Protein AF-A0A9W9CKB6-F1 (afdb_monomer)

Mean predicted aligned error: 12.48 Å

Nearest PDB structures (foldseek):
  5eqn-assembly1_A  TM=6.803E-01  e=5.432E-08  Streptomyces rubellomurinus
  5eqn-assembly1_B  TM=6.647E-01  e=7.772E-08  Streptomyces rubellomurinus
  7n7v-assembly1_A  TM=6.786E-01  e=8.981E-07  Streptomyces griseochromogenes
  7n7v-assembly1_B  TM=6.364E-01  e=2.071E-06  Streptomyces griseochromogenes

Radius of gyration: 23.7 Å; Cα contacts (8 Å, |Δi|>4): 569; chains: 1; bounding box: 84×66×65 Å

Organism: NCBI:txid798079

InterPro domains:
  IPR003819 TauD/TfdA-like domain [PF02668] (263-339)
  IPR042098 Glutarate 2-hydroxylase superfamily [G3DSA:3.60.130.10] (206-351)

Structure (mmCIF, N/CA/C/O backbone):
data_AF-A0A9W9CKB6-F1
#
_entry.id   AF-A0A9W9CKB6-F1
#
loop_
_atom_site.group_PDB
_atom_site.id
_atom_site.type_symbol
_atom_site.label_atom_id
_atom_site.label_alt_id
_atom_site.label_comp_id
_atom_site.label_asym_id
_atom_site.label_entity_id
_atom_site.label_seq_id
_atom_site.pdbx_PDB_ins_code
_atom_site.Cartn_x
_atom_site.Cartn_y
_atom_site.Cartn_z
_atom_site.occupancy
_atom_site.B_iso_or_equiv
_atom_site.auth_seq_id
_atom_site.auth_comp_id
_atom_site.auth_asym_id
_atom_site.auth_atom_id
_atom_site.pdbx_PDB_model_num
ATOM 1 N N . MET A 1 1 ? -41.111 -37.066 -2.291 1.00 44.69 1 MET A N 1
ATOM 2 C CA . MET A 1 1 ? -40.134 -37.851 -1.515 1.00 44.69 1 MET A CA 1
ATOM 3 C C . MET A 1 1 ? -39.443 -36.889 -0.574 1.00 44.69 1 MET A C 1
ATOM 5 O O . MET A 1 1 ? -38.787 -35.968 -1.038 1.00 44.69 1 MET A O 1
ATOM 9 N N . ALA A 1 2 ? -39.748 -37.025 0.714 1.00 26.95 2 ALA A N 1
ATOM 10 C CA . ALA A 1 2 ? -39.069 -36.351 1.812 1.00 26.95 2 ALA A CA 1
ATOM 11 C C . ALA A 1 2 ? -37.706 -37.046 2.078 1.00 26.95 2 ALA A C 1
ATOM 13 O O . ALA A 1 2 ? -37.467 -38.112 1.507 1.00 26.95 2 ALA A O 1
ATOM 14 N N . PRO A 1 3 ? -36.818 -36.427 2.871 1.00 32.22 3 PRO A N 1
ATOM 15 C CA . PRO A 1 3 ? -35.367 -36.564 2.786 1.00 32.22 3 PRO A CA 1
ATOM 16 C C . PRO A 1 3 ? -34.813 -37.648 3.717 1.00 32.22 3 PRO A C 1
ATOM 18 O O . PRO A 1 3 ? -35.358 -37.880 4.796 1.00 32.22 3 PRO A O 1
ATOM 21 N N . GLU A 1 4 ? -33.688 -38.259 3.343 1.00 29.78 4 GLU A N 1
ATOM 22 C CA . GLU A 1 4 ? -32.897 -39.041 4.291 1.00 29.78 4 GLU A CA 1
ATOM 23 C C . GLU A 1 4 ? -31.920 -38.151 5.054 1.00 29.78 4 GLU A C 1
ATOM 25 O O . GLU A 1 4 ? -31.256 -37.262 4.523 1.00 29.78 4 GLU A O 1
ATOM 30 N N . THR A 1 5 ? -31.931 -38.403 6.354 1.00 27.67 5 THR A N 1
ATOM 31 C CA . THR A 1 5 ? -31.326 -37.645 7.434 1.00 27.67 5 THR A CA 1
ATOM 32 C C . THR A 1 5 ? -30.053 -38.374 7.841 1.00 27.67 5 THR A C 1
ATOM 34 O O . THR A 1 5 ? -30.103 -39.578 8.079 1.00 27.67 5 THR A O 1
ATOM 37 N N . LEU A 1 6 ? -28.935 -37.666 7.987 1.00 25.34 6 LEU A N 1
ATOM 38 C CA . LEU A 1 6 ? -27.804 -38.157 8.772 1.00 25.34 6 LEU A CA 1
ATOM 39 C C . LEU A 1 6 ? -27.459 -37.109 9.823 1.00 25.34 6 LEU A C 1
ATOM 41 O O . LEU A 1 6 ? -26.823 -36.090 9.570 1.00 25.34 6 LEU A O 1
ATOM 45 N N . THR A 1 7 ? -27.988 -37.376 11.008 1.00 25.11 7 THR A N 1
ATOM 46 C CA . THR A 1 7 ? -27.709 -36.725 12.278 1.00 25.11 7 THR A CA 1
ATOM 47 C C . THR A 1 7 ? -26.382 -37.223 12.835 1.00 25.11 7 THR A C 1
ATOM 49 O O . THR A 1 7 ? -26.236 -38.412 13.102 1.00 25.11 7 THR A O 1
ATOM 52 N N . LEU A 1 8 ? -25.465 -36.305 13.132 1.00 26.22 8 LEU A N 1
ATOM 53 C CA . LEU A 1 8 ? -24.539 -36.442 14.255 1.00 26.22 8 LEU A CA 1
ATOM 54 C C . LEU A 1 8 ? -24.433 -35.078 14.952 1.00 26.22 8 LEU A C 1
ATOM 56 O O . LEU A 1 8 ? -24.124 -34.064 14.332 1.00 26.22 8 LEU A O 1
ATOM 60 N N . SER A 1 9 ? -24.751 -35.065 16.244 1.00 25.28 9 SER A N 1
ATOM 61 C CA . SER A 1 9 ? -24.567 -33.947 17.179 1.00 25.28 9 SER A CA 1
ATOM 62 C C . SER A 1 9 ? -23.542 -34.367 18.258 1.00 25.28 9 SER A C 1
ATOM 64 O O . SER A 1 9 ? -23.068 -35.500 18.228 1.00 25.28 9 SER A O 1
ATOM 66 N N . PRO A 1 10 ? -23.195 -33.508 19.231 1.00 35.81 10 PRO A N 1
ATOM 67 C CA . PRO A 1 10 ? -22.029 -32.628 19.221 1.00 35.81 10 PRO A CA 1
ATOM 68 C C . PRO A 1 10 ? -20.965 -33.041 20.263 1.00 35.81 10 PRO A C 1
ATOM 70 O O . PRO A 1 10 ? -21.280 -33.669 21.271 1.00 35.81 10 PRO A O 1
ATOM 73 N N . SER A 1 11 ? -19.718 -32.587 20.104 1.00 25.92 11 SER A N 1
ATOM 74 C CA . SER A 1 11 ? -18.779 -32.496 21.233 1.00 25.92 11 SER A CA 1
ATOM 75 C C . SER A 1 11 ? -17.944 -31.213 21.169 1.00 25.92 11 SER A C 1
ATOM 77 O O . SER A 1 11 ? -17.272 -30.940 20.179 1.00 25.92 11 SER A O 1
ATOM 79 N N . SER A 1 12 ? -18.057 -30.442 22.250 1.00 26.36 12 SER A N 1
ATOM 80 C CA . SER A 1 12 ? -17.431 -29.161 22.611 1.00 26.36 12 SER A CA 1
ATOM 81 C C . SER A 1 12 ? -15.880 -29.197 22.743 1.00 26.36 12 SER A C 1
ATOM 83 O O . SER A 1 12 ? -15.293 -30.268 22.610 1.00 26.36 12 SER A O 1
ATOM 85 N N . PRO A 1 13 ? -15.208 -28.037 22.962 1.00 39.69 13 PRO A N 1
ATOM 86 C CA . PRO A 1 13 ? -13.907 -27.695 22.371 1.00 39.69 13 PRO A CA 1
ATOM 87 C C . PRO A 1 13 ? -12.668 -27.870 23.277 1.00 39.69 13 PRO A C 1
ATOM 89 O O . PRO A 1 13 ? -12.769 -27.869 24.502 1.00 39.69 13 PRO A O 1
ATOM 92 N N . GLY A 1 14 ? -11.489 -27.867 22.633 1.00 25.17 14 GLY A N 1
ATOM 93 C CA . GLY A 1 14 ? -10.149 -27.631 23.211 1.00 25.17 14 GLY A CA 1
ATOM 94 C C . GLY A 1 14 ? -9.200 -28.845 23.141 1.00 25.17 14 GLY A C 1
ATOM 95 O O . GLY A 1 14 ? -9.698 -29.968 23.122 1.00 25.17 14 GLY A O 1
ATOM 96 N N . PRO A 1 15 ? -7.853 -28.680 23.133 1.00 26.77 15 PRO A N 1
ATOM 97 C CA . PRO A 1 15 ? -7.062 -27.465 23.356 1.00 26.77 15 PRO A CA 1
ATOM 98 C C . PRO A 1 15 ? -6.199 -27.041 22.146 1.00 26.77 15 PRO A C 1
ATOM 100 O O . PRO A 1 15 ? -6.023 -27.774 21.176 1.00 26.77 15 PRO A O 1
ATOM 103 N N . ALA A 1 16 ? -5.632 -25.837 22.244 1.00 39.38 16 ALA A N 1
ATOM 104 C CA . ALA A 1 16 ? -4.531 -25.362 21.415 1.00 39.38 16 ALA A CA 1
ATOM 105 C C . ALA A 1 16 ? -3.423 -26.425 21.304 1.00 39.38 16 ALA A C 1
ATOM 107 O O . ALA A 1 16 ? -2.852 -26.828 22.317 1.00 39.38 16 ALA A O 1
ATOM 108 N N . ALA A 1 17 ? -3.112 -26.858 20.083 1.00 25.48 17 ALA A N 1
ATOM 109 C CA . ALA A 1 17 ? -2.011 -27.771 19.818 1.00 25.48 17 ALA A CA 1
ATOM 110 C C . ALA A 1 17 ? -1.229 -27.306 18.582 1.00 25.48 17 ALA A C 1
ATOM 112 O O . ALA A 1 17 ? -1.662 -27.444 17.444 1.00 25.48 17 ALA A O 1
ATOM 113 N N . GLU A 1 18 ? -0.075 -26.715 18.886 1.00 26.98 18 GLU A N 1
ATOM 114 C CA . GLU A 1 18 ? 1.192 -26.871 18.174 1.00 26.98 18 GLU A CA 1
ATOM 115 C C . GLU A 1 18 ? 1.219 -26.559 16.670 1.00 26.98 18 GLU A C 1
ATOM 117 O O . GLU A 1 18 ? 1.158 -27.427 15.801 1.00 26.98 18 GLU A O 1
ATOM 122 N N . PHE A 1 19 ? 1.520 -25.290 16.375 1.00 28.44 19 PHE A N 1
ATOM 123 C CA . PHE A 1 19 ? 2.214 -24.879 15.155 1.00 28.44 19 PHE A CA 1
ATOM 124 C C . PHE A 1 19 ? 3.602 -25.544 15.080 1.00 28.44 19 PHE A C 1
ATOM 126 O O . PHE A 1 19 ? 4.631 -24.933 15.368 1.00 28.44 19 PHE A O 1
ATOM 133 N N . SER A 1 20 ? 3.659 -26.813 14.682 1.00 37.12 20 SER A N 1
ATOM 134 C CA . SER A 1 20 ? 4.913 -27.480 14.334 1.00 37.12 20 SER A CA 1
ATOM 135 C C . SER A 1 20 ? 4.725 -28.348 13.087 1.00 37.12 20 SER A C 1
ATOM 137 O O . SER A 1 20 ? 4.466 -29.541 13.140 1.00 37.12 20 SER A O 1
ATOM 139 N N . GLY A 1 21 ? 4.824 -27.719 11.911 1.00 29.44 21 GLY A N 1
ATOM 140 C CA . GLY A 1 21 ? 4.650 -28.456 10.653 1.00 29.44 21 GLY A CA 1
ATOM 141 C C . GLY A 1 21 ? 5.201 -27.830 9.374 1.00 29.44 21 GLY A C 1
ATOM 142 O O . GLY A 1 21 ? 5.185 -28.492 8.346 1.00 29.44 21 GLY A O 1
ATOM 143 N N . LEU A 1 22 ? 5.734 -26.601 9.397 1.00 28.92 22 LEU A N 1
ATOM 144 C CA . LEU A 1 22 ? 6.208 -25.923 8.174 1.00 28.92 22 LEU A CA 1
ATOM 145 C C . LEU A 1 22 ? 7.705 -25.587 8.166 1.00 28.92 22 LEU A C 1
ATOM 147 O O . LEU A 1 22 ? 8.179 -24.875 7.286 1.00 28.92 22 LEU A O 1
ATOM 151 N N . ARG A 1 23 ? 8.496 -26.141 9.094 1.00 29.61 23 ARG A N 1
ATOM 152 C CA . ARG A 1 23 ? 9.950 -25.896 9.125 1.00 29.61 23 ARG A CA 1
ATOM 153 C C . ARG A 1 23 ? 10.736 -26.623 8.023 1.00 29.61 23 ARG A C 1
ATOM 155 O O . ARG A 1 23 ? 11.855 -26.217 7.738 1.00 29.61 23 ARG A O 1
ATOM 162 N N . ASN A 1 24 ? 10.146 -27.625 7.365 1.00 28.12 24 ASN A N 1
ATOM 163 C CA . ASN A 1 24 ? 10.845 -28.474 6.388 1.00 28.12 24 ASN A CA 1
ATOM 164 C C . ASN A 1 24 ? 10.489 -28.201 4.914 1.00 28.12 24 ASN A C 1
ATOM 166 O O . ASN A 1 24 ? 10.988 -28.898 4.039 1.00 28.12 24 ASN A O 1
ATOM 170 N N . LEU A 1 25 ? 9.686 -27.171 4.620 1.00 26.33 25 LEU A N 1
ATOM 171 C CA . LEU A 1 25 ? 9.380 -26.747 3.241 1.00 26.33 25 LEU A CA 1
ATOM 172 C C . LEU A 1 25 ? 10.220 -25.541 2.763 1.00 26.33 25 LEU A C 1
ATOM 174 O O . LEU A 1 25 ? 10.115 -25.142 1.609 1.00 26.33 25 LEU A O 1
ATOM 178 N N . TYR A 1 26 ? 11.105 -24.997 3.612 1.00 30.70 26 TYR A N 1
ATOM 179 C CA . TYR A 1 26 ? 11.929 -23.812 3.307 1.00 30.70 26 TYR A CA 1
ATOM 180 C C . TYR A 1 26 ? 13.395 -24.094 2.956 1.00 30.70 26 TYR A C 1
ATOM 182 O O . TYR A 1 26 ? 14.196 -23.166 2.872 1.00 30.70 26 TYR A O 1
ATOM 190 N N . THR A 1 27 ? 13.764 -25.340 2.669 1.00 28.28 27 THR A N 1
ATOM 191 C CA . THR A 1 27 ? 15.006 -25.627 1.933 1.00 28.28 27 THR A CA 1
ATOM 192 C C . THR A 1 27 ? 14.701 -25.758 0.445 1.00 28.28 27 THR A C 1
ATOM 194 O O . THR A 1 27 ? 15.035 -26.757 -0.186 1.00 28.28 27 THR A O 1
ATOM 197 N N . ALA A 1 28 ? 14.047 -24.748 -0.130 1.00 26.88 28 ALA A N 1
ATOM 198 C CA . ALA A 1 28 ? 14.184 -24.519 -1.558 1.00 26.88 28 ALA A CA 1
ATOM 199 C C . ALA A 1 28 ? 15.653 -24.142 -1.777 1.00 26.88 28 ALA A C 1
ATOM 201 O O . ALA A 1 28 ? 16.137 -23.168 -1.197 1.00 26.88 28 ALA A O 1
ATOM 202 N N . THR A 1 29 ? 16.371 -24.971 -2.535 1.00 29.31 29 THR A N 1
ATOM 203 C CA . THR A 1 29 ? 17.723 -24.705 -3.038 1.00 29.31 29 THR A CA 1
ATOM 204 C C . THR A 1 29 ? 17.869 -23.221 -3.352 1.00 29.31 29 THR A C 1
ATOM 206 O O . THR A 1 29 ? 17.126 -22.706 -4.190 1.00 29.31 29 THR A O 1
ATOM 209 N N . GLU A 1 30 ? 18.770 -22.534 -2.639 1.00 31.23 30 GLU A N 1
ATOM 210 C CA . GLU A 1 30 ? 19.004 -21.105 -2.837 1.00 31.23 30 GLU A CA 1
ATOM 211 C C . GLU A 1 30 ? 19.180 -20.836 -4.342 1.00 31.23 30 GLU A C 1
ATOM 213 O O . GLU A 1 30 ? 20.056 -21.456 -4.956 1.00 31.23 30 GLU A O 1
ATOM 218 N N . PRO A 1 31 ? 18.395 -19.937 -4.969 1.00 32.88 31 PRO A N 1
ATOM 219 C CA . PRO A 1 31 ? 18.764 -19.450 -6.288 1.00 32.88 31 PRO A CA 1
ATOM 220 C C . PRO A 1 31 ? 20.151 -18.836 -6.130 1.00 32.88 31 PRO A C 1
ATOM 222 O O . PRO A 1 31 ? 20.346 -18.028 -5.222 1.00 32.88 31 PRO A O 1
ATOM 225 N N . ALA A 1 32 ? 21.108 -19.295 -6.940 1.00 28.52 32 ALA A N 1
ATOM 226 C CA . ALA A 1 32 ? 22.531 -19.023 -6.782 1.00 28.52 32 ALA A CA 1
ATOM 227 C C . ALA A 1 32 ? 22.787 -17.583 -6.310 1.00 28.52 32 ALA A C 1
ATOM 229 O O . ALA A 1 32 ? 22.731 -16.636 -7.096 1.00 28.52 32 ALA A O 1
ATOM 230 N N . LYS A 1 33 ? 23.076 -17.406 -5.013 1.00 33.78 33 LYS A N 1
ATOM 231 C CA . LYS A 1 33 ? 23.680 -16.169 -4.532 1.00 33.78 33 LYS A CA 1
ATOM 232 C C . LYS A 1 33 ? 24.996 -16.062 -5.284 1.00 33.78 33 LYS A C 1
ATOM 234 O O . LYS A 1 33 ? 25.911 -16.844 -5.020 1.00 33.78 33 LYS A O 1
ATOM 239 N N . GLN A 1 34 ? 25.125 -15.109 -6.202 1.00 31.59 34 GLN A N 1
ATOM 240 C CA . GLN A 1 34 ? 26.449 -14.693 -6.649 1.00 31.59 34 GLN A CA 1
ATOM 241 C C . GLN A 1 34 ? 27.117 -13.968 -5.479 1.00 31.59 34 GLN A C 1
ATOM 243 O O . GLN A 1 34 ? 27.154 -12.745 -5.385 1.00 31.59 34 GLN A O 1
ATOM 248 N N . VAL A 1 35 ? 27.639 -14.754 -4.539 1.00 31.48 35 VAL A N 1
ATOM 249 C CA . VAL A 1 35 ? 28.616 -14.286 -3.569 1.00 31.48 35 VAL A CA 1
ATOM 250 C C . VAL A 1 35 ? 29.904 -14.104 -4.353 1.00 31.48 35 VAL A C 1
ATOM 252 O O . VAL A 1 35 ? 30.718 -15.020 -4.458 1.00 31.48 35 VAL A O 1
ATOM 255 N N . ILE A 1 36 ? 30.101 -12.919 -4.926 1.00 31.92 36 ILE A N 1
ATOM 256 C CA . ILE A 1 36 ? 31.435 -12.524 -5.363 1.00 31.92 36 ILE A CA 1
ATOM 257 C C . ILE A 1 36 ? 32.234 -12.315 -4.075 1.00 31.92 36 ILE A C 1
ATOM 259 O O . ILE A 1 36 ? 32.189 -11.251 -3.457 1.00 31.92 36 ILE A O 1
ATOM 263 N N . ARG A 1 37 ? 32.918 -13.369 -3.613 1.00 29.44 37 ARG A N 1
ATOM 264 C CA . ARG A 1 37 ? 33.956 -13.237 -2.588 1.00 29.44 37 ARG A CA 1
ATOM 265 C C . ARG A 1 37 ? 34.981 -12.270 -3.165 1.00 29.44 37 ARG A C 1
ATOM 267 O O . ARG A 1 37 ? 35.518 -12.523 -4.240 1.00 29.44 37 ARG A O 1
ATOM 274 N N . SER A 1 38 ? 35.196 -11.141 -2.494 1.00 34.28 38 SER A N 1
ATOM 275 C CA . SER A 1 38 ? 36.192 -10.164 -2.915 1.00 34.28 38 SER A CA 1
ATOM 276 C C . SER A 1 38 ? 37.574 -10.813 -2.834 1.00 34.28 38 SER A C 1
ATOM 278 O O . SER A 1 38 ? 38.205 -10.827 -1.776 1.00 34.28 38 SER A O 1
ATOM 280 N N . ASN A 1 39 ? 38.054 -11.362 -3.946 1.00 32.25 39 ASN A N 1
ATOM 281 C CA . ASN A 1 39 ? 39.488 -11.476 -4.145 1.00 32.25 39 ASN A CA 1
ATOM 282 C C . ASN A 1 39 ? 40.041 -10.044 -4.130 1.00 32.25 39 ASN A C 1
ATOM 284 O O . ASN A 1 39 ? 39.389 -9.124 -4.631 1.00 32.25 39 ASN A O 1
ATOM 288 N N . LYS A 1 40 ? 41.183 -9.846 -3.462 1.00 32.66 40 LYS A N 1
ATOM 289 C CA . LYS A 1 40 ? 41.850 -8.542 -3.333 1.00 32.66 40 LYS A CA 1
ATOM 290 C C . LYS A 1 40 ? 41.840 -7.791 -4.680 1.00 32.66 40 LYS A C 1
ATOM 292 O O . LYS A 1 40 ? 42.064 -8.424 -5.710 1.00 32.66 40 LYS A O 1
ATOM 297 N N . PRO A 1 41 ? 41.587 -6.471 -4.690 1.00 39.88 41 PRO A N 1
ATOM 298 C CA . PRO A 1 41 ? 41.482 -5.716 -5.929 1.00 39.88 41 PRO A CA 1
ATOM 299 C C . PRO A 1 41 ? 42.868 -5.633 -6.574 1.00 39.88 41 PRO A C 1
ATOM 301 O O . PRO A 1 41 ? 43.782 -5.031 -6.015 1.00 39.88 41 PRO A O 1
ATOM 304 N N . THR A 1 42 ? 43.056 -6.272 -7.725 1.00 39.22 42 THR A N 1
ATOM 305 C CA . THR A 1 42 ? 44.270 -6.085 -8.544 1.00 39.22 42 THR A CA 1
ATOM 306 C C . THR A 1 42 ? 43.949 -5.899 -10.026 1.00 39.22 42 THR A C 1
ATOM 308 O O . THR A 1 42 ? 44.847 -5.902 -10.854 1.00 39.22 42 THR A O 1
ATOM 311 N N . GLU A 1 43 ? 42.685 -5.651 -10.371 1.00 41.03 43 GLU A N 1
ATOM 312 C CA . GLU A 1 43 ? 42.302 -5.254 -11.725 1.00 41.03 43 GLU A CA 1
ATOM 313 C C . GLU A 1 43 ? 41.526 -3.941 -11.661 1.00 41.03 43 GLU A C 1
ATOM 315 O O . GLU A 1 43 ? 40.454 -3.848 -11.056 1.00 41.03 43 GLU A O 1
ATOM 320 N N . THR A 1 44 ? 42.101 -2.905 -12.267 1.00 40.38 44 THR A N 1
ATOM 321 C CA . THR A 1 44 ? 41.416 -1.663 -12.621 1.00 40.38 44 THR A CA 1
ATOM 322 C C . THR A 1 44 ? 40.265 -2.006 -13.561 1.00 40.38 44 THR A C 1
ATOM 324 O O . THR A 1 44 ? 40.466 -2.165 -14.761 1.00 40.38 44 THR A O 1
ATOM 327 N N . ARG A 1 45 ? 39.058 -2.174 -13.012 1.00 49.28 45 ARG A N 1
ATOM 328 C CA . ARG A 1 45 ? 37.839 -2.296 -13.815 1.00 49.28 45 ARG A CA 1
ATOM 329 C C . ARG A 1 45 ? 37.568 -0.956 -14.487 1.00 49.28 45 ARG A C 1
ATOM 331 O O . ARG A 1 45 ? 37.569 0.072 -13.809 1.00 49.28 45 ARG A O 1
ATOM 338 N N . GLU A 1 46 ? 37.337 -0.981 -15.796 1.00 48.78 46 GLU A N 1
ATOM 339 C CA . GLU A 1 46 ? 36.874 0.194 -16.528 1.00 48.78 46 GLU A CA 1
ATOM 340 C C 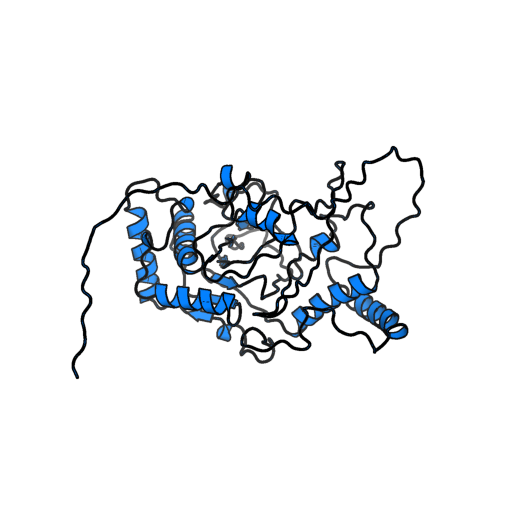. GLU A 1 46 ? 35.615 0.777 -15.863 1.00 48.78 46 GLU A C 1
ATOM 342 O O . GLU A 1 46 ? 34.796 0.024 -15.316 1.00 48.78 46 GLU A O 1
ATOM 347 N N . PRO A 1 47 ? 35.461 2.113 -15.851 1.00 55.78 47 PRO A N 1
ATOM 348 C CA . PRO A 1 47 ? 34.300 2.747 -15.252 1.00 55.78 47 PRO A CA 1
ATOM 349 C C . PRO A 1 47 ? 33.029 2.248 -15.942 1.00 55.78 47 PRO A C 1
ATOM 351 O O . PRO A 1 47 ? 32.846 2.397 -17.146 1.00 55.78 47 PRO A O 1
ATOM 354 N N . VAL A 1 48 ? 32.143 1.647 -15.151 1.00 56.50 48 VAL A N 1
ATOM 355 C CA . VAL A 1 48 ? 30.834 1.168 -15.596 1.00 56.50 48 VAL A CA 1
ATOM 356 C C . VAL A 1 48 ? 30.044 2.356 -16.158 1.00 56.50 48 VAL A C 1
ATOM 358 O O . VAL A 1 48 ? 29.635 3.235 -15.396 1.00 56.50 48 VAL A O 1
ATOM 361 N N . VAL A 1 49 ? 29.828 2.391 -17.476 1.00 64.50 49 VAL A N 1
ATOM 362 C CA . VAL A 1 49 ? 28.982 3.400 -18.129 1.00 64.50 49 VAL A CA 1
ATOM 363 C C . VAL A 1 49 ? 27.538 3.150 -17.706 1.00 64.50 49 VAL A C 1
ATOM 365 O O . VAL A 1 49 ? 26.987 2.081 -17.956 1.00 64.50 49 VAL A O 1
ATOM 368 N N . ARG A 1 50 ? 26.936 4.119 -17.014 1.00 71.06 50 ARG A N 1
ATOM 369 C CA . ARG A 1 50 ? 25.542 4.056 -16.558 1.00 71.06 50 ARG A CA 1
ATOM 370 C C . ARG A 1 50 ? 24.692 4.979 -17.428 1.00 71.06 50 ARG A C 1
ATOM 372 O O . ARG A 1 50 ? 25.140 6.097 -17.690 1.00 71.06 50 ARG A O 1
ATOM 379 N N . PRO A 1 51 ? 23.486 4.563 -17.845 1.00 73.62 51 PRO A N 1
ATOM 380 C CA . PRO A 1 51 ? 22.561 5.470 -18.501 1.00 73.62 51 PRO A CA 1
ATOM 381 C C . PRO A 1 51 ? 22.243 6.624 -17.550 1.00 73.62 51 PRO A C 1
ATOM 383 O O . PRO A 1 51 ? 22.180 6.440 -16.330 1.00 73.62 51 PRO A O 1
ATOM 386 N N . SER A 1 52 ? 22.036 7.814 -18.112 1.00 79.94 52 SER A N 1
ATOM 387 C CA . SER A 1 52 ? 21.423 8.906 -17.363 1.00 79.94 52 SER A CA 1
ATOM 388 C C . SER A 1 52 ? 20.041 8.432 -16.923 1.00 79.94 52 SER A C 1
ATOM 390 O O . SER A 1 52 ? 19.181 8.177 -17.759 1.00 79.94 52 SER A O 1
ATOM 392 N N . ILE A 1 53 ? 19.859 8.220 -15.621 1.00 84.50 53 ILE A N 1
ATOM 393 C CA . ILE A 1 53 ? 18.559 7.994 -15.000 1.00 84.50 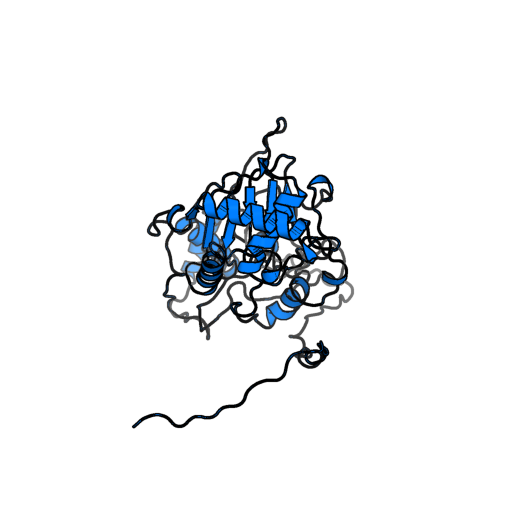53 ILE A CA 1
ATOM 394 C C . ILE A 1 53 ? 18.581 8.586 -13.598 1.00 84.50 53 ILE A C 1
ATOM 396 O O . ILE A 1 53 ? 19.518 8.388 -12.821 1.00 84.50 53 ILE A O 1
ATOM 400 N N . LYS A 1 54 ? 17.534 9.339 -13.281 1.00 83.00 54 LYS A N 1
ATOM 401 C CA . LYS A 1 54 ? 17.376 10.035 -12.007 1.00 83.00 54 LYS A CA 1
ATOM 402 C C . LYS A 1 54 ? 16.219 9.422 -11.228 1.00 83.00 54 LYS A C 1
ATOM 404 O O . LYS A 1 54 ? 15.268 8.888 -11.802 1.00 83.00 54 LYS A O 1
ATOM 409 N N . PHE A 1 55 ? 16.276 9.537 -9.905 1.00 78.56 55 PHE A N 1
ATOM 410 C CA . PHE A 1 55 ? 15.140 9.202 -9.048 1.00 78.56 55 PHE A CA 1
ATOM 411 C C . PHE A 1 55 ? 13.879 9.967 -9.440 1.00 78.56 55 PHE A C 1
ATOM 413 O O . PHE A 1 55 ? 12.809 9.377 -9.589 1.00 78.56 55 PHE A O 1
ATOM 420 N N . GLU A 1 56 ? 14.042 11.268 -9.648 1.00 83.38 56 GLU A N 1
ATOM 421 C CA . GLU A 1 56 ? 13.042 12.143 -10.233 1.00 83.38 56 GLU A CA 1
ATOM 422 C C . GLU A 1 56 ? 13.140 12.027 -11.753 1.00 83.38 56 GLU A C 1
ATOM 424 O O . GLU A 1 56 ? 14.167 12.421 -12.308 1.00 83.38 56 GLU A O 1
ATOM 429 N N . PRO A 1 57 ? 12.132 11.453 -12.422 1.00 85.69 57 PRO A N 1
ATOM 430 C CA . PRO A 1 57 ? 12.158 11.259 -13.865 1.00 85.69 57 PRO A CA 1
ATOM 431 C C . PRO A 1 57 ? 12.317 12.586 -14.603 1.00 85.69 57 PRO A C 1
ATOM 433 O O . PRO A 1 57 ? 11.695 13.590 -14.252 1.00 85.69 57 PRO A O 1
ATOM 436 N N . ASP A 1 58 ? 13.146 12.572 -15.640 1.00 90.44 58 ASP A N 1
ATOM 437 C CA . ASP A 1 58 ? 13.400 13.712 -16.512 1.00 90.44 58 ASP A CA 1
ATOM 438 C C . ASP A 1 58 ? 12.779 13.418 -17.878 1.00 90.44 58 ASP A C 1
ATOM 440 O O . ASP A 1 58 ? 13.205 12.497 -18.579 1.00 90.44 58 ASP A O 1
ATOM 444 N N . ARG A 1 59 ? 11.740 14.178 -18.241 1.00 90.62 59 ARG A N 1
ATOM 445 C CA . ARG A 1 59 ? 10.928 13.865 -19.423 1.00 90.62 59 ARG A CA 1
ATOM 446 C C . ARG A 1 59 ? 11.724 14.026 -20.713 1.00 90.62 59 ARG A C 1
ATOM 448 O O . ARG A 1 59 ? 11.560 13.222 -21.624 1.00 90.62 59 ARG A O 1
ATOM 455 N N . ALA A 1 60 ? 12.619 15.010 -20.772 1.00 93.81 60 ALA A N 1
ATOM 456 C CA . ALA A 1 60 ? 13.461 15.221 -21.942 1.00 93.81 60 ALA A CA 1
ATOM 457 C C . ALA A 1 60 ? 14.470 14.074 -22.114 1.00 93.81 60 ALA A C 1
ATOM 459 O O . ALA A 1 60 ? 14.673 13.599 -23.233 1.00 93.81 60 ALA A O 1
ATOM 460 N N . ASP A 1 61 ? 15.063 13.599 -21.013 1.00 92.81 61 ASP A N 1
ATOM 461 C CA . ASP A 1 61 ? 15.976 12.449 -21.030 1.00 92.81 61 ASP A CA 1
ATOM 462 C C . ASP A 1 61 ? 15.251 11.157 -21.447 1.00 92.81 61 ASP A C 1
ATOM 464 O O . ASP A 1 61 ? 15.718 10.441 -22.335 1.00 92.81 61 ASP A O 1
ATOM 468 N N . TYR A 1 62 ? 14.062 10.903 -20.887 1.00 92.62 62 TYR A N 1
ATOM 469 C CA . TYR A 1 62 ? 13.203 9.777 -21.268 1.00 92.62 62 TYR A CA 1
ATOM 470 C C . TYR A 1 62 ? 12.843 9.790 -22.758 1.00 92.62 62 TYR A C 1
ATOM 472 O O . TYR A 1 62 ? 13.030 8.787 -23.450 1.00 92.62 62 TYR A O 1
ATOM 480 N N . GLU A 1 63 ? 12.377 10.923 -23.288 1.00 93.50 63 GLU A N 1
ATOM 481 C CA . GLU A 1 63 ? 11.995 11.045 -24.699 1.00 93.50 63 GLU A CA 1
ATOM 482 C C . GLU A 1 63 ? 13.201 10.889 -25.636 1.00 93.50 63 GLU A C 1
ATOM 484 O O . GLU A 1 63 ? 13.097 10.263 -26.695 1.00 93.50 63 GLU A O 1
ATOM 489 N N . ALA A 1 64 ? 14.365 11.422 -25.254 1.00 92.50 64 ALA A N 1
ATOM 490 C CA . ALA A 1 64 ? 15.599 11.245 -26.011 1.00 92.50 64 ALA A CA 1
ATOM 491 C C . ALA A 1 64 ? 16.059 9.779 -26.018 1.00 92.50 64 ALA A C 1
ATOM 493 O O . ALA A 1 64 ? 16.476 9.281 -27.067 1.00 92.50 64 ALA A O 1
ATOM 494 N N . ARG A 1 65 ? 15.971 9.084 -24.876 1.00 91.88 65 ARG A N 1
ATOM 495 C CA . ARG A 1 65 ? 16.312 7.658 -24.745 1.00 91.88 65 ARG A CA 1
ATOM 496 C C . ARG A 1 65 ? 15.366 6.776 -25.554 1.00 91.88 65 ARG A C 1
ATOM 498 O O . ARG A 1 65 ? 15.827 5.953 -26.337 1.00 91.88 65 ARG A O 1
ATOM 505 N N . SER A 1 66 ? 14.065 7.033 -25.456 1.00 91.12 66 SER A N 1
ATOM 506 C CA . SER A 1 66 ? 13.029 6.314 -26.207 1.00 91.12 66 SER A CA 1
ATOM 507 C C . SER A 1 66 ? 13.267 6.394 -27.716 1.00 91.12 66 SER A C 1
ATOM 509 O O . SER A 1 66 ? 13.220 5.382 -28.408 1.00 91.12 66 SER A O 1
ATOM 511 N N . LYS A 1 67 ? 13.614 7.583 -28.237 1.00 91.00 67 LYS A N 1
ATOM 512 C CA . LYS A 1 67 ? 13.954 7.766 -29.660 1.00 91.00 67 LYS A CA 1
ATOM 513 C C . LYS A 1 67 ? 15.161 6.929 -30.091 1.00 91.00 67 LYS A C 1
ATOM 515 O O . LYS A 1 67 ? 15.127 6.366 -31.180 1.00 91.00 67 LYS A O 1
ATOM 520 N N . ARG A 1 68 ? 16.211 6.842 -29.263 1.00 89.56 68 ARG A N 1
ATOM 521 C CA . ARG A 1 68 ? 17.402 6.020 -29.560 1.00 89.56 68 ARG A CA 1
ATOM 522 C C . ARG A 1 68 ? 17.079 4.528 -29.567 1.00 89.56 68 ARG A C 1
ATOM 524 O O . ARG A 1 68 ? 17.516 3.826 -30.472 1.00 89.56 68 ARG A O 1
ATOM 531 N N . ILE A 1 69 ? 16.295 4.059 -28.597 1.00 86.94 69 ILE A N 1
ATOM 532 C CA . ILE A 1 69 ? 15.882 2.650 -28.510 1.00 86.94 69 ILE A CA 1
ATOM 533 C C . ILE A 1 69 ? 15.015 2.275 -29.714 1.00 86.94 69 ILE A C 1
ATOM 535 O O . ILE A 1 69 ? 15.291 1.280 -30.378 1.00 86.94 69 ILE A O 1
ATOM 539 N N . LEU A 1 70 ? 14.029 3.110 -30.062 1.00 86.06 70 LEU A N 1
ATOM 540 C CA . LEU A 1 70 ? 13.128 2.880 -31.198 1.00 86.06 70 LEU A CA 1
ATOM 541 C C . LEU A 1 70 ? 13.854 2.780 -32.547 1.00 86.06 70 LEU A C 1
ATOM 543 O O . LEU A 1 70 ? 13.393 2.056 -33.422 1.00 86.06 70 LEU A O 1
ATOM 547 N N . GLN A 1 71 ? 14.991 3.462 -32.723 1.00 86.69 71 GLN A N 1
ATOM 548 C CA . GLN A 1 71 ? 15.800 3.346 -33.945 1.00 86.69 71 GLN A CA 1
ATOM 549 C C . GLN A 1 71 ? 16.384 1.941 -34.147 1.00 86.69 71 GLN A C 1
ATOM 551 O O . GLN A 1 71 ? 16.632 1.552 -35.285 1.00 86.69 71 GLN A O 1
ATOM 556 N N . ASN A 1 72 ? 16.586 1.190 -33.061 1.00 79.12 72 ASN A N 1
ATOM 557 C CA . ASN A 1 72 ? 17.199 -0.139 -33.069 1.00 79.12 72 ASN A CA 1
ATOM 558 C C . ASN A 1 72 ? 16.222 -1.250 -32.639 1.00 79.12 72 ASN A C 1
ATOM 560 O O . ASN A 1 72 ? 16.630 -2.405 -32.501 1.00 79.12 72 ASN A O 1
ATOM 564 N N . TRP A 1 73 ? 14.947 -0.924 -32.401 1.00 78.25 73 TRP A N 1
ATOM 565 C CA . TRP A 1 73 ? 13.964 -1.882 -31.901 1.00 78.25 73 TRP A CA 1
ATOM 566 C C . TRP A 1 73 ? 13.421 -2.762 -33.038 1.00 78.25 73 TRP A C 1
ATOM 568 O O . TRP A 1 73 ? 12.909 -2.272 -34.043 1.00 78.25 73 TRP A O 1
ATOM 578 N N . SER A 1 74 ? 13.515 -4.083 -32.858 1.00 73.00 74 SER A N 1
ATOM 579 C CA . SER A 1 74 ? 12.819 -5.070 -33.686 1.00 73.00 74 SER A CA 1
ATOM 580 C C . SER A 1 74 ? 11.338 -5.238 -33.283 1.00 73.00 74 SER A C 1
ATOM 582 O O . SER A 1 74 ? 11.068 -5.583 -32.128 1.00 73.00 74 SER A O 1
ATOM 584 N N . PRO A 1 75 ? 10.378 -5.082 -34.214 1.00 63.25 75 PRO A N 1
ATOM 585 C CA . PRO A 1 75 ? 8.943 -5.206 -33.941 1.00 63.25 75 PRO A CA 1
ATOM 586 C C . PRO A 1 75 ? 8.474 -6.638 -33.615 1.00 63.25 75 PRO A C 1
ATOM 588 O O . PRO A 1 75 ? 7.352 -6.807 -33.149 1.00 63.25 75 PRO A O 1
ATOM 591 N N . ASP A 1 76 ? 9.319 -7.659 -33.801 1.00 65.94 76 ASP A N 1
ATOM 592 C CA . ASP A 1 76 ? 8.958 -9.077 -33.623 1.00 65.94 76 ASP A CA 1
ATOM 593 C C . ASP A 1 76 ? 9.084 -9.584 -32.169 1.00 65.94 76 ASP A C 1
ATOM 595 O O . ASP A 1 76 ? 9.056 -10.789 -31.910 1.00 65.94 76 ASP A O 1
ATOM 599 N N . ALA A 1 77 ? 9.254 -8.688 -31.193 1.00 69.25 77 ALA A N 1
ATOM 600 C CA . ALA A 1 77 ? 9.367 -9.071 -29.78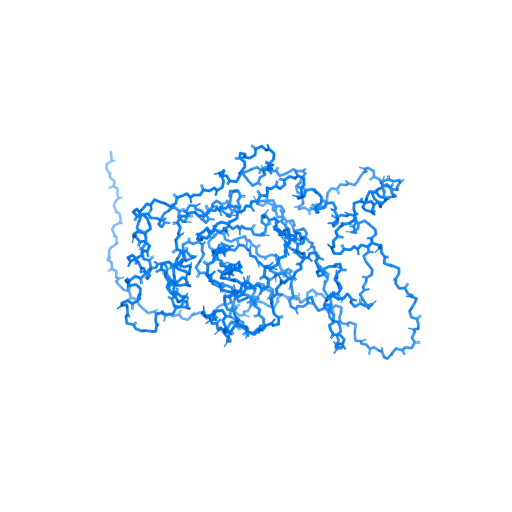8 1.00 69.25 77 ALA A CA 1
ATOM 601 C C . ALA A 1 77 ? 8.015 -9.567 -29.239 1.00 69.25 77 ALA A C 1
ATOM 603 O O . ALA A 1 77 ? 7.082 -8.790 -29.040 1.00 69.25 77 ALA A O 1
ATOM 604 N N . THR A 1 78 ? 7.912 -10.866 -28.953 1.00 78.88 78 THR A N 1
ATOM 605 C CA . THR A 1 78 ? 6.770 -11.443 -28.232 1.00 78.88 78 THR A CA 1
ATOM 606 C C . THR A 1 78 ? 6.930 -11.268 -26.724 1.00 78.88 78 THR A C 1
ATOM 608 O O . THR A 1 78 ? 8.048 -11.251 -26.205 1.00 78.88 78 THR A O 1
ATOM 611 N N . LEU A 1 79 ? 5.811 -11.182 -25.996 1.00 84.25 79 LEU A N 1
ATOM 612 C CA . LEU A 1 79 ? 5.848 -11.192 -24.533 1.00 84.25 79 LEU A CA 1
ATOM 613 C C . LEU A 1 79 ? 6.469 -12.502 -24.014 1.00 84.25 79 LEU A C 1
ATOM 615 O O . LEU A 1 79 ? 6.223 -13.556 -24.605 1.00 84.25 79 LEU A O 1
ATOM 619 N N . PRO A 1 80 ? 7.252 -12.463 -22.918 1.00 86.44 80 PRO A N 1
ATOM 620 C CA . PRO A 1 80 ? 7.751 -13.678 -22.286 1.00 86.44 80 PRO A CA 1
ATOM 621 C C . PRO A 1 80 ? 6.612 -14.556 -21.753 1.00 86.44 80 PRO A C 1
ATOM 623 O O . PRO A 1 80 ? 5.531 -14.060 -21.422 1.00 86.44 80 PRO A O 1
ATOM 626 N N . ASP A 1 81 ? 6.891 -15.848 -21.588 1.00 85.31 81 ASP A N 1
ATOM 627 C CA . ASP A 1 81 ? 5.951 -16.797 -20.988 1.00 85.31 81 ASP A CA 1
ATOM 628 C C . ASP A 1 81 ? 5.423 -16.298 -19.631 1.00 85.31 81 ASP A C 1
ATOM 630 O O . ASP A 1 81 ? 6.167 -15.783 -18.791 1.00 85.31 81 ASP A O 1
ATOM 634 N N . GLY A 1 82 ? 4.116 -16.464 -19.411 1.00 85.25 82 GLY A N 1
ATOM 635 C CA . GLY A 1 82 ? 3.427 -16.049 -18.184 1.00 85.25 82 GLY A CA 1
ATOM 636 C C . GLY A 1 82 ? 2.927 -14.599 -18.171 1.00 85.25 82 GLY A C 1
ATOM 637 O O . GLY A 1 82 ? 2.188 -14.237 -17.255 1.00 85.25 82 GLY A O 1
ATOM 638 N N . TYR A 1 83 ? 3.263 -13.777 -19.172 1.00 88.94 83 TYR A N 1
ATOM 639 C CA . TYR A 1 83 ? 2.680 -12.442 -19.327 1.00 88.94 83 TYR A CA 1
ATOM 640 C C . TYR A 1 83 ? 1.495 -12.469 -20.298 1.00 88.94 83 TYR A C 1
ATOM 642 O O . TYR A 1 83 ? 1.648 -12.902 -21.442 1.00 88.94 83 TYR A O 1
ATOM 650 N N . PRO A 1 84 ? 0.308 -11.995 -19.884 1.00 89.06 84 PRO A N 1
ATOM 651 C CA . PRO A 1 84 ? -0.837 -11.944 -20.776 1.00 89.06 84 PRO A CA 1
ATOM 652 C C . PRO A 1 84 ? -0.679 -10.804 -21.791 1.00 89.06 84 PRO A C 1
ATOM 654 O O . PRO A 1 84 ? -0.200 -9.723 -21.451 1.00 89.06 84 PRO A O 1
ATOM 657 N N . GLY A 1 85 ? -1.149 -11.016 -23.024 1.00 87.19 85 GLY A N 1
ATOM 658 C CA . GLY A 1 85 ? -1.193 -9.966 -24.055 1.00 87.19 85 GLY A CA 1
ATOM 659 C C . GLY A 1 85 ? -2.118 -8.795 -23.707 1.00 87.19 85 GLY A C 1
ATOM 660 O O . GLY A 1 85 ? -1.947 -7.695 -24.223 1.00 87.19 85 GLY A O 1
ATOM 661 N N . GLN A 1 86 ? -3.083 -9.021 -22.814 1.00 87.94 86 GLN A N 1
ATOM 662 C CA . GLN A 1 86 ? -3.991 -8.007 -22.299 1.00 87.94 86 GLN A CA 1
ATOM 663 C C . GLN A 1 86 ? -4.457 -8.389 -20.891 1.00 87.94 86 GLN A C 1
ATOM 665 O O . GLN A 1 86 ? -4.666 -9.564 -20.596 1.00 87.94 86 GLN A O 1
ATOM 670 N N . ILE A 1 87 ? -4.669 -7.385 -20.041 1.00 88.56 87 ILE A N 1
ATOM 671 C CA . ILE A 1 87 ? -5.361 -7.531 -18.757 1.00 88.56 87 ILE A CA 1
ATOM 672 C C . ILE A 1 87 ? -6.772 -6.943 -18.850 1.00 88.56 87 ILE A C 1
ATOM 674 O O . ILE A 1 87 ? -6.990 -5.927 -19.510 1.00 88.56 87 ILE A O 1
ATOM 678 N N . SER A 1 88 ? -7.733 -7.572 -18.178 1.00 89.31 88 SER A N 1
ATOM 679 C CA . SER A 1 88 ? -9.128 -7.122 -18.108 1.00 89.31 88 SER A CA 1
ATOM 680 C C . SER A 1 88 ? -9.691 -7.336 -16.706 1.00 89.31 88 SER A C 1
ATOM 682 O O . SER A 1 88 ? -9.269 -8.257 -16.012 1.00 89.31 88 SER A O 1
ATOM 684 N N . GLY A 1 89 ? -10.677 -6.534 -16.308 1.00 89.94 89 GLY A N 1
ATOM 685 C CA . GLY A 1 89 ? -11.364 -6.662 -15.020 1.00 89.94 89 GLY A CA 1
ATOM 686 C C . GLY A 1 89 ? -11.439 -5.336 -14.273 1.00 89.94 89 GLY A C 1
ATOM 687 O O . GLY A 1 89 ? -10.972 -4.313 -14.762 1.00 89.94 89 GLY A O 1
ATOM 688 N N . GLN A 1 90 ? -12.010 -5.353 -13.067 1.00 91.38 90 GLN A N 1
ATOM 689 C CA . GLN A 1 90 ? -12.255 -4.129 -12.287 1.00 91.38 90 GLN A CA 1
ATOM 690 C C . GLN A 1 90 ? -10.974 -3.399 -11.859 1.00 91.38 90 GLN A C 1
ATOM 692 O O . GLN A 1 90 ? -11.012 -2.206 -11.585 1.00 91.38 90 GLN A O 1
ATOM 697 N N . ARG A 1 91 ? -9.835 -4.095 -11.830 1.00 89.44 91 ARG A N 1
ATOM 698 C CA . ARG A 1 91 ? -8.515 -3.511 -11.556 1.00 89.44 91 ARG A CA 1
ATOM 699 C C . ARG A 1 91 ? -7.991 -2.635 -12.693 1.00 89.44 91 ARG A C 1
ATOM 701 O O . ARG A 1 91 ? -7.107 -1.818 -12.473 1.00 89.44 91 ARG A O 1
ATOM 708 N N . VAL A 1 92 ? -8.504 -2.832 -13.906 1.00 92.94 92 VAL A N 1
ATOM 709 C CA . VAL A 1 92 ? -8.085 -2.085 -15.091 1.00 92.94 92 VAL A CA 1
ATOM 710 C C . VAL A 1 92 ? -8.969 -0.853 -15.202 1.00 92.94 92 VAL A C 1
ATOM 712 O O . VAL A 1 92 ? -10.047 -0.893 -15.793 1.00 92.94 92 VAL A O 1
ATOM 715 N N . TRP A 1 93 ? -8.522 0.236 -14.591 1.00 94.88 93 TRP A N 1
ATOM 716 C CA . TRP A 1 93 ? -9.197 1.527 -14.630 1.00 94.88 93 TRP A CA 1
ATOM 717 C C . TRP A 1 93 ? -8.244 2.627 -15.095 1.00 94.88 93 TRP A C 1
ATOM 719 O O . TRP A 1 93 ? -7.028 2.521 -14.957 1.00 94.88 93 TRP A O 1
ATOM 729 N N . ASP A 1 94 ? -8.821 3.689 -15.653 1.00 95.44 94 ASP A N 1
ATOM 730 C CA . ASP A 1 94 ? -8.109 4.886 -16.098 1.00 95.44 94 ASP A CA 1
ATOM 731 C C . ASP A 1 94 ? -8.610 6.082 -15.283 1.00 95.44 94 ASP A C 1
ATOM 733 O O . ASP A 1 94 ? -9.820 6.329 -15.217 1.00 95.44 94 ASP A O 1
ATOM 737 N N . GLY A 1 95 ? -7.695 6.838 -14.678 1.00 95.00 95 GLY A N 1
ATOM 738 C CA . GLY A 1 95 ? -8.000 8.022 -13.876 1.00 95.00 95 GLY A CA 1
ATOM 739 C C . GLY A 1 95 ? -8.847 9.073 -14.600 1.00 95.00 95 GLY A C 1
ATOM 740 O O . GLY A 1 95 ? -9.619 9.782 -13.951 1.00 95.00 95 GLY A O 1
ATOM 741 N N . LYS A 1 96 ? -8.793 9.123 -15.937 1.00 95.19 96 LYS A N 1
ATOM 742 C CA . LYS A 1 96 ? -9.607 10.008 -16.785 1.00 95.19 96 LYS A CA 1
ATOM 743 C C . LYS A 1 96 ? -11.075 9.567 -16.875 1.00 95.19 96 LYS A C 1
ATOM 745 O O . LYS A 1 96 ? -11.929 10.391 -17.190 1.00 95.19 96 LYS A O 1
ATOM 750 N N . THR A 1 97 ? -11.386 8.292 -16.618 1.00 94.69 97 THR A N 1
ATOM 751 C CA . THR A 1 97 ? -12.732 7.709 -16.825 1.00 94.69 97 THR A CA 1
ATOM 752 C C . THR A 1 97 ? -13.357 7.086 -15.577 1.00 94.69 97 THR A C 1
ATOM 754 O O . THR A 1 97 ? -14.569 6.890 -15.543 1.00 94.69 97 THR A O 1
ATOM 757 N N . VAL A 1 98 ? -12.573 6.822 -14.527 1.00 94.44 98 VAL A N 1
ATOM 758 C CA . VAL A 1 98 ? -13.018 6.081 -13.331 1.00 94.44 98 VAL A CA 1
ATOM 759 C C . VAL A 1 98 ? -14.037 6.828 -12.456 1.00 94.44 98 VAL A C 1
ATOM 761 O O . VAL A 1 98 ? -14.602 6.243 -11.540 1.00 94.44 98 VAL A O 1
ATOM 764 N N . GLY A 1 99 ? -14.304 8.108 -12.734 1.00 93.56 99 GLY A N 1
ATOM 765 C CA . GLY A 1 99 ? -15.214 8.940 -11.936 1.00 93.56 99 GLY A CA 1
ATOM 766 C C . GLY A 1 99 ? -14.527 9.701 -10.795 1.00 93.56 99 GLY A C 1
ATOM 767 O O . GLY A 1 99 ? -15.195 10.196 -9.891 1.00 93.56 99 GLY A O 1
ATOM 768 N N . GLY A 1 100 ? -13.197 9.820 -10.841 1.00 92.75 100 GLY A N 1
ATOM 769 C CA . GLY A 1 100 ? -12.408 10.570 -9.864 1.00 92.75 100 GLY A CA 1
ATOM 770 C C . GLY A 1 100 ? -12.292 9.884 -8.499 1.00 92.75 100 GLY A C 1
ATOM 771 O O . GLY A 1 100 ? -12.520 8.686 -8.355 1.00 92.75 100 GLY A O 1
ATOM 772 N N . VAL A 1 101 ? -11.902 10.657 -7.482 1.00 91.12 101 VAL A N 1
ATOM 773 C CA . VAL A 1 101 ? -11.602 10.152 -6.128 1.00 91.12 101 VAL A CA 1
ATOM 774 C C . VAL A 1 101 ? -12.835 9.556 -5.442 1.00 91.12 101 VAL A C 1
ATOM 776 O O . VAL A 1 101 ? -12.725 8.532 -4.771 1.00 91.12 101 VAL A O 1
ATOM 779 N N . GLU A 1 102 ? -14.011 10.152 -5.649 1.00 94.44 102 GLU A N 1
ATOM 780 C CA . GLU A 1 102 ? -15.261 9.705 -5.021 1.00 94.44 102 GLU A CA 1
ATOM 781 C C . GLU A 1 102 ? -15.707 8.318 -5.486 1.00 94.44 102 GLU A C 1
ATOM 783 O O . GLU A 1 102 ? -16.398 7.624 -4.746 1.00 94.44 102 GLU A O 1
ATOM 788 N N . ALA A 1 103 ? -15.245 7.850 -6.651 1.00 94.88 103 ALA A N 1
ATOM 789 C CA . ALA A 1 103 ? -15.483 6.474 -7.074 1.00 94.88 103 ALA A CA 1
ATOM 790 C C . ALA A 1 103 ? -14.911 5.453 -6.073 1.00 94.88 103 ALA A C 1
ATOM 792 O O . ALA A 1 103 ? -15.432 4.344 -5.961 1.00 94.88 103 ALA A O 1
ATOM 793 N N . PHE A 1 104 ? -13.869 5.824 -5.325 1.00 95.12 104 PHE A N 1
ATOM 794 C CA . PHE A 1 104 ? -13.205 4.976 -4.335 1.00 95.12 104 PHE A CA 1
ATOM 795 C C . PHE A 1 104 ? -13.595 5.314 -2.891 1.00 95.12 104 PHE A C 1
ATOM 797 O O . PHE A 1 104 ? -13.115 4.651 -1.972 1.00 95.12 104 PHE A O 1
ATOM 804 N N . ALA A 1 105 ? -14.422 6.337 -2.665 1.00 93.81 105 ALA A N 1
ATOM 805 C CA . ALA A 1 105 ? -14.739 6.815 -1.327 1.00 93.81 105 ALA A CA 1
ATOM 806 C C . ALA A 1 105 ? -15.919 6.050 -0.706 1.00 93.81 105 ALA A C 1
ATOM 808 O O . ALA A 1 105 ? -16.996 5.946 -1.291 1.00 93.81 105 ALA A O 1
ATOM 809 N N . LEU A 1 106 ? -15.732 5.570 0.523 1.00 95.12 106 LEU A N 1
ATOM 810 C CA . LEU A 1 106 ? -16.800 5.138 1.414 1.00 95.12 106 LEU A CA 1
ATOM 811 C C . LEU A 1 106 ? -16.916 6.151 2.552 1.00 95.12 106 LEU A C 1
ATOM 813 O O . LEU A 1 106 ? -16.012 6.290 3.375 1.00 95.12 106 LEU A O 1
ATOM 817 N N . HIS A 1 107 ? -18.045 6.852 2.601 1.00 96.88 107 HIS A N 1
ATOM 818 C CA . HIS A 1 107 ? -18.354 7.805 3.664 1.00 96.88 107 HIS A CA 1
ATOM 819 C C . HIS A 1 107 ? -19.033 7.076 4.823 1.00 96.88 107 HIS A C 1
ATOM 821 O O . HIS A 1 107 ? -20.116 6.513 4.648 1.00 96.88 107 HIS A O 1
ATOM 827 N N . LEU A 1 108 ? -18.386 7.083 5.988 1.00 95.25 108 LEU A N 1
ATOM 828 C CA . LEU A 1 108 ? -18.928 6.517 7.217 1.00 95.25 108 LEU A CA 1
ATOM 829 C C . LEU A 1 108 ? -20.159 7.302 7.660 1.00 95.25 108 LEU A C 1
ATOM 831 O O . LEU A 1 108 ? -20.141 8.536 7.735 1.00 95.25 108 LEU A O 1
ATOM 835 N N . LYS A 1 109 ? -21.222 6.577 7.990 1.00 97.94 109 LYS A N 1
ATOM 836 C CA . LYS A 1 109 ? -22.421 7.161 8.582 1.00 97.94 109 LYS A CA 1
ATOM 837 C C . LYS A 1 109 ? -22.205 7.458 10.071 1.00 97.94 109 LYS A C 1
ATOM 839 O O . LYS A 1 109 ? -21.365 6.810 10.697 1.00 97.94 109 LYS A O 1
ATOM 844 N N . PRO A 1 110 ? -22.966 8.394 10.667 1.00 97.69 110 PRO A N 1
ATOM 845 C CA . PRO A 1 110 ? -22.870 8.688 12.096 1.00 97.69 110 PRO A CA 1
ATOM 846 C C . PRO A 1 110 ? -23.002 7.444 12.980 1.00 97.69 110 PRO A C 1
ATOM 848 O O . PRO A 1 110 ? -22.214 7.279 13.902 1.00 97.69 110 PRO A O 1
ATOM 851 N N . GLU A 1 111 ? -23.914 6.532 12.638 1.00 97.88 111 GLU A N 1
ATOM 852 C CA . GLU A 1 111 ? -24.166 5.315 13.418 1.00 97.88 111 GLU A CA 1
ATOM 853 C C . GLU A 1 111 ? -22.987 4.328 13.342 1.00 97.88 111 GLU A C 1
ATOM 855 O O . GLU A 1 111 ? -22.703 3.614 14.295 1.00 97.88 111 GLU A O 1
ATOM 860 N N . GLU A 1 112 ? -22.257 4.312 12.221 1.00 98.06 112 GLU A N 1
ATOM 861 C CA . GLU A 1 112 ? -21.050 3.489 12.053 1.00 98.06 112 GLU A CA 1
ATOM 862 C C . GLU A 1 112 ? -19.863 4.073 12.825 1.00 98.06 112 GLU A C 1
ATOM 864 O O . GLU A 1 112 ? -19.007 3.336 13.304 1.00 98.06 112 GLU A O 1
ATOM 869 N N . ILE A 1 113 ? -19.803 5.400 12.963 1.00 97.31 113 ILE A N 1
ATOM 870 C CA . ILE A 1 113 ? -18.796 6.064 13.800 1.00 97.31 113 ILE A CA 1
ATOM 871 C C . ILE A 1 113 ? -19.077 5.783 15.279 1.00 97.31 113 ILE A C 1
ATOM 873 O O . ILE A 1 113 ? -18.143 5.465 16.011 1.00 97.31 113 ILE A O 1
ATOM 877 N N . GLU A 1 114 ? -20.337 5.864 15.709 1.00 98.12 114 GLU A N 1
ATOM 878 C CA . GLU A 1 114 ? -20.744 5.491 17.072 1.00 98.12 114 GLU A CA 1
ATOM 879 C C . GLU A 1 114 ? -20.413 4.021 17.366 1.00 98.12 114 GLU A C 1
ATOM 881 O O . GLU A 1 114 ? -19.806 3.726 18.393 1.00 98.12 114 GLU A O 1
ATOM 886 N N . GLU A 1 115 ? -20.687 3.109 16.427 1.00 98.50 115 GLU A N 1
ATOM 887 C CA . GLU A 1 115 ? -20.327 1.689 16.544 1.00 98.50 115 GLU A CA 1
ATOM 888 C C . GLU A 1 115 ? -18.811 1.477 16.727 1.00 98.50 115 GLU A C 1
ATOM 890 O O . GLU A 1 115 ? -18.380 0.696 17.578 1.00 98.50 115 GLU A O 1
ATOM 895 N N . ILE A 1 116 ? -17.984 2.204 15.968 1.00 97.94 116 ILE A N 1
ATOM 896 C CA . ILE A 1 116 ? -16.522 2.190 16.119 1.00 97.94 116 ILE A CA 1
ATOM 897 C C . ILE A 1 116 ? -16.098 2.687 17.517 1.00 97.94 116 ILE A C 1
ATOM 899 O O . ILE A 1 116 ? -15.186 2.122 18.130 1.00 97.94 116 ILE A O 1
ATOM 903 N N . GLU A 1 117 ? -16.715 3.763 18.012 1.00 98.06 117 GLU A N 1
ATOM 904 C CA . GLU A 1 117 ? -16.416 4.345 19.326 1.00 98.06 117 GLU A CA 1
ATOM 905 C C . GLU A 1 117 ? -16.826 3.398 20.470 1.00 98.06 117 GLU A C 1
ATOM 907 O O . GLU A 1 117 ? -16.072 3.229 21.437 1.00 98.06 117 GLU A O 1
ATOM 912 N N . ASP A 1 118 ? -17.958 2.708 20.327 1.00 98.44 118 ASP A N 1
ATOM 913 C CA . ASP A 1 118 ? -18.417 1.677 21.258 1.00 98.44 118 ASP A CA 1
ATOM 914 C C . ASP A 1 118 ? -17.477 0.467 21.275 1.00 98.44 118 ASP A C 1
ATOM 916 O O . ASP A 1 118 ? -17.101 -0.004 22.354 1.00 98.44 118 ASP A O 1
ATOM 920 N N . ALA A 1 119 ? -17.034 -0.009 20.108 1.00 98.44 119 ALA A N 1
ATOM 921 C CA . ALA A 1 119 ? -16.061 -1.097 20.003 1.00 98.44 119 ALA A CA 1
ATOM 922 C C . ALA A 1 119 ? -14.717 -0.726 20.654 1.00 98.44 119 ALA A C 1
ATOM 924 O O . ALA A 1 119 ? -14.128 -1.535 21.377 1.00 98.44 119 ALA A O 1
ATOM 925 N N . LEU A 1 120 ? -14.256 0.520 20.485 1.00 97.94 120 LEU A N 1
ATOM 926 C CA . LEU A 1 120 ? -13.067 1.033 21.173 1.00 97.94 120 LEU A CA 1
ATOM 927 C C . LEU A 1 120 ? -13.237 1.002 22.692 1.00 97.94 120 LEU A C 1
ATOM 929 O O . LEU A 1 120 ? -12.320 0.584 23.406 1.00 97.94 120 LEU A O 1
ATOM 933 N N . LYS A 1 121 ? -14.387 1.457 23.198 1.00 97.94 121 LYS A N 1
ATOM 934 C CA . LYS A 1 121 ? -14.673 1.439 24.634 1.00 97.94 121 LYS A CA 1
ATOM 935 C C . LYS A 1 121 ? -14.681 0.007 25.169 1.00 97.94 121 LYS A C 1
ATOM 937 O O . LYS A 1 121 ? -14.000 -0.264 26.154 1.00 97.94 121 LYS A O 1
ATOM 942 N N . GLN A 1 122 ? -15.372 -0.906 24.489 1.00 97.56 122 GLN A N 1
ATOM 943 C CA . GLN A 1 122 ? -15.411 -2.322 24.859 1.00 97.56 122 GLN A CA 1
ATOM 944 C C . GLN A 1 122 ? -14.011 -2.939 24.901 1.00 97.56 122 GLN A C 1
ATOM 946 O O . GLN A 1 122 ? -13.658 -3.556 25.902 1.00 97.56 122 GLN A O 1
ATOM 951 N N . PHE A 1 123 ? -13.186 -2.714 23.872 1.00 97.94 123 PHE A N 1
ATOM 952 C CA . PHE A 1 123 ? -11.813 -3.222 23.828 1.00 97.94 123 PHE A CA 1
ATOM 953 C C . PHE A 1 123 ? -10.965 -2.704 24.996 1.00 97.94 123 PHE A C 1
ATOM 955 O O . PHE A 1 123 ? -10.184 -3.447 25.585 1.00 97.94 123 PHE A O 1
ATOM 962 N N . LYS A 1 124 ? -11.121 -1.426 25.363 1.00 96.75 124 LYS A N 1
ATOM 963 C CA . LYS A 1 124 ? -10.396 -0.823 26.492 1.00 96.75 124 LYS A CA 1
ATOM 964 C C . LYS A 1 124 ? -10.846 -1.366 27.848 1.00 96.75 124 LYS A C 1
ATOM 966 O O . LYS A 1 124 ? -10.008 -1.429 28.745 1.00 96.75 124 LYS A O 1
ATOM 971 N N . ASP A 1 125 ? -12.113 -1.758 27.972 1.00 96.94 125 ASP A N 1
ATOM 972 C CA . ASP A 1 125 ? -12.714 -2.304 29.195 1.00 96.94 125 ASP A CA 1
ATOM 973 C C . ASP A 1 125 ? -12.373 -3.804 29.415 1.00 96.94 125 ASP A C 1
ATOM 975 O O . ASP A 1 125 ? -12.657 -4.349 30.484 1.00 96.94 125 ASP A O 1
ATOM 979 N N . LEU A 1 126 ? -11.741 -4.485 28.443 1.00 95.88 126 LEU A N 1
ATOM 980 C CA . LEU A 1 126 ? -11.296 -5.883 28.575 1.00 95.88 126 LEU A CA 1
ATOM 981 C C . LEU A 1 126 ? -10.209 -6.058 29.659 1.00 95.88 126 LEU A C 1
ATOM 983 O O . LEU A 1 126 ? -9.454 -5.131 29.955 1.00 95.88 126 LEU A O 1
ATOM 987 N N . PRO A 1 127 ? -10.059 -7.254 30.257 1.00 93.62 127 PRO A N 1
ATOM 988 C CA . PRO A 1 127 ? -8.948 -7.521 31.164 1.00 93.62 127 PRO A CA 1
ATOM 989 C C . PRO A 1 127 ? -7.620 -7.646 30.398 1.00 93.62 127 PRO A C 1
ATOM 991 O O . PRO A 1 127 ? -7.498 -8.462 29.488 1.00 93.62 127 PRO A O 1
ATOM 994 N N . GLY A 1 128 ? -6.590 -6.909 30.825 1.00 90.62 128 GLY A N 1
ATOM 995 C CA . GLY A 1 128 ? -5.231 -7.023 30.285 1.00 90.62 128 GLY A CA 1
ATOM 996 C C . GLY A 1 128 ? -4.645 -5.694 29.795 1.00 90.62 128 GLY A C 1
ATOM 997 O O . GLY A 1 128 ? -5.149 -4.628 30.146 1.00 90.62 128 GLY A O 1
ATOM 998 N N . PRO A 1 129 ? -3.537 -5.733 29.030 1.00 86.75 129 PRO A N 1
ATOM 999 C CA . PRO A 1 129 ? -2.865 -4.516 28.575 1.00 86.75 129 PRO A CA 1
ATOM 1000 C C . PRO A 1 129 ? -3.611 -3.763 27.455 1.00 86.75 129 PRO A C 1
ATOM 1002 O O . PRO A 1 129 ? -3.361 -2.565 27.274 1.00 86.75 129 PRO A O 1
ATOM 1005 N N . ASN A 1 130 ? -4.522 -4.434 26.736 1.00 92.06 130 ASN A N 1
ATOM 1006 C CA . ASN A 1 130 ? -5.363 -3.911 25.648 1.00 92.06 130 ASN A CA 1
ATOM 1007 C C . ASN A 1 130 ? -4.555 -3.038 24.678 1.00 92.06 130 ASN A C 1
ATOM 1009 O O . ASN A 1 130 ? -4.821 -1.846 24.469 1.00 92.06 130 ASN A O 1
ATOM 1013 N N . GLY A 1 131 ? -3.477 -3.635 24.171 1.00 93.06 131 GLY A N 1
ATOM 1014 C CA . GLY A 1 131 ? -2.553 -3.020 23.229 1.00 93.06 131 GLY A CA 1
ATOM 1015 C C . GLY A 1 131 ? -2.918 -3.304 21.768 1.00 93.06 131 GLY A C 1
ATOM 1016 O O . GLY A 1 131 ? -3.678 -4.229 21.478 1.00 93.06 131 GLY A O 1
ATOM 1017 N N . PRO A 1 132 ? -2.365 -2.532 20.819 1.00 90.56 132 PRO A N 1
ATOM 1018 C CA . PRO A 1 132 ? -2.578 -2.760 19.387 1.00 90.56 132 PRO A CA 1
ATOM 1019 C C . PRO A 1 132 ? -2.033 -4.106 18.877 1.00 90.56 132 PRO A C 1
ATOM 1021 O O . PRO A 1 132 ? -2.477 -4.592 17.842 1.00 90.56 132 PRO A O 1
ATOM 1024 N N . ASP A 1 133 ? -1.090 -4.719 19.593 1.00 91.75 133 ASP A N 1
ATOM 1025 C CA . ASP A 1 133 ? -0.582 -6.074 19.354 1.00 91.75 133 ASP A CA 1
ATOM 1026 C C . ASP A 1 133 ? -1.615 -7.172 19.640 1.00 91.75 133 ASP A C 1
ATOM 1028 O O . ASP A 1 133 ? -1.527 -8.250 19.060 1.00 91.75 133 ASP A O 1
ATOM 1032 N N . GLN A 1 134 ? -2.590 -6.892 20.506 1.00 92.19 134 GLN A N 1
ATOM 1033 C CA . GLN A 1 134 ? -3.666 -7.815 20.877 1.00 92.19 134 GLN A CA 1
ATOM 1034 C C . GLN A 1 134 ? -4.948 -7.567 20.078 1.00 92.19 134 GLN A C 1
ATOM 1036 O O . GLN A 1 134 ? -5.920 -8.299 20.236 1.00 92.19 134 GLN A O 1
ATOM 1041 N N . MET A 1 135 ? -4.977 -6.516 19.256 1.00 92.69 135 MET A N 1
ATOM 1042 C CA . MET A 1 135 ? -6.161 -6.120 18.508 1.00 92.69 135 MET A CA 1
ATOM 1043 C C . MET A 1 135 ? -6.537 -7.192 17.480 1.00 92.69 135 MET A C 1
ATOM 1045 O O . MET A 1 135 ? -5.748 -7.521 16.596 1.00 92.69 135 MET A O 1
ATOM 1049 N N . ALA A 1 136 ? -7.771 -7.680 17.569 1.00 92.50 136 ALA A N 1
ATOM 1050 C CA . ALA A 1 136 ? -8.343 -8.685 16.682 1.00 92.50 136 ALA A CA 1
ATOM 1051 C C . ALA A 1 136 ? -9.818 -8.361 16.410 1.00 92.50 136 ALA A C 1
ATOM 1053 O O . ALA A 1 136 ? -10.430 -7.582 17.144 1.00 92.50 136 ALA A O 1
ATOM 1054 N N . ARG A 1 137 ? -10.387 -8.939 15.348 1.00 92.88 137 ARG A N 1
ATOM 1055 C CA . ARG A 1 137 ? -11.763 -8.654 14.904 1.00 92.88 137 ARG A CA 1
ATOM 1056 C C . ARG A 1 137 ? -12.784 -8.985 15.991 1.00 92.88 137 ARG A C 1
ATOM 1058 O O . ARG A 1 137 ? -13.704 -8.218 16.245 1.00 92.88 137 ARG A O 1
ATOM 1065 N N . GLU A 1 138 ? -12.563 -10.096 16.679 1.00 95.31 138 GLU A N 1
ATOM 1066 C CA . GLU A 1 138 ? -13.422 -10.642 17.729 1.00 95.31 138 GLU A CA 1
ATOM 1067 C C . GLU A 1 138 ? -13.434 -9.759 18.982 1.00 95.31 138 GLU A C 1
ATOM 1069 O O . GLU A 1 138 ? -14.393 -9.781 19.749 1.00 95.31 138 GLU A O 1
ATOM 1074 N N . LEU A 1 139 ? -12.371 -8.975 19.185 1.00 96.12 139 LEU A N 1
ATOM 1075 C CA . LEU A 1 139 ? -12.222 -8.054 20.312 1.00 96.12 139 LEU A CA 1
ATOM 1076 C C . LEU A 1 139 ? -12.654 -6.620 19.960 1.00 96.12 139 LEU A C 1
ATOM 1078 O O . LEU A 1 139 ? -12.673 -5.758 20.835 1.00 96.12 139 LEU A O 1
ATOM 1082 N N . PHE A 1 140 ? -13.000 -6.365 18.694 1.00 97.06 140 PHE A N 1
ATOM 1083 C CA . PHE A 1 140 ? -13.439 -5.069 18.178 1.00 97.06 140 PHE A CA 1
ATOM 1084 C C . PHE A 1 140 ? -14.689 -5.256 17.295 1.00 97.06 140 PHE A C 1
ATOM 1086 O O . PHE A 1 140 ? -14.605 -5.155 16.066 1.00 97.06 140 PHE A O 1
ATOM 1093 N N . PRO A 1 141 ? -15.845 -5.613 17.885 1.00 97.56 141 PRO A N 1
ATOM 1094 C CA . PRO A 1 141 ? -17.026 -6.024 17.132 1.00 97.56 141 PRO A CA 1
ATOM 1095 C C . PRO A 1 141 ? -17.686 -4.845 16.403 1.00 97.56 141 PRO A C 1
ATOM 1097 O O . PRO A 1 141 ? -18.063 -3.858 17.024 1.00 97.56 141 PRO A O 1
ATOM 1100 N N . LEU A 1 142 ? -17.873 -4.987 15.090 1.00 98.19 142 LEU A N 1
ATOM 1101 C CA . LEU A 1 142 ? -18.550 -4.031 14.209 1.00 98.19 142 LEU A CA 1
ATOM 1102 C C . LEU A 1 142 ? -19.655 -4.763 13.423 1.00 98.19 142 LEU A C 1
ATOM 1104 O O . LEU A 1 142 ? -19.461 -5.076 12.248 1.00 98.19 142 LEU A O 1
ATOM 1108 N N . PRO A 1 143 ? -20.787 -5.134 14.043 1.00 97.81 143 PRO A N 1
ATOM 1109 C CA . PRO A 1 143 ? -21.836 -5.907 13.372 1.00 97.81 143 PRO A CA 1
ATOM 1110 C C . PRO A 1 143 ? -22.424 -5.233 12.117 1.00 97.81 143 PRO A C 1
ATOM 1112 O O . PRO A 1 143 ? -22.880 -5.935 11.213 1.00 97.81 143 PRO A O 1
ATOM 1115 N N . THR A 1 144 ? -22.401 -3.902 12.032 1.00 97.44 144 THR A N 1
ATOM 1116 C CA . THR A 1 144 ? -22.938 -3.128 10.902 1.00 97.44 144 THR A CA 1
ATOM 1117 C C . THR A 1 144 ? -21.850 -2.761 9.898 1.00 97.44 144 THR A C 1
ATOM 1119 O O . THR A 1 144 ? -21.997 -3.024 8.699 1.00 97.44 144 THR A O 1
ATOM 1122 N N . LEU A 1 145 ? -20.751 -2.161 10.363 1.00 98.12 145 LEU A N 1
ATOM 1123 C CA . LEU A 1 145 ? -19.651 -1.721 9.502 1.00 98.12 145 LEU A CA 1
ATOM 1124 C C . LEU A 1 145 ? -18.728 -2.874 9.069 1.00 98.12 145 LEU A C 1
ATOM 1126 O O . LEU A 1 145 ? -18.186 -2.844 7.963 1.00 98.12 145 LEU A O 1
ATOM 1130 N N . GLY A 1 146 ? -18.569 -3.908 9.894 1.00 98.00 146 GLY A N 1
ATOM 1131 C CA . GLY A 1 146 ? -17.680 -5.049 9.653 1.00 98.00 146 GLY A CA 1
ATOM 1132 C C . GLY A 1 146 ? -17.893 -5.728 8.296 1.00 98.00 146 GLY A C 1
ATOM 1133 O O . GLY A 1 146 ? -16.932 -5.812 7.529 1.00 98.00 146 GLY A O 1
ATOM 1134 N N . PRO A 1 147 ? -19.131 -6.104 7.914 1.00 98.19 147 PRO A N 1
ATOM 1135 C CA . PRO A 1 147 ? -19.410 -6.668 6.591 1.00 98.19 147 PRO A CA 1
ATOM 1136 C C . PRO A 1 147 ? -18.996 -5.757 5.422 1.00 98.19 147 PRO A C 1
ATOM 1138 O O . PRO A 1 147 ? -18.613 -6.241 4.356 1.00 98.19 147 PRO A O 1
ATOM 1141 N N . LYS A 1 148 ? -19.037 -4.427 5.598 1.00 98.00 148 LYS A N 1
ATOM 1142 C CA . LYS A 1 148 ? -18.566 -3.479 4.574 1.00 98.00 148 LYS A CA 1
ATOM 1143 C C . LYS A 1 148 ? -17.045 -3.462 4.485 1.00 98.00 148 LYS A C 1
ATOM 1145 O O . LYS A 1 148 ? -16.514 -3.413 3.382 1.00 98.00 148 LYS A O 1
ATOM 1150 N N . LEU A 1 149 ? -16.349 -3.522 5.619 1.00 97.38 149 LEU A N 1
ATOM 1151 C CA . LEU A 1 149 ? -14.887 -3.609 5.652 1.00 97.38 149 LEU A CA 1
ATOM 1152 C C . LEU A 1 149 ? -14.392 -4.926 5.037 1.00 97.38 149 LEU A C 1
ATOM 1154 O O . LEU A 1 149 ? -13.433 -4.919 4.273 1.00 97.38 149 LEU A O 1
ATOM 1158 N N . GLU A 1 150 ? -15.085 -6.038 5.274 1.00 96.44 150 GLU A N 1
ATOM 1159 C CA . GLU A 1 150 ? -14.784 -7.325 4.628 1.00 96.44 150 GLU A CA 1
ATOM 1160 C C . GLU A 1 150 ? -14.999 -7.266 3.107 1.00 96.44 150 GLU A C 1
ATOM 1162 O O . GLU A 1 150 ? -14.172 -7.757 2.332 1.00 96.44 150 GLU A O 1
ATOM 1167 N N . ALA A 1 151 ? -16.070 -6.602 2.657 1.00 97.31 151 ALA A N 1
ATOM 1168 C CA . ALA A 1 151 ? -16.291 -6.340 1.237 1.00 97.31 151 ALA A CA 1
ATOM 1169 C C . ALA A 1 151 ? -15.194 -5.443 0.635 1.00 97.31 151 ALA A C 1
ATOM 1171 O O . ALA A 1 151 ? -14.776 -5.677 -0.499 1.00 97.31 151 ALA A O 1
ATOM 1172 N N . ILE A 1 152 ? -14.691 -4.464 1.397 1.00 96.31 152 ILE A N 1
ATOM 1173 C CA . ILE A 1 152 ? -13.537 -3.648 1.000 1.00 96.31 152 ILE A CA 1
ATOM 1174 C C . ILE A 1 152 ? -12.287 -4.520 0.868 1.00 96.31 152 ILE A C 1
ATOM 1176 O O . ILE A 1 152 ? -11.647 -4.461 -0.175 1.00 96.31 152 ILE A O 1
ATOM 1180 N N . SER A 1 153 ? -11.969 -5.372 1.851 1.00 96.06 153 SER A N 1
ATOM 1181 C CA . SER A 1 153 ? -10.847 -6.325 1.756 1.00 96.06 153 SER A CA 1
ATOM 1182 C C . SER A 1 153 ? -10.921 -7.118 0.443 1.00 96.06 153 SER A C 1
ATOM 1184 O O . SER A 1 153 ? -9.957 -7.168 -0.325 1.00 96.06 153 SER A O 1
ATOM 1186 N N . LYS A 1 154 ? -12.117 -7.603 0.085 1.00 95.69 154 LYS A N 1
ATOM 1187 C CA . LYS A 1 154 ? -12.355 -8.300 -1.188 1.00 95.69 154 LYS A CA 1
ATOM 1188 C C . LYS A 1 154 ? -12.127 -7.430 -2.428 1.00 95.69 154 LYS A C 1
ATOM 1190 O O . LYS A 1 154 ? -11.500 -7.905 -3.381 1.00 95.69 154 LYS A O 1
ATOM 1195 N N . ASP A 1 155 ? -12.605 -6.184 -2.447 1.00 95.12 155 ASP A N 1
ATOM 1196 C CA . ASP A 1 155 ? -12.369 -5.238 -3.558 1.00 95.12 155 ASP A CA 1
ATOM 1197 C C . ASP A 1 155 ? -10.877 -4.894 -3.703 1.00 95.12 155 ASP A C 1
ATOM 1199 O O . ASP A 1 155 ? -10.367 -4.739 -4.815 1.00 95.12 155 ASP A O 1
ATOM 1203 N N . LEU A 1 156 ? -10.136 -4.860 -2.596 1.00 93.62 156 LEU A N 1
ATOM 1204 C CA . LEU A 1 156 ? -8.696 -4.612 -2.598 1.00 93.62 156 LEU A CA 1
ATOM 1205 C C . LEU A 1 156 ? -7.910 -5.773 -3.226 1.00 93.62 156 LEU A C 1
ATOM 1207 O O . LEU A 1 156 ? -6.954 -5.543 -3.971 1.00 93.62 156 LEU A O 1
ATOM 1211 N N . HIS A 1 157 ? -8.326 -7.019 -3.000 1.00 91.38 157 HIS A N 1
ATOM 1212 C CA . HIS A 1 157 ? -7.636 -8.198 -3.540 1.00 91.38 157 HIS A CA 1
ATOM 1213 C C . HIS A 1 157 ? -8.101 -8.596 -4.944 1.00 91.38 157 HIS A C 1
ATOM 1215 O O . HIS A 1 157 ? -7.283 -9.034 -5.757 1.00 91.38 157 HIS A O 1
ATOM 1221 N N . SER A 1 158 ? -9.389 -8.443 -5.253 1.00 91.44 158 SER A N 1
ATOM 1222 C CA . SER A 1 158 ? -10.007 -8.983 -6.478 1.00 91.44 158 SER A CA 1
ATOM 1223 C C . SER A 1 158 ? -10.693 -7.941 -7.361 1.00 91.44 158 SER A C 1
ATOM 1225 O O . SER A 1 158 ? -10.979 -8.221 -8.524 1.00 91.44 158 SER A O 1
ATOM 1227 N N . GLY A 1 159 ? -10.924 -6.740 -6.839 1.00 93.69 159 GLY A N 1
ATOM 1228 C CA . GLY A 1 159 ? -11.589 -5.660 -7.550 1.00 93.69 159 GLY A CA 1
ATOM 1229 C C . GLY A 1 159 ? -10.625 -4.541 -7.921 1.00 93.69 159 GLY A C 1
ATOM 1230 O O . GLY A 1 159 ? -9.596 -4.773 -8.565 1.00 93.69 159 GLY A O 1
ATOM 1231 N N . ARG A 1 160 ? -10.979 -3.313 -7.543 1.00 93.75 160 ARG A N 1
ATOM 1232 C CA . ARG A 1 160 ? -10.288 -2.094 -7.993 1.00 93.75 160 ARG A CA 1
ATOM 1233 C C . ARG A 1 160 ? -8.949 -1.837 -7.304 1.00 93.75 160 ARG A C 1
ATOM 1235 O O . ARG A 1 160 ? -8.153 -1.058 -7.827 1.00 93.75 160 ARG A O 1
ATOM 1242 N N . GLY A 1 161 ? -8.688 -2.476 -6.162 1.00 92.69 161 GLY A N 1
ATOM 1243 C CA . GLY A 1 161 ? -7.402 -2.363 -5.465 1.00 92.69 161 GLY A CA 1
ATOM 1244 C C . GLY A 1 161 ? -7.206 -1.078 -4.652 1.00 92.69 161 GLY A C 1
ATOM 1245 O O . GLY A 1 161 ? -6.099 -0.853 -4.165 1.00 92.69 161 GLY A O 1
ATOM 1246 N N . LEU A 1 162 ? -8.242 -0.244 -4.500 1.00 92.81 162 LEU A N 1
ATOM 1247 C CA . LEU A 1 162 ? -8.180 1.050 -3.816 1.00 92.81 162 LEU A CA 1
ATOM 1248 C C . LEU A 1 162 ? -9.518 1.393 -3.142 1.00 92.81 162 LEU A C 1
ATOM 1250 O O . LEU A 1 162 ? -10.580 1.215 -3.731 1.00 92.81 162 LEU A O 1
ATOM 1254 N N . THR A 1 163 ? -9.482 1.921 -1.921 1.00 94.62 163 THR A N 1
ATOM 1255 C CA . THR A 1 163 ? -10.645 2.464 -1.204 1.00 94.62 163 THR A CA 1
ATOM 1256 C C . THR A 1 163 ? -10.207 3.569 -0.244 1.00 94.62 163 THR A C 1
ATOM 1258 O O . THR A 1 163 ? -9.134 3.504 0.356 1.00 94.62 163 THR A O 1
ATOM 1261 N N . ILE A 1 164 ? -11.050 4.584 -0.069 1.00 92.88 164 ILE A N 1
ATOM 1262 C CA . ILE A 1 164 ? -10.859 5.666 0.897 1.00 92.88 164 ILE A CA 1
ATOM 1263 C C . ILE A 1 164 ? -12.022 5.631 1.880 1.00 92.88 164 ILE A C 1
ATOM 1265 O O . ILE A 1 164 ? -13.152 5.910 1.495 1.00 92.88 164 ILE A O 1
ATOM 1269 N N . LEU A 1 165 ? -11.767 5.316 3.145 1.00 91.50 165 LEU A N 1
ATOM 1270 C CA . LEU A 1 165 ? -12.763 5.498 4.199 1.00 91.50 165 LEU A CA 1
ATOM 1271 C C . LEU A 1 165 ? -12.733 6.959 4.648 1.00 91.50 165 LEU A C 1
ATOM 1273 O O . LEU A 1 165 ? -11.661 7.460 4.978 1.00 91.50 165 LEU A O 1
ATOM 1277 N N . ARG A 1 166 ? -13.878 7.636 4.685 1.00 90.69 166 ARG A N 1
ATOM 1278 C CA . ARG A 1 166 ? -13.990 9.043 5.097 1.00 90.69 166 ARG A CA 1
ATOM 1279 C C . ARG A 1 166 ? -14.940 9.190 6.279 1.00 90.69 166 ARG A C 1
ATOM 1281 O O . ARG A 1 166 ? -15.923 8.460 6.372 1.00 90.69 166 ARG A O 1
ATOM 1288 N N . GLY A 1 167 ? -14.676 10.161 7.154 1.00 85.62 167 GLY A N 1
ATOM 1289 C CA . GLY A 1 167 ? -15.615 10.583 8.206 1.00 85.62 167 GLY A CA 1
ATOM 1290 C C . GLY A 1 167 ? -15.118 10.467 9.651 1.00 85.62 167 GLY A C 1
ATOM 1291 O O . GLY A 1 167 ? -15.750 11.037 10.543 1.00 85.62 167 GLY A O 1
ATOM 1292 N N . LEU A 1 168 ? -13.982 9.806 9.908 1.00 86.62 168 LEU A N 1
ATOM 1293 C CA . LEU A 1 168 ? -13.396 9.781 11.255 1.00 86.62 168 LEU A CA 1
ATOM 1294 C C . LEU A 1 168 ? -12.915 11.177 11.667 1.00 86.62 168 LEU A C 1
ATOM 1296 O O . LEU A 1 168 ? -12.559 12.008 10.836 1.00 86.62 168 LEU A O 1
ATOM 1300 N N . LYS A 1 169 ? -12.874 11.440 12.975 1.00 86.81 169 LYS A N 1
ATOM 1301 C CA . LYS A 1 169 ? -12.440 12.733 13.528 1.00 86.81 169 LYS A CA 1
ATOM 1302 C C . LYS A 1 169 ? -11.287 12.521 14.509 1.00 86.81 169 LYS A C 1
ATOM 1304 O O . LYS A 1 169 ? -11.524 12.511 15.713 1.00 86.81 169 LYS A O 1
ATOM 1309 N N . PRO A 1 170 ? -10.038 12.365 14.030 1.00 81.94 170 PRO A N 1
ATOM 1310 C CA . PRO A 1 170 ? -8.908 11.953 14.865 1.00 81.94 170 PRO A CA 1
ATOM 1311 C C . PRO A 1 170 ? -8.623 12.890 16.044 1.00 81.94 170 PRO A C 1
ATOM 1313 O O . PRO A 1 170 ? -8.096 12.459 17.066 1.00 81.94 170 PRO A O 1
ATOM 1316 N N . THR A 1 171 ? -9.003 14.164 15.928 1.00 81.75 171 THR A N 1
ATOM 1317 C CA . THR A 1 171 ? -8.866 15.174 16.986 1.00 81.75 171 THR A CA 1
ATOM 1318 C C . THR A 1 171 ? -9.765 14.928 18.200 1.00 81.75 171 THR A C 1
ATOM 1320 O O . THR A 1 171 ? -9.528 15.529 19.244 1.00 81.75 171 THR A O 1
ATOM 1323 N N . LYS A 1 172 ? -10.777 14.054 18.095 1.00 85.00 172 LYS A N 1
ATOM 1324 C CA . LYS A 1 172 ? -11.614 13.634 19.229 1.00 85.00 172 LYS A CA 1
ATOM 1325 C C . LYS A 1 172 ? -10.937 12.608 20.139 1.00 85.00 172 LYS A C 1
ATOM 1327 O O . LYS A 1 172 ? -11.397 12.409 21.259 1.00 85.00 172 LYS A O 1
ATOM 1332 N N . TYR A 1 173 ? -9.891 11.938 19.663 1.00 84.25 173 TYR A N 1
ATOM 1333 C CA . TYR A 1 173 ? -9.325 10.765 20.321 1.00 84.25 173 TYR A CA 1
ATOM 1334 C C . TYR A 1 173 ? -7.887 11.022 20.770 1.00 84.25 173 TYR A C 1
ATOM 1336 O O . TYR A 1 173 ? -7.155 11.811 20.168 1.00 84.25 173 TYR A O 1
ATOM 1344 N N . THR A 1 174 ? -7.447 10.321 21.816 1.00 84.94 174 THR A N 1
ATOM 1345 C CA . THR A 1 174 ? -6.028 10.332 22.204 1.00 84.94 174 THR A CA 1
ATOM 1346 C C . THR A 1 174 ? -5.160 9.663 21.127 1.00 84.94 174 THR A C 1
ATOM 1348 O O . THR A 1 174 ? -5.668 8.979 20.237 1.00 84.94 174 THR A O 1
ATOM 1351 N N . ALA A 1 175 ? -3.833 9.819 21.186 1.00 80.06 175 ALA A N 1
ATOM 1352 C CA . ALA A 1 175 ? -2.931 9.112 20.266 1.00 80.06 175 ALA A CA 1
ATOM 1353 C C . ALA A 1 175 ? -3.109 7.585 20.358 1.00 80.06 175 ALA A C 1
ATOM 1355 O O . ALA A 1 175 ? -3.242 6.913 19.335 1.00 80.06 175 ALA A O 1
ATOM 1356 N N . LYS A 1 176 ? -3.216 7.049 21.584 1.00 87.62 176 LYS A N 1
ATOM 1357 C CA . LYS A 1 176 ? -3.502 5.628 21.821 1.00 87.62 176 LYS A CA 1
ATOM 1358 C C . LYS A 1 176 ? -4.841 5.216 21.217 1.00 87.62 176 LYS A C 1
ATOM 1360 O O . LYS A 1 176 ? -4.889 4.219 20.508 1.00 87.62 176 LYS A O 1
ATOM 1365 N N . ASP A 1 177 ? -5.899 5.986 21.453 1.00 88.44 177 ASP A N 1
ATOM 1366 C CA . ASP A 1 177 ? -7.224 5.678 20.906 1.00 88.44 177 ASP A CA 1
ATOM 1367 C C . ASP A 1 177 ? -7.218 5.696 19.372 1.00 88.44 177 ASP A C 1
ATOM 1369 O O . ASP A 1 177 ? -7.743 4.775 18.759 1.00 88.44 177 ASP A O 1
ATOM 1373 N N . ASN A 1 178 ? -6.548 6.665 18.739 1.00 86.56 178 ASN A N 1
ATOM 1374 C CA . ASN A 1 178 ? -6.381 6.689 17.283 1.00 86.56 178 ASN A CA 1
ATOM 1375 C C . ASN A 1 178 ? -5.681 5.424 16.765 1.00 86.56 178 ASN A C 1
ATOM 1377 O O . ASN A 1 178 ? -6.131 4.846 15.778 1.00 86.56 178 ASN A O 1
ATOM 1381 N N . VAL A 1 179 ? -4.616 4.961 17.430 1.00 88.25 179 VAL A N 1
ATOM 1382 C CA . VAL A 1 179 ? -3.926 3.710 17.065 1.00 88.25 179 VAL A CA 1
ATOM 1383 C C . VAL A 1 179 ? -4.838 2.491 17.245 1.00 88.25 179 VAL A C 1
ATOM 1385 O O . VAL A 1 179 ? -4.824 1.594 16.402 1.00 88.25 179 VAL A O 1
ATOM 1388 N N . LEU A 1 180 ? -5.643 2.443 18.307 1.00 93.12 180 LEU A N 1
ATOM 1389 C CA . LEU A 1 180 ? -6.575 1.340 18.557 1.00 93.12 180 LEU A CA 1
ATOM 1390 C C . LEU A 1 180 ? -7.726 1.317 17.543 1.00 93.12 180 LEU A C 1
ATOM 1392 O O . LEU A 1 180 ? -7.977 0.276 16.951 1.00 93.12 180 LEU A O 1
ATOM 1396 N N . LEU A 1 181 ? -8.355 2.460 17.261 1.00 93.00 181 LEU A N 1
ATOM 1397 C CA . LEU A 1 181 ? -9.378 2.605 16.215 1.00 93.00 181 LEU A CA 1
ATOM 1398 C C . LEU A 1 181 ? -8.848 2.139 14.859 1.00 93.00 181 LEU A C 1
ATOM 1400 O O . LEU A 1 181 ? -9.462 1.336 14.161 1.00 93.00 181 LEU A O 1
ATOM 1404 N N . PHE A 1 182 ? -7.655 2.623 14.520 1.00 89.62 182 PHE A N 1
ATOM 1405 C CA . PHE A 1 182 ? -6.949 2.273 13.303 1.00 89.62 182 PHE A CA 1
ATOM 1406 C C . PHE A 1 182 ? -6.695 0.766 13.219 1.00 89.62 182 PHE A C 1
ATOM 1408 O O . PHE A 1 182 ? -7.111 0.117 12.265 1.00 89.62 182 PHE A O 1
ATOM 1415 N N . THR A 1 183 ? -6.068 0.178 14.235 1.00 92.56 183 THR A N 1
ATOM 1416 C CA . THR A 1 183 ? -5.774 -1.263 14.255 1.00 92.56 183 THR A CA 1
ATOM 1417 C C . THR A 1 183 ? -7.025 -2.137 14.318 1.00 92.56 183 THR A C 1
ATOM 1419 O O . THR A 1 183 ? -6.982 -3.232 13.760 1.00 92.56 183 THR A O 1
ATOM 1422 N N . GLY A 1 184 ? -8.113 -1.667 14.936 1.00 95.00 184 GLY A N 1
ATOM 1423 C CA . GLY A 1 184 ? -9.408 -2.346 14.995 1.00 95.00 184 GLY A CA 1
ATOM 1424 C C . GLY A 1 184 ? -10.061 -2.438 13.621 1.00 95.00 184 GLY A C 1
ATOM 1425 O O . GLY A 1 184 ? -10.354 -3.536 13.152 1.00 95.00 184 GLY A O 1
ATOM 1426 N N . LEU A 1 185 ? -10.165 -1.309 12.912 1.00 95.06 185 LEU A N 1
ATOM 1427 C CA . LEU A 1 185 ? -10.608 -1.276 11.512 1.00 95.06 185 LEU A CA 1
ATOM 1428 C C . LEU A 1 185 ? -9.711 -2.148 10.617 1.00 95.06 185 LEU A C 1
ATOM 1430 O O . LEU A 1 185 ? -10.208 -2.900 9.781 1.00 95.06 185 LEU A O 1
ATOM 1434 N N . ALA A 1 186 ? -8.391 -2.108 10.832 1.00 92.81 186 ALA A N 1
ATOM 1435 C CA . ALA A 1 186 ? -7.430 -2.917 10.085 1.00 92.81 186 ALA A CA 1
ATOM 1436 C C . ALA A 1 186 ? -7.668 -4.433 10.228 1.00 92.81 186 ALA A C 1
ATOM 1438 O O . ALA A 1 186 ? -7.372 -5.173 9.297 1.00 92.81 186 ALA A O 1
ATOM 1439 N N . SER A 1 187 ? -8.216 -4.910 11.353 1.00 94.50 187 SER A N 1
ATOM 1440 C CA . SER A 1 187 ? -8.478 -6.343 11.600 1.00 94.50 187 SER A CA 1
ATOM 1441 C C . SER A 1 187 ? -9.555 -6.948 10.697 1.00 94.50 187 SER A C 1
ATOM 1443 O O . SER A 1 187 ? -9.583 -8.164 10.509 1.00 94.50 187 SER A O 1
ATOM 1445 N N . TYR A 1 188 ? -10.445 -6.122 10.147 1.00 95.69 188 TYR A N 1
ATOM 1446 C CA . TYR A 1 188 ? -11.440 -6.552 9.155 1.00 95.69 188 TYR A CA 1
ATOM 1447 C C . TYR A 1 188 ? -10.861 -6.610 7.741 1.00 95.69 188 TYR A C 1
ATOM 1449 O O . TYR A 1 188 ? -11.389 -7.288 6.866 1.00 95.69 188 TYR A O 1
ATOM 1457 N N . ILE A 1 189 ? -9.772 -5.880 7.534 1.00 94.88 189 ILE A N 1
ATOM 1458 C CA . ILE A 1 189 ? -9.094 -5.721 6.259 1.00 94.88 189 ILE A CA 1
ATOM 1459 C C . ILE A 1 189 ? -8.055 -6.836 6.071 1.00 94.88 189 ILE A C 1
ATOM 1461 O O . ILE A 1 189 ? -8.046 -7.502 5.039 1.00 94.88 189 ILE A O 1
ATOM 1465 N N . GLY A 1 190 ? -7.254 -7.104 7.103 1.00 91.69 190 GLY A N 1
ATOM 1466 C CA . GLY A 1 190 ? -6.378 -8.267 7.194 1.00 91.69 190 GLY A CA 1
ATOM 1467 C C . GLY A 1 190 ? -6.009 -8.558 8.645 1.00 91.69 190 GLY A C 1
ATOM 1468 O O . GLY A 1 190 ? -5.804 -7.646 9.445 1.00 91.69 190 GLY A O 1
ATOM 1469 N N . GLU A 1 191 ? -5.932 -9.828 9.014 1.00 90.06 191 GLU A N 1
ATOM 1470 C CA . GLU A 1 191 ? -5.706 -10.273 10.390 1.00 90.06 191 GLU A CA 1
ATOM 1471 C C . GLU A 1 191 ? -4.245 -10.144 10.830 1.00 90.06 191 GLU A C 1
ATOM 1473 O O . GLU A 1 191 ? -3.966 -9.874 11.997 1.00 90.06 191 GLU A O 1
ATOM 1478 N N . GLN A 1 192 ? -3.288 -10.255 9.909 1.00 90.62 192 GLN A N 1
ATOM 1479 C CA . GLN A 1 192 ? -1.877 -10.135 10.263 1.00 90.62 192 GLN A CA 1
ATOM 1480 C C . GLN A 1 192 ? -1.403 -8.681 10.223 1.00 90.62 192 GLN A C 1
ATOM 1482 O O . GLN A 1 192 ? -1.932 -7.849 9.490 1.00 90.62 192 GLN A O 1
ATOM 1487 N N . ARG A 1 193 ? -0.369 -8.358 11.008 1.00 89.12 193 ARG A N 1
ATOM 1488 C CA . ARG A 1 193 ? 0.304 -7.045 11.019 1.00 89.12 193 ARG A CA 1
ATOM 1489 C C . ARG A 1 193 ? 1.745 -7.214 10.582 1.00 89.12 193 ARG A C 1
ATOM 1491 O O . ARG A 1 193 ? 2.465 -7.969 11.219 1.00 89.12 193 ARG A O 1
ATOM 1498 N N . GLY A 1 194 ? 2.186 -6.524 9.541 1.00 86.81 194 GLY A N 1
ATOM 1499 C CA . GLY A 1 194 ? 3.548 -6.610 9.024 1.00 86.81 194 GLY A CA 1
ATOM 1500 C C . GLY A 1 194 ? 4.541 -5.729 9.786 1.00 86.81 194 GLY A C 1
ATOM 1501 O O . GLY A 1 194 ? 4.274 -4.553 10.045 1.00 86.81 194 GLY A O 1
ATOM 1502 N N . CYS A 1 195 ? 5.725 -6.270 10.083 1.00 85.19 195 CYS A N 1
ATOM 1503 C CA . CYS A 1 195 ? 6.854 -5.495 10.596 1.00 85.19 195 CYS A CA 1
ATOM 1504 C C . CYS A 1 195 ? 7.336 -4.494 9.535 1.00 85.19 195 CYS A C 1
ATOM 1506 O O . CYS A 1 195 ? 7.791 -4.888 8.460 1.00 85.19 195 CYS A O 1
ATOM 1508 N N . GLN A 1 196 ? 7.315 -3.205 9.866 1.00 76.38 196 GLN A N 1
ATOM 1509 C CA . GLN A 1 196 ? 7.647 -2.100 8.960 1.00 76.38 196 GLN A CA 1
ATOM 1510 C C . GLN A 1 196 ? 9.137 -2.053 8.598 1.00 76.38 196 GLN A C 1
ATOM 1512 O O . GLN A 1 196 ? 9.523 -1.458 7.591 1.00 76.38 196 GLN A O 1
ATOM 1517 N N . ASP A 1 197 ? 9.998 -2.646 9.430 1.00 76.25 197 ASP A N 1
ATOM 1518 C CA . ASP A 1 197 ? 11.449 -2.553 9.292 1.00 76.25 197 ASP A CA 1
ATOM 1519 C C . ASP A 1 197 ? 12.221 -3.527 10.204 1.00 76.25 197 ASP A C 1
ATOM 1521 O O . ASP A 1 197 ? 11.650 -4.220 11.043 1.00 76.25 197 ASP A O 1
ATOM 1525 N N . ARG A 1 198 ? 13.558 -3.537 10.078 1.00 77.12 198 ARG A N 1
ATOM 1526 C CA . ARG A 1 198 ? 14.466 -4.429 10.831 1.00 77.12 198 ARG A CA 1
ATOM 1527 C C . ARG A 1 198 ? 14.519 -4.238 12.351 1.00 77.12 198 ARG A C 1
ATOM 1529 O O . ARG A 1 198 ? 15.082 -5.092 13.026 1.00 77.12 198 ARG A O 1
ATOM 1536 N N . TYR A 1 199 ? 14.039 -3.119 12.878 1.00 81.44 199 TYR A N 1
ATOM 1537 C CA . TYR A 1 199 ? 13.976 -2.851 14.315 1.00 81.44 199 TYR A CA 1
ATOM 1538 C C . TYR A 1 199 ? 12.651 -3.323 14.927 1.00 81.44 199 TYR A C 1
ATOM 1540 O O . TYR A 1 199 ? 12.443 -3.114 16.115 1.00 81.44 199 TYR A O 1
ATOM 1548 N N . GLY A 1 200 ? 11.766 -3.942 14.137 1.00 81.81 200 GLY A N 1
ATOM 1549 C CA . GLY A 1 200 ? 10.524 -4.525 14.638 1.00 81.81 200 GLY A CA 1
ATOM 1550 C C . GLY A 1 200 ? 9.398 -3.518 14.864 1.00 81.81 200 GLY A C 1
ATOM 1551 O O . GLY A 1 200 ? 8.436 -3.848 15.544 1.00 81.81 200 GLY A O 1
ATOM 1552 N N . ASN A 1 201 ? 9.462 -2.295 14.317 1.00 85.25 201 ASN A N 1
ATOM 1553 C CA . ASN A 1 201 ? 8.308 -1.397 14.436 1.00 85.25 201 ASN A CA 1
ATOM 1554 C C . ASN A 1 201 ? 7.125 -1.985 13.663 1.00 85.25 201 ASN A C 1
ATOM 1556 O O . ASN A 1 201 ? 7.258 -2.329 12.488 1.00 85.25 201 ASN A O 1
ATOM 1560 N N . MET A 1 202 ? 5.975 -2.096 14.319 1.00 87.12 202 MET A N 1
ATOM 1561 C CA . MET A 1 202 ? 4.748 -2.628 13.717 1.00 87.12 202 MET A CA 1
ATOM 1562 C C . MET A 1 202 ? 3.920 -1.527 13.052 1.00 87.12 202 MET A C 1
ATOM 1564 O O . MET A 1 202 ? 3.262 -1.765 12.044 1.00 87.12 202 MET A O 1
ATOM 1568 N N . LEU A 1 203 ? 4.032 -0.305 13.575 1.00 82.31 203 LEU A N 1
ATOM 1569 C CA . LEU A 1 203 ? 3.381 0.907 13.097 1.00 82.31 203 LEU A CA 1
ATOM 1570 C C . LEU A 1 203 ? 4.441 1.912 12.638 1.00 82.31 203 LEU A C 1
ATOM 1572 O O . LEU A 1 203 ? 5.432 2.140 13.333 1.00 82.31 203 LEU A O 1
ATOM 1576 N N . SER A 1 204 ? 4.223 2.534 11.481 1.00 72.69 204 SER A N 1
ATOM 1577 C CA . SER A 1 204 ? 5.033 3.663 11.026 1.00 72.69 204 SER A CA 1
ATOM 1578 C C . SER A 1 204 ? 4.247 4.951 11.220 1.00 72.69 204 SER A C 1
ATOM 1580 O O . SER A 1 204 ? 3.184 5.114 10.625 1.00 72.69 204 SER A O 1
ATOM 1582 N N . GLN A 1 205 ? 4.793 5.886 11.994 1.00 63.66 205 GLN A N 1
ATOM 1583 C CA . GLN A 1 205 ? 4.283 7.253 12.047 1.00 63.66 205 GLN A CA 1
ATOM 1584 C C . GLN A 1 205 ? 5.090 8.113 11.081 1.00 63.66 205 GLN A C 1
ATOM 1586 O O . GLN A 1 205 ? 6.288 8.339 11.249 1.00 63.66 205 GLN A O 1
ATOM 1591 N N . CYS A 1 206 ? 4.438 8.534 10.009 1.00 58.44 206 CYS A N 1
ATOM 1592 C CA . CYS A 1 206 ? 4.967 9.490 9.057 1.00 58.44 206 CYS A CA 1
ATOM 1593 C C . CYS A 1 206 ? 4.579 10.884 9.545 1.00 58.44 206 CYS A C 1
ATOM 1595 O O . CYS A 1 206 ? 3.538 11.427 9.172 1.00 58.44 206 CYS A O 1
ATOM 1597 N N . GLU A 1 207 ? 5.407 11.430 10.426 1.00 52.75 207 GLU A N 1
ATOM 1598 C CA . GLU A 1 207 ? 5.278 12.795 10.912 1.00 52.75 207 GLU A CA 1
ATOM 1599 C C . GLU A 1 207 ? 6.086 13.799 10.098 1.00 52.75 207 GLU A C 1
ATOM 1601 O O . GLU A 1 207 ? 7.223 13.550 9.702 1.00 52.75 207 GLU A O 1
ATOM 1606 N N . HIS A 1 208 ? 5.554 15.012 10.030 1.00 44.59 208 HIS A N 1
ATOM 1607 C CA . HIS A 1 208 ? 6.265 16.146 10.609 1.00 44.59 208 HIS A CA 1
ATOM 1608 C C . HIS A 1 208 ? 5.360 16.734 11.709 1.00 44.59 208 HIS A C 1
ATOM 1610 O O . HIS A 1 208 ? 4.308 17.235 11.377 1.00 44.59 208 HIS A O 1
ATOM 1616 N N . ARG A 1 209 ? 5.715 16.593 12.998 1.00 33.03 209 ARG A N 1
ATOM 1617 C CA . ARG A 1 209 ? 5.288 17.297 14.244 1.00 33.03 209 ARG A CA 1
ATOM 1618 C C . ARG A 1 209 ? 3.837 17.874 14.384 1.00 33.03 209 ARG A C 1
ATOM 1620 O O . ARG A 1 209 ? 3.666 19.052 14.112 1.00 33.03 209 ARG A O 1
ATOM 1627 N N . TYR A 1 210 ? 2.885 17.089 14.926 1.00 33.28 210 TYR A N 1
ATOM 1628 C CA . TYR A 1 210 ? 1.562 17.386 15.586 1.00 33.28 210 TYR A CA 1
ATOM 1629 C C . TYR A 1 210 ? 0.594 18.509 15.095 1.00 33.28 210 TYR A C 1
ATOM 1631 O O . TYR A 1 210 ? 1.024 19.547 14.595 1.00 33.28 210 TYR A O 1
ATOM 1639 N N . PRO A 1 211 ? -0.738 18.399 15.357 1.00 36.19 211 PRO A N 1
ATOM 1640 C CA . PRO A 1 211 ? -1.527 17.250 15.811 1.00 36.19 211 PRO A CA 1
ATOM 1641 C C . PRO A 1 211 ? -2.148 16.472 14.632 1.00 36.19 211 PRO A C 1
ATOM 1643 O O . PRO A 1 211 ? -2.038 16.849 13.468 1.00 36.19 211 PRO A O 1
ATOM 1646 N N . ILE A 1 212 ? -2.762 15.334 14.956 1.00 37.69 212 ILE A N 1
ATOM 1647 C CA . ILE A 1 212 ? -3.178 14.253 14.051 1.00 37.69 212 ILE A CA 1
ATOM 1648 C C . ILE A 1 212 ? -4.108 14.766 12.947 1.00 37.69 212 ILE A C 1
ATOM 1650 O O . ILE A 1 212 ? -5.199 15.267 13.217 1.00 37.69 212 ILE A O 1
ATOM 1654 N N . LYS A 1 213 ? -3.670 14.620 11.692 1.00 36.34 213 LYS A N 1
ATOM 1655 C CA . LYS A 1 213 ? -4.369 15.185 10.536 1.00 36.34 213 LYS A CA 1
ATOM 1656 C C . LYS A 1 213 ? -4.584 14.231 9.377 1.00 36.34 213 LYS A C 1
ATOM 1658 O O . LYS A 1 213 ? -5.104 14.704 8.390 1.00 36.34 213 LYS A O 1
ATOM 1663 N N . ASN A 1 214 ? -4.195 12.960 9.434 1.00 32.31 214 ASN A N 1
ATOM 1664 C CA . ASN A 1 214 ? -4.532 11.975 8.403 1.00 32.31 214 ASN A CA 1
ATOM 1665 C C . ASN A 1 214 ? -4.272 10.558 8.925 1.00 32.31 214 ASN A C 1
ATOM 1667 O O . ASN A 1 214 ? -3.279 10.311 9.607 1.00 32.31 214 ASN A O 1
ATOM 1671 N N . ILE A 1 215 ? -5.140 9.613 8.593 1.00 30.86 215 ILE A N 1
ATOM 1672 C CA . ILE A 1 215 ? -4.947 8.198 8.896 1.00 30.86 215 ILE A CA 1
ATOM 1673 C C . ILE A 1 215 ? -4.677 7.492 7.548 1.00 30.86 215 ILE A C 1
ATOM 1675 O O . ILE A 1 215 ? -5.216 7.851 6.511 1.00 30.86 215 ILE A O 1
ATOM 1679 N N . LYS A 1 216 ? -3.749 6.536 7.465 1.00 31.36 216 LYS A N 1
ATOM 1680 C CA . LYS A 1 216 ? -3.500 5.793 6.212 1.00 31.36 216 LYS A CA 1
ATOM 1681 C C . LYS A 1 216 ? -3.513 4.307 6.523 1.00 31.36 216 LYS A C 1
ATOM 1683 O O . LYS A 1 216 ? -2.462 3.737 6.804 1.00 31.36 216 LYS A O 1
ATOM 1688 N N . LEU A 1 217 ? -4.693 3.674 6.524 1.00 25.45 217 LEU A N 1
ATOM 1689 C CA . LEU A 1 217 ? -4.748 2.219 6.709 1.00 25.45 217 LEU A CA 1
ATOM 1690 C C . LEU A 1 217 ? -4.315 1.635 5.397 1.00 25.45 217 LEU A C 1
ATOM 1692 O O . LEU A 1 217 ? -5.095 1.652 4.467 1.00 25.45 217 LEU A O 1
ATOM 1696 N N . THR A 1 218 ? -3.105 1.110 5.312 1.00 30.31 218 THR A N 1
ATOM 1697 C CA . THR A 1 218 ? -2.808 0.249 4.182 1.00 30.31 218 THR A CA 1
ATOM 1698 C C . THR A 1 218 ? -3.332 -1.132 4.546 1.00 30.31 218 THR A C 1
ATOM 1700 O O . THR A 1 218 ? -2.772 -1.798 5.413 1.00 30.31 218 THR A O 1
ATOM 1703 N N . ASP A 1 219 ? -4.418 -1.559 3.889 1.00 29.75 219 ASP A N 1
ATOM 1704 C CA . ASP A 1 219 ? -4.529 -2.983 3.575 1.00 29.75 219 ASP A CA 1
ATOM 1705 C C . ASP A 1 219 ? -3.196 -3.376 2.933 1.00 29.75 219 ASP A C 1
ATOM 1707 O O . ASP A 1 219 ? -2.571 -2.524 2.300 1.00 29.75 219 ASP A O 1
ATOM 1711 N N . THR A 1 220 ? -2.698 -4.586 3.131 1.00 36.25 220 THR A N 1
ATOM 1712 C CA . THR A 1 220 ? -1.622 -5.166 2.310 1.00 36.25 220 THR A CA 1
ATOM 1713 C C . THR A 1 220 ? -1.764 -4.602 0.895 1.00 36.25 220 THR A C 1
ATOM 1715 O O . THR A 1 220 ? -2.754 -4.855 0.234 1.00 36.25 220 THR A O 1
ATOM 1718 N N . ILE A 1 221 ? -0.917 -3.704 0.412 1.00 30.55 221 ILE A N 1
ATOM 1719 C CA . ILE A 1 221 ? 0.522 -3.662 0.510 1.00 30.55 221 ILE A CA 1
ATOM 1720 C C . ILE A 1 221 ? 0.882 -2.140 0.670 1.00 30.55 221 ILE A C 1
ATOM 1722 O O . ILE A 1 221 ? 0.351 -1.273 -0.003 1.00 30.55 221 ILE A O 1
ATOM 1726 N N . GLN A 1 222 ? 1.770 -1.747 1.583 1.00 31.20 222 GLN A N 1
ATOM 1727 C CA . GLN A 1 222 ? 2.830 -0.788 1.233 1.00 31.20 222 GLN A CA 1
ATOM 1728 C C . GLN A 1 222 ? 4.109 -1.467 1.620 1.00 31.20 222 GLN A C 1
ATOM 1730 O O . GLN A 1 222 ? 4.921 -0.927 2.352 1.00 31.20 222 GLN A O 1
ATOM 1735 N N . ALA A 1 223 ? 4.309 -2.677 1.143 1.00 25.77 223 ALA A N 1
ATOM 1736 C CA . ALA A 1 223 ? 5.637 -3.180 1.113 1.00 25.77 223 ALA A CA 1
ATOM 1737 C C . ALA A 1 223 ? 6.530 -2.161 0.381 1.00 25.77 223 ALA A C 1
ATOM 1739 O O . ALA A 1 223 ? 6.659 -2.169 -0.838 1.00 25.77 223 ALA A O 1
ATOM 1740 N N . HIS A 1 224 ? 7.334 -1.430 1.147 1.00 27.83 224 HIS A N 1
ATOM 1741 C CA . HIS A 1 224 ? 8.742 -1.435 0.815 1.00 27.83 224 HIS A CA 1
ATOM 1742 C C . HIS A 1 224 ? 9.244 -2.870 1.027 1.00 27.83 224 HIS A C 1
ATOM 1744 O O . HIS A 1 224 ? 10.117 -3.133 1.843 1.00 27.83 224 HIS A O 1
ATOM 1750 N N . LEU A 1 225 ? 8.744 -3.802 0.208 1.00 24.41 225 LEU A N 1
ATOM 1751 C CA . LEU A 1 225 ? 9.467 -4.982 -0.222 1.00 24.41 225 LEU A CA 1
ATOM 1752 C C . LEU A 1 225 ? 10.395 -4.504 -1.299 1.00 24.41 225 LEU A C 1
ATOM 1754 O O . LEU A 1 225 ? 10.372 -4.850 -2.472 1.00 24.41 225 LEU A O 1
ATOM 1758 N N . VAL A 1 226 ? 11.249 -3.635 -0.827 1.00 25.27 226 VAL A N 1
ATOM 1759 C CA . VAL A 1 226 ? 12.589 -3.627 -1.266 1.00 25.27 226 VAL A CA 1
ATOM 1760 C C . VAL A 1 226 ? 13.304 -4.332 -0.141 1.00 25.27 226 VAL A C 1
ATOM 1762 O O . VAL A 1 226 ? 13.533 -3.748 0.917 1.00 25.27 226 VAL A O 1
ATOM 1765 N N . ASP A 1 227 ? 13.533 -5.612 -0.411 1.00 27.69 227 ASP A N 1
ATOM 1766 C CA . ASP A 1 227 ? 14.571 -6.451 0.158 1.00 27.69 227 ASP A CA 1
ATOM 1767 C C . ASP A 1 227 ? 15.450 -5.683 1.150 1.00 27.69 227 ASP A C 1
ATOM 1769 O O . ASP A 1 227 ? 16.137 -4.723 0.790 1.00 27.69 227 ASP A O 1
ATOM 1773 N N . MET A 1 228 ? 15.490 -6.114 2.404 1.00 28.33 228 MET A N 1
ATOM 1774 C CA . MET A 1 228 ? 16.615 -5.735 3.261 1.00 28.33 228 MET A CA 1
ATOM 1775 C C . MET A 1 228 ? 17.905 -6.468 2.839 1.00 28.33 228 MET A C 1
ATOM 1777 O O . MET A 1 228 ? 18.962 -6.242 3.430 1.00 28.33 228 MET A O 1
ATOM 1781 N N . GLY A 1 229 ? 17.840 -7.304 1.797 1.00 25.84 229 GLY A N 1
ATOM 1782 C CA . GLY A 1 229 ? 18.939 -7.724 0.924 1.00 25.84 229 GLY A CA 1
ATOM 1783 C C . GLY A 1 229 ? 19.167 -6.855 -0.330 1.00 25.84 229 GLY A C 1
ATOM 1784 O O . GLY A 1 229 ? 20.173 -7.058 -1.001 1.00 25.84 229 GLY A O 1
ATOM 1785 N N . PHE A 1 230 ? 18.359 -5.819 -0.601 1.00 29.42 230 PHE A N 1
ATOM 1786 C CA . PHE A 1 230 ? 18.749 -4.701 -1.470 1.00 29.42 230 PHE A CA 1
ATOM 1787 C C . PHE A 1 230 ? 19.607 -3.787 -0.598 1.00 29.42 230 PHE A C 1
ATOM 1789 O O . PHE A 1 230 ? 19.215 -2.693 -0.182 1.00 29.42 230 PHE A O 1
ATOM 1796 N N . LYS A 1 231 ? 20.804 -4.276 -0.270 1.00 30.30 231 LYS A N 1
ATOM 1797 C CA . LYS A 1 231 ? 21.885 -3.422 0.195 1.00 30.30 231 LYS A CA 1
ATOM 1798 C C . LYS A 1 231 ? 22.512 -2.791 -1.040 1.00 30.30 231 LYS A C 1
ATOM 1800 O O . LYS A 1 231 ? 23.520 -3.267 -1.550 1.00 30.30 231 LYS A O 1
ATOM 1805 N N . PHE A 1 232 ? 21.981 -1.653 -1.468 1.00 34.75 232 PHE A N 1
ATOM 1806 C CA . PHE A 1 232 ? 22.864 -0.667 -2.076 1.00 34.75 232 PHE A CA 1
ATOM 1807 C C . PHE A 1 232 ? 23.715 -0.128 -0.936 1.00 34.75 232 PHE A C 1
ATOM 1809 O O . PHE A 1 232 ? 23.228 0.567 -0.047 1.00 34.75 232 PHE A O 1
ATOM 1816 N N . GLY A 1 233 ? 24.926 -0.678 -0.850 1.00 31.92 233 GLY A N 1
ATOM 1817 C CA . GLY A 1 233 ? 25.776 -0.583 0.321 1.00 31.92 233 GLY A CA 1
ATOM 1818 C C . GLY A 1 233 ? 25.922 0.856 0.797 1.00 31.92 233 GLY A C 1
ATOM 1819 O O . GLY A 1 233 ? 26.455 1.690 0.082 1.00 31.92 233 GLY A O 1
ATOM 1820 N N . LYS A 1 234 ? 25.539 1.104 2.052 1.00 35.12 234 LYS A N 1
ATOM 1821 C CA . LYS A 1 234 ? 26.307 2.033 2.879 1.00 35.12 234 LYS A CA 1
ATOM 1822 C C . LYS A 1 234 ? 27.673 1.387 3.059 1.00 35.12 234 LYS A C 1
ATOM 1824 O O . LYS A 1 234 ? 27.734 0.514 3.915 1.00 35.12 234 LYS A O 1
ATOM 1829 N N . ASP A 1 235 ? 28.654 1.695 2.208 1.00 39.97 235 ASP A N 1
ATOM 1830 C CA . ASP A 1 235 ? 30.124 1.516 2.309 1.00 39.97 235 ASP A CA 1
ATOM 1831 C C . ASP A 1 235 ? 30.709 0.352 3.144 1.00 39.97 235 ASP A C 1
ATOM 1833 O O . ASP A 1 235 ? 31.863 0.379 3.563 1.00 39.97 235 ASP A O 1
ATOM 1837 N N . LYS A 1 236 ? 29.938 -0.701 3.411 1.00 40.62 236 LYS A N 1
ATOM 1838 C CA . LYS A 1 236 ? 30.287 -1.783 4.322 1.00 40.62 236 LYS A CA 1
ATOM 1839 C C . LYS A 1 236 ? 30.300 -3.077 3.526 1.00 40.62 236 LYS A C 1
ATOM 1841 O O . LYS A 1 236 ? 29.227 -3.601 3.214 1.00 40.62 236 LYS A O 1
ATOM 1846 N N . PRO A 1 237 ? 31.490 -3.582 3.169 1.00 43.72 237 PRO A N 1
ATOM 1847 C CA . PRO A 1 237 ? 31.611 -4.873 2.518 1.00 43.72 237 PRO A CA 1
ATOM 1848 C C . PRO A 1 237 ? 31.099 -6.009 3.429 1.00 43.72 237 PRO A C 1
ATOM 1850 O O . PRO A 1 237 ? 31.244 -5.927 4.651 1.00 43.72 237 PRO A O 1
ATOM 1853 N N . PRO A 1 238 ? 30.523 -7.080 2.847 1.00 47.06 238 PRO A N 1
ATOM 1854 C CA . PRO A 1 238 ? 30.262 -7.245 1.416 1.00 47.06 238 PRO A CA 1
ATOM 1855 C C . PRO A 1 238 ? 29.020 -6.459 0.951 1.00 47.06 238 PRO A C 1
ATOM 1857 O O . PRO A 1 238 ? 27.979 -6.468 1.612 1.00 47.06 238 PRO A O 1
ATOM 1860 N N . VAL A 1 239 ? 29.124 -5.812 -0.217 1.00 53.97 239 VAL A N 1
ATOM 1861 C CA . VAL A 1 239 ? 27.965 -5.265 -0.941 1.00 53.97 239 VAL A CA 1
ATOM 1862 C C . VAL A 1 239 ? 27.208 -6.455 -1.524 1.00 53.97 239 VAL A C 1
ATOM 1864 O O . VAL A 1 239 ? 27.721 -7.151 -2.395 1.00 53.97 239 VAL A O 1
ATOM 1867 N N . VAL A 1 240 ? 26.018 -6.726 -0.995 1.00 56.03 240 VAL A N 1
ATOM 1868 C CA . VAL A 1 240 ? 25.146 -7.810 -1.461 1.00 56.03 240 VAL A CA 1
ATOM 1869 C C . VAL A 1 240 ? 24.033 -7.180 -2.283 1.00 56.03 240 VAL A C 1
ATOM 1871 O O . VAL A 1 240 ? 23.304 -6.334 -1.769 1.00 56.03 240 VAL A O 1
ATOM 1874 N N . TRP A 1 241 ? 23.911 -7.581 -3.544 1.00 63.91 241 TRP A N 1
ATOM 1875 C CA . TRP A 1 241 ? 22.817 -7.183 -4.425 1.00 63.91 241 TRP A CA 1
ATOM 1876 C C . TRP A 1 241 ? 22.122 -8.429 -4.976 1.00 63.91 241 TRP A C 1
ATOM 1878 O O . TRP A 1 241 ? 22.752 -9.472 -5.143 1.00 63.91 241 TRP A O 1
ATOM 1888 N N . ASN A 1 242 ? 20.823 -8.309 -5.251 1.00 65.31 242 ASN A N 1
ATOM 1889 C CA . ASN A 1 242 ? 19.992 -9.381 -5.792 1.00 65.31 242 ASN A CA 1
ATOM 1890 C C . ASN A 1 242 ? 19.275 -8.888 -7.052 1.00 65.31 242 ASN A C 1
ATOM 1892 O O . ASN A 1 242 ? 18.703 -7.798 -7.061 1.00 65.31 242 ASN A O 1
ATOM 1896 N N . ALA A 1 243 ? 19.272 -9.703 -8.106 1.00 72.88 243 ALA A N 1
ATOM 1897 C CA . ALA A 1 243 ? 18.482 -9.447 -9.305 1.00 72.88 243 ALA A CA 1
ATOM 1898 C C . ALA A 1 243 ? 17.107 -10.123 -9.193 1.00 72.88 243 ALA A C 1
ATOM 1900 O O . ALA A 1 243 ? 17.001 -11.334 -8.971 1.00 72.88 243 ALA A O 1
ATOM 1901 N N . ARG A 1 244 ? 16.036 -9.352 -9.388 1.00 78.81 244 ARG A N 1
ATOM 1902 C CA . ARG A 1 244 ? 14.660 -9.863 -9.461 1.00 78.81 244 ARG A CA 1
ATOM 1903 C C . ARG A 1 244 ? 13.837 -9.069 -10.483 1.00 78.81 244 ARG A C 1
ATOM 1905 O O . ARG A 1 244 ? 14.193 -7.922 -10.751 1.00 78.81 244 ARG A O 1
ATOM 1912 N N . PRO A 1 245 ? 12.744 -9.644 -11.013 1.00 83.50 245 PRO A N 1
ATOM 1913 C CA . PRO A 1 245 ? 11.767 -8.886 -11.785 1.00 83.50 245 PRO A CA 1
ATOM 1914 C C . PRO A 1 245 ? 11.202 -7.723 -10.963 1.00 83.50 245 PRO A C 1
ATOM 1916 O O . PRO A 1 245 ? 11.078 -7.832 -9.740 1.00 83.50 245 PRO A O 1
ATOM 1919 N N . ILE A 1 246 ? 10.852 -6.627 -11.637 1.00 85.06 246 ILE A N 1
ATOM 1920 C CA . ILE A 1 246 ? 10.047 -5.547 -11.044 1.00 85.06 246 ILE A CA 1
ATOM 1921 C C . ILE A 1 246 ? 8.553 -5.738 -11.320 1.00 85.06 246 ILE A C 1
ATOM 1923 O O . ILE A 1 246 ? 7.741 -5.337 -10.494 1.00 85.06 246 ILE A O 1
ATOM 1927 N N . LEU A 1 247 ? 8.220 -6.382 -12.445 1.00 88.25 247 LEU A N 1
ATOM 1928 C CA . LEU A 1 247 ? 6.886 -6.826 -12.835 1.00 88.25 247 LEU A CA 1
ATOM 1929 C C . LEU A 1 247 ? 6.871 -8.355 -12.775 1.00 88.25 247 LEU A C 1
ATOM 1931 O O . LEU A 1 247 ? 7.611 -9.006 -13.513 1.00 88.25 247 LEU A O 1
ATOM 1935 N N . PHE A 1 248 ? 6.076 -8.925 -11.882 1.00 88.44 248 PHE A N 1
ATOM 1936 C CA . PHE A 1 248 ? 5.954 -10.367 -11.700 1.00 88.44 248 PHE A CA 1
ATOM 1937 C C . PHE A 1 248 ? 4.833 -10.904 -12.593 1.00 88.44 248 PHE A C 1
ATOM 1939 O O . PHE A 1 248 ? 3.758 -10.301 -12.602 1.00 88.44 248 PHE A O 1
ATOM 1946 N N . PRO A 1 249 ? 5.067 -11.993 -13.348 1.00 88.44 249 PRO A N 1
ATOM 1947 C CA . PRO A 1 249 ? 4.002 -12.653 -14.087 1.00 88.44 249 PRO A CA 1
ATOM 1948 C C . PRO A 1 249 ? 3.064 -13.345 -13.099 1.00 88.44 249 PRO A C 1
ATOM 1950 O O . PRO A 1 249 ? 3.522 -13.917 -12.111 1.00 88.44 249 PRO A O 1
ATOM 1953 N N . GLU A 1 250 ? 1.765 -13.283 -13.369 1.00 84.44 250 GLU A N 1
ATOM 1954 C CA . GLU A 1 250 ? 0.744 -13.974 -12.586 1.00 84.44 250 GLU A CA 1
ATOM 1955 C C . GLU A 1 250 ? -0.502 -14.175 -13.452 1.00 84.44 250 GLU A C 1
ATOM 1957 O O . GLU A 1 250 ? -1.000 -13.234 -14.079 1.00 84.44 250 GLU A O 1
ATOM 1962 N N . THR A 1 251 ? -0.980 -15.415 -13.522 1.00 74.62 251 THR A N 1
ATOM 1963 C CA . THR A 1 251 ? -2.008 -15.835 -14.482 1.00 74.62 251 THR A CA 1
ATOM 1964 C C . THR A 1 251 ? -3.427 -15.619 -13.980 1.00 74.62 251 THR A C 1
ATOM 1966 O O . THR A 1 251 ? -4.326 -15.435 -14.795 1.00 74.62 251 THR A O 1
ATOM 1969 N N . ASN A 1 252 ? -3.653 -15.623 -12.664 1.00 80.50 252 ASN A N 1
ATOM 1970 C CA . ASN A 1 252 ? -5.010 -15.581 -12.114 1.00 80.50 252 ASN A CA 1
ATOM 1971 C C . ASN A 1 252 ? -5.603 -14.171 -12.112 1.00 80.50 252 ASN A C 1
ATOM 1973 O O . ASN A 1 252 ? -6.745 -13.963 -12.511 1.00 80.50 252 ASN A O 1
ATOM 1977 N N . HIS A 1 253 ? -4.826 -13.190 -11.658 1.00 80.19 253 HIS A N 1
ATOM 1978 C CA . HIS A 1 253 ? -5.282 -11.806 -11.502 1.00 80.19 253 HIS A CA 1
ATOM 1979 C C . HIS A 1 253 ? -4.437 -10.801 -12.295 1.00 80.19 253 HIS A C 1
ATOM 1981 O O . HIS A 1 253 ? -4.517 -9.593 -12.062 1.00 80.19 253 HIS A O 1
ATOM 1987 N N . GLY A 1 254 ? -3.611 -11.298 -13.216 1.00 86.31 254 GLY A N 1
ATOM 1988 C CA . GLY A 1 254 ? -2.691 -10.498 -14.011 1.00 86.31 254 GLY A CA 1
ATOM 1989 C C . GLY A 1 254 ? -1.399 -10.131 -13.272 1.00 86.31 254 GLY A C 1
ATOM 1990 O O . GLY A 1 254 ? -1.326 -10.239 -12.041 1.00 86.31 254 GLY A O 1
ATOM 1991 N N . PRO A 1 255 ? -0.380 -9.686 -14.031 1.00 90.19 255 PRO A N 1
ATOM 1992 C CA . PRO A 1 255 ? 0.934 -9.355 -13.510 1.00 90.19 255 PRO A CA 1
ATOM 1993 C C . PRO A 1 255 ? 0.881 -8.168 -12.549 1.00 90.19 255 PRO A C 1
ATOM 1995 O O . PRO A 1 255 ? -0.029 -7.339 -12.599 1.00 90.19 255 PRO A O 1
ATOM 1998 N N . PHE A 1 256 ? 1.890 -8.068 -11.688 1.00 89.19 256 PHE A N 1
ATOM 1999 C CA . PHE A 1 256 ? 1.920 -7.056 -10.637 1.00 89.19 256 PHE A CA 1
ATOM 2000 C C . PHE A 1 256 ? 3.309 -6.474 -10.407 1.00 89.19 256 PHE A C 1
ATOM 2002 O O . PHE A 1 256 ? 4.326 -7.150 -10.581 1.00 89.19 256 PHE A O 1
ATOM 2009 N N . PHE A 1 257 ? 3.361 -5.212 -9.985 1.00 87.06 257 PHE A N 1
ATOM 2010 C CA . PHE A 1 257 ? 4.622 -4.548 -9.683 1.00 87.06 257 PHE A CA 1
ATOM 2011 C C . PHE A 1 257 ? 5.030 -4.759 -8.224 1.00 87.06 257 PHE A C 1
ATOM 2013 O O . PHE A 1 257 ? 4.213 -4.746 -7.307 1.00 87.06 257 PHE A O 1
ATOM 2020 N N . CYS A 1 258 ? 6.329 -4.931 -7.993 1.00 85.56 258 CYS A N 1
ATOM 2021 C CA . CYS A 1 258 ? 6.899 -4.902 -6.652 1.00 85.56 258 CYS A CA 1
ATOM 2022 C C . CYS A 1 258 ? 8.320 -4.343 -6.707 1.00 85.56 258 CYS A C 1
ATOM 2024 O O . CYS A 1 258 ? 9.299 -5.085 -6.831 1.00 85.56 258 CYS A O 1
ATOM 2026 N N . PHE A 1 259 ? 8.451 -3.023 -6.610 1.00 79.69 259 PHE A N 1
ATOM 2027 C CA . PHE A 1 259 ? 9.750 -2.361 -6.582 1.00 79.69 259 PHE A CA 1
ATOM 2028 C C . PHE A 1 259 ? 9.675 -1.008 -5.869 1.00 79.69 259 PHE A C 1
ATOM 2030 O O . PHE A 1 259 ? 8.637 -0.601 -5.382 1.00 79.69 259 PHE A O 1
ATOM 2037 N N . SER A 1 260 ? 10.811 -0.327 -5.744 1.00 76.88 260 SER A N 1
ATOM 2038 C CA . SER A 1 260 ? 10.850 1.081 -5.352 1.00 76.88 260 SER A CA 1
ATOM 2039 C C . SER A 1 260 ? 11.855 1.772 -6.251 1.00 76.88 260 SER A C 1
ATOM 2041 O O . SER A 1 260 ? 13.018 1.355 -6.304 1.00 76.88 260 SER A O 1
ATOM 2043 N N . ARG A 1 261 ? 11.414 2.817 -6.954 1.00 81.44 261 ARG A N 1
ATOM 2044 C CA . ARG A 1 261 ? 12.256 3.538 -7.910 1.00 81.44 261 ARG A CA 1
ATOM 2045 C C . ARG A 1 261 ? 13.527 4.077 -7.258 1.00 81.44 261 ARG A C 1
ATOM 2047 O O . ARG A 1 261 ? 14.609 3.814 -7.768 1.00 81.44 261 ARG A O 1
ATOM 2054 N N . GLN A 1 262 ? 13.403 4.710 -6.085 1.00 75.50 262 GLN A N 1
ATOM 2055 C CA . GLN A 1 262 ? 14.529 5.285 -5.334 1.00 75.50 262 GLN A CA 1
ATOM 2056 C C . GLN A 1 262 ? 15.667 4.293 -5.142 1.00 75.50 262 GLN A C 1
ATOM 2058 O O . GLN A 1 262 ? 16.835 4.646 -5.260 1.00 75.50 262 GLN A O 1
ATOM 2063 N N . LYS A 1 263 ? 15.341 3.040 -4.827 1.00 72.94 263 LYS A N 1
ATOM 2064 C CA . LYS A 1 263 ? 16.379 2.052 -4.567 1.00 72.94 263 LYS A CA 1
ATOM 2065 C C . LYS A 1 263 ? 17.000 1.533 -5.848 1.00 72.94 263 LYS A C 1
ATOM 2067 O O . LYS A 1 263 ? 18.168 1.201 -5.818 1.00 72.94 263 LYS A O 1
ATOM 2072 N N . ILE A 1 264 ? 16.278 1.512 -6.963 1.00 77.88 264 ILE A N 1
ATOM 2073 C CA . ILE A 1 264 ? 16.848 1.110 -8.250 1.00 77.88 264 ILE A CA 1
ATOM 2074 C C . ILE A 1 264 ? 17.740 2.215 -8.834 1.00 77.88 264 ILE A C 1
ATOM 2076 O O . ILE A 1 264 ? 18.808 1.909 -9.353 1.00 77.88 264 ILE A O 1
ATOM 2080 N N . THR A 1 265 ? 17.327 3.481 -8.745 1.00 78.44 265 THR A N 1
ATOM 2081 C CA . THR A 1 265 ? 18.038 4.621 -9.355 1.00 78.44 265 THR A CA 1
ATOM 2082 C C . THR A 1 265 ? 19.040 5.290 -8.412 1.00 78.44 265 THR A C 1
ATOM 2084 O O . THR A 1 265 ? 19.916 6.024 -8.860 1.00 78.44 265 THR A O 1
ATOM 2087 N N . GLY A 1 266 ? 18.914 5.061 -7.103 1.00 73.69 266 GLY A N 1
ATOM 2088 C CA . GLY A 1 266 ? 19.527 5.896 -6.068 1.00 73.69 266 GLY A CA 1
ATOM 2089 C C . GLY A 1 266 ? 18.903 7.284 -6.008 1.00 73.69 266 GLY A C 1
ATOM 2090 O O . GLY A 1 266 ? 18.126 7.661 -6.878 1.00 73.69 266 GLY A O 1
ATOM 2091 N N . SER A 1 267 ? 19.268 8.053 -4.988 1.00 70.44 267 SER A N 1
ATOM 2092 C CA . SER A 1 267 ? 18.945 9.479 -4.832 1.00 70.44 267 SER A CA 1
ATOM 2093 C C . SER A 1 267 ? 20.122 10.211 -4.181 1.00 70.44 267 SER A C 1
ATOM 2095 O O . SER A 1 267 ? 21.016 9.555 -3.657 1.00 70.44 267 SER A O 1
ATOM 2097 N N . GLU A 1 268 ? 20.102 11.544 -4.122 1.00 68.00 268 GLU A N 1
ATOM 2098 C CA . GLU A 1 268 ? 21.151 12.343 -3.457 1.00 68.00 268 GLU A CA 1
ATOM 2099 C C . GLU A 1 268 ? 21.456 11.853 -2.026 1.00 68.00 268 GLU A C 1
ATOM 2101 O O . GLU A 1 268 ? 22.607 11.629 -1.667 1.00 68.00 268 GLU A O 1
ATOM 2106 N N . HIS A 1 269 ? 20.417 11.568 -1.234 1.00 62.47 269 HIS A N 1
ATOM 2107 C CA . HIS A 1 269 ? 20.555 11.049 0.135 1.00 62.47 269 HIS A CA 1
ATOM 2108 C C . HIS A 1 269 ? 20.732 9.524 0.229 1.00 62.47 269 HIS A C 1
ATOM 2110 O O . HIS A 1 269 ? 20.917 8.981 1.319 1.00 62.47 269 HIS A O 1
ATOM 2116 N N . TYR A 1 270 ? 20.630 8.816 -0.896 1.00 64.38 270 TYR A N 1
ATOM 2117 C CA . TYR A 1 270 ? 20.721 7.356 -0.965 1.00 64.38 270 TYR A CA 1
ATOM 2118 C C . TYR A 1 270 ? 21.455 6.945 -2.250 1.00 64.38 270 TYR A C 1
ATOM 2120 O O . TYR A 1 270 ? 20.843 6.388 -3.167 1.00 64.38 270 TYR A O 1
ATOM 2128 N N . PRO A 1 271 ? 22.749 7.291 -2.375 1.00 69.38 271 PRO A N 1
ATOM 2129 C CA . PRO A 1 271 ? 23.493 7.049 -3.600 1.00 69.38 271 PRO A CA 1
ATOM 2130 C C . PRO A 1 271 ? 23.646 5.548 -3.854 1.00 69.38 271 PRO A C 1
ATOM 2132 O O . PRO A 1 271 ? 23.809 4.745 -2.932 1.00 69.38 271 PRO A O 1
ATOM 2135 N N . LEU A 1 272 ? 23.606 5.161 -5.128 1.00 71.06 272 LEU A N 1
ATOM 2136 C CA . LEU A 1 272 ? 23.912 3.793 -5.526 1.00 71.06 272 LEU A CA 1
ATOM 2137 C C . LEU A 1 272 ? 25.401 3.503 -5.350 1.00 71.06 272 LEU A C 1
ATOM 2139 O O . LEU A 1 272 ? 26.254 4.328 -5.669 1.00 71.06 272 LEU A O 1
ATOM 2143 N N . SER A 1 273 ? 25.721 2.274 -4.945 1.00 71.81 273 SER A N 1
ATOM 2144 C CA . SER A 1 273 ? 27.107 1.812 -4.966 1.00 71.81 273 SER A CA 1
ATOM 2145 C C . SER A 1 273 ? 27.643 1.782 -6.401 1.00 71.81 273 SER A C 1
ATOM 2147 O O . SER A 1 273 ? 27.004 1.266 -7.324 1.00 71.81 273 SER A O 1
ATOM 2149 N N . THR A 1 274 ? 28.867 2.269 -6.589 1.00 69.06 274 THR A N 1
ATOM 2150 C CA . THR A 1 274 ? 29.584 2.213 -7.872 1.00 69.06 274 THR A CA 1
ATOM 2151 C C . THR A 1 274 ? 29.878 0.779 -8.324 1.00 69.06 274 THR A C 1
ATOM 2153 O O . THR A 1 274 ? 30.053 0.544 -9.515 1.00 69.06 274 THR A O 1
ATOM 2156 N N . THR A 1 275 ? 29.847 -0.191 -7.402 1.00 70.75 275 THR A N 1
ATOM 2157 C CA . THR A 1 275 ? 30.127 -1.618 -7.659 1.00 70.75 275 THR A CA 1
ATOM 2158 C C . THR A 1 275 ? 28.964 -2.406 -8.267 1.00 70.75 275 THR A C 1
ATOM 2160 O O . THR A 1 275 ? 29.128 -3.575 -8.611 1.00 70.75 275 THR A O 1
ATOM 2163 N N . LEU A 1 276 ? 27.787 -1.792 -8.387 1.00 72.50 276 LEU A N 1
ATOM 2164 C CA . LEU A 1 276 ? 26.616 -2.438 -8.973 1.00 72.50 276 LEU A CA 1
ATOM 2165 C C . LEU A 1 276 ? 26.756 -2.607 -10.483 1.00 72.50 276 LEU A C 1
ATOM 2167 O O . LEU A 1 276 ? 27.333 -1.724 -11.129 1.00 72.50 276 LEU A O 1
ATOM 2171 N N . PRO A 1 277 ? 26.141 -3.658 -11.053 1.00 73.19 277 PRO A N 1
ATOM 2172 C CA . PRO A 1 277 ? 25.926 -3.728 -12.490 1.00 73.19 277 PRO A CA 1
ATOM 2173 C C . PRO A 1 277 ? 25.238 -2.456 -13.006 1.00 73.19 277 PRO A C 1
ATOM 2175 O O . PRO A 1 277 ? 24.323 -1.935 -12.359 1.00 73.19 277 PRO A O 1
ATOM 2178 N N . ALA A 1 278 ? 25.682 -1.955 -14.161 1.00 73.38 278 ALA A N 1
ATOM 2179 C CA . ALA A 1 278 ? 24.957 -0.905 -14.866 1.00 73.38 278 ALA A CA 1
ATOM 2180 C C . ALA A 1 278 ? 23.582 -1.415 -15.298 1.00 73.38 278 ALA A C 1
ATOM 2182 O O . ALA A 1 278 ? 23.435 -2.555 -15.737 1.00 73.38 278 ALA A O 1
ATOM 2183 N N . MET A 1 279 ? 22.597 -0.530 -15.202 1.00 81.50 279 MET A N 1
ATOM 2184 C CA . MET A 1 279 ? 21.331 -0.680 -15.902 1.00 81.50 279 MET A CA 1
ATOM 2185 C C . MET A 1 279 ? 21.556 -0.438 -17.404 1.00 81.50 279 MET A C 1
ATOM 2187 O O . MET A 1 279 ? 22.379 0.399 -17.761 1.00 81.50 279 MET A O 1
ATOM 2191 N N . SER A 1 280 ? 20.843 -1.151 -18.272 1.00 84.19 280 SER A N 1
ATOM 2192 C CA . SER A 1 280 ? 20.813 -0.870 -19.721 1.00 84.19 280 SER A CA 1
ATOM 2193 C C . SER A 1 280 ? 19.946 0.354 -20.055 1.00 84.19 280 SER A C 1
ATOM 2195 O O . SER A 1 280 ? 19.154 0.795 -19.218 1.00 84.19 280 SER A O 1
ATOM 2197 N N . GLU A 1 281 ? 20.068 0.917 -21.265 1.00 85.50 281 GLU A N 1
ATOM 2198 C CA . GLU A 1 281 ? 19.176 2.010 -21.689 1.00 85.50 281 GLU A CA 1
ATOM 2199 C C . GLU A 1 281 ? 17.714 1.544 -21.733 1.00 85.50 281 GLU A C 1
ATOM 2201 O O . GLU A 1 281 ? 16.835 2.291 -21.312 1.00 85.50 281 GLU A O 1
ATOM 2206 N N . GLU A 1 282 ? 17.460 0.303 -22.151 1.00 85.19 282 GLU A N 1
ATOM 2207 C CA . GLU A 1 282 ? 16.130 -0.307 -22.236 1.00 85.19 282 GLU A CA 1
ATOM 2208 C C . GLU A 1 282 ? 15.498 -0.475 -20.853 1.00 85.19 282 GLU A C 1
ATOM 2210 O O . GLU A 1 282 ? 14.327 -0.173 -20.651 1.00 85.19 282 GLU A O 1
ATOM 2215 N N . GLN A 1 283 ? 16.277 -0.903 -19.857 1.00 86.94 283 GLN A N 1
ATOM 2216 C CA . GLN A 1 283 ? 15.793 -0.976 -18.476 1.00 86.94 283 GLN A CA 1
ATOM 2217 C C . GLN A 1 283 ? 15.505 0.414 -17.890 1.00 86.94 283 GLN A C 1
ATOM 2219 O O . GLN A 1 283 ? 14.557 0.563 -17.116 1.00 86.94 283 GLN A O 1
ATOM 2224 N N . ALA A 1 284 ? 16.315 1.420 -18.237 1.00 88.81 284 ALA A N 1
ATOM 2225 C CA . ALA A 1 284 ? 16.114 2.795 -17.787 1.00 88.81 284 ALA A CA 1
ATOM 2226 C C . ALA A 1 284 ? 14.870 3.423 -18.427 1.00 88.81 284 ALA A C 1
ATOM 2228 O O . ALA A 1 284 ? 14.078 4.063 -17.737 1.00 88.81 284 ALA A O 1
ATOM 2229 N N . GLU A 1 285 ? 14.683 3.207 -19.728 1.00 90.25 285 GLU A N 1
ATOM 2230 C CA . GLU A 1 285 ? 13.481 3.598 -20.462 1.00 90.25 285 GLU A CA 1
ATOM 2231 C C . GLU A 1 285 ? 12.239 2.923 -19.880 1.00 90.25 285 GLU A C 1
ATOM 2233 O O . GLU A 1 285 ? 11.324 3.637 -19.481 1.00 90.25 285 GLU A O 1
ATOM 2238 N N . ALA A 1 286 ? 12.252 1.603 -19.679 1.00 89.38 286 ALA A N 1
ATOM 2239 C CA . ALA A 1 286 ? 11.110 0.883 -19.122 1.00 89.38 286 ALA A CA 1
ATOM 2240 C C . ALA A 1 286 ? 10.714 1.402 -17.728 1.00 89.38 286 ALA A C 1
ATOM 2242 O O . ALA A 1 286 ? 9.529 1.510 -17.404 1.00 89.38 286 ALA A O 1
ATOM 2243 N N . LEU A 1 287 ? 11.694 1.755 -16.887 1.00 87.12 287 LEU A N 1
ATOM 2244 C CA . LEU A 1 287 ? 11.433 2.310 -15.557 1.00 87.12 287 LEU A CA 1
ATOM 2245 C C . LEU A 1 287 ? 10.808 3.717 -15.613 1.00 87.12 287 LEU A C 1
ATOM 2247 O O . LEU A 1 287 ? 9.984 4.053 -14.757 1.00 87.12 287 LEU A O 1
ATOM 2251 N N . ASP A 1 288 ? 11.198 4.540 -16.590 1.00 91.25 288 ASP A N 1
ATOM 2252 C CA . ASP A 1 288 ? 10.588 5.850 -16.860 1.00 91.25 288 ASP A CA 1
ATOM 2253 C C . ASP A 1 288 ? 9.194 5.715 -17.477 1.00 91.25 288 ASP A C 1
ATOM 2255 O O . ASP A 1 288 ? 8.272 6.401 -17.034 1.00 91.25 288 ASP A O 1
ATOM 2259 N N . MET A 1 289 ? 9.007 4.783 -18.413 1.00 92.06 289 MET A N 1
ATOM 2260 C CA . MET A 1 289 ? 7.711 4.475 -19.013 1.00 92.06 289 MET A CA 1
ATOM 2261 C C . MET A 1 289 ? 6.684 4.122 -17.934 1.00 92.06 289 MET A C 1
ATOM 2263 O O . MET A 1 289 ? 5.609 4.716 -17.900 1.00 92.06 289 MET A O 1
ATOM 2267 N N . VAL A 1 290 ? 7.026 3.230 -16.993 1.00 90.62 290 VAL A N 1
ATOM 2268 C CA . VAL A 1 290 ? 6.138 2.884 -15.865 1.00 90.62 290 VAL A CA 1
ATOM 2269 C C . VAL A 1 290 ? 5.723 4.128 -15.076 1.00 90.62 290 VAL A C 1
ATOM 2271 O O . VAL A 1 290 ? 4.565 4.245 -14.680 1.00 90.62 290 VAL A O 1
ATOM 2274 N N . HIS A 1 291 ? 6.640 5.073 -14.857 1.00 89.25 291 HIS A N 1
ATOM 2275 C CA . HIS A 1 291 ? 6.317 6.311 -14.158 1.00 89.25 291 HIS A CA 1
ATOM 2276 C C . HIS A 1 291 ? 5.358 7.197 -14.957 1.00 89.25 291 HIS A C 1
ATOM 2278 O O . HIS A 1 291 ? 4.341 7.616 -14.411 1.00 89.25 291 HIS A O 1
ATOM 2284 N N . TYR A 1 292 ? 5.667 7.486 -16.222 1.00 90.94 292 TYR A N 1
ATOM 2285 C CA . TYR A 1 292 ? 4.861 8.410 -17.023 1.00 90.94 292 TYR A CA 1
ATOM 2286 C C . TYR A 1 292 ? 3.486 7.843 -17.376 1.00 90.94 292 TYR A C 1
ATOM 2288 O O . TYR A 1 292 ? 2.516 8.594 -17.391 1.00 90.94 292 TYR A O 1
ATOM 2296 N N . VAL A 1 293 ? 3.373 6.528 -17.574 1.00 92.50 293 VAL A N 1
ATOM 2297 C CA . VAL A 1 293 ? 2.075 5.853 -17.728 1.00 92.50 293 VAL A CA 1
ATOM 2298 C C . VAL A 1 293 ? 1.267 5.951 -16.430 1.00 92.50 293 VAL A C 1
ATOM 2300 O O . VAL A 1 293 ? 0.083 6.280 -16.466 1.00 92.50 293 VAL A O 1
ATOM 2303 N N . ALA A 1 294 ? 1.893 5.728 -15.268 1.00 90.38 294 ALA A N 1
ATOM 2304 C CA . ALA A 1 294 ? 1.213 5.882 -13.982 1.00 90.38 294 ALA A CA 1
ATOM 2305 C C . ALA A 1 294 ? 0.783 7.336 -13.708 1.00 90.38 294 ALA A C 1
ATOM 2307 O O . ALA A 1 294 ? -0.277 7.554 -13.130 1.00 90.38 294 ALA A O 1
ATOM 2308 N N . GLU A 1 295 ? 1.580 8.326 -14.121 1.00 88.50 295 GLU A N 1
ATOM 2309 C CA . GLU A 1 295 ? 1.230 9.749 -14.032 1.00 88.50 295 GLU A CA 1
ATOM 2310 C C . GLU A 1 295 ? 0.049 10.098 -14.949 1.00 88.50 295 GLU A C 1
ATOM 2312 O O . GLU A 1 295 ? -0.869 10.800 -14.527 1.00 88.50 295 GLU A O 1
ATOM 2317 N N . GLU A 1 296 ? 0.038 9.582 -16.180 1.00 92.94 296 GLU A N 1
ATOM 2318 C CA . GLU A 1 296 ? -1.004 9.873 -17.166 1.00 92.94 296 GLU A CA 1
ATOM 2319 C C . GLU A 1 296 ? -2.367 9.253 -16.818 1.00 92.94 296 GLU A C 1
ATOM 2321 O O . GLU A 1 296 ? -3.404 9.890 -17.028 1.00 92.94 296 GLU A O 1
ATOM 2326 N N . HIS A 1 297 ? -2.370 8.017 -16.318 1.00 94.06 297 HIS A N 1
ATOM 2327 C CA . HIS A 1 297 ? -3.590 7.250 -16.037 1.00 94.06 297 HIS A CA 1
ATOM 2328 C C . HIS A 1 297 ? -3.950 7.203 -14.545 1.00 94.06 297 HIS A C 1
ATOM 2330 O O . HIS A 1 297 ? -4.943 6.583 -14.163 1.00 94.06 297 HIS A O 1
ATOM 2336 N N . GLY A 1 298 ? -3.150 7.831 -13.684 1.00 92.19 298 GLY A N 1
ATOM 2337 C CA . GLY A 1 298 ? -3.374 7.867 -12.244 1.00 92.19 298 GLY A CA 1
ATOM 2338 C C . GLY A 1 298 ? -4.477 8.837 -11.821 1.00 92.19 298 GLY A C 1
ATOM 2339 O O . GLY A 1 298 ? -4.962 9.665 -12.591 1.00 92.19 298 GLY A O 1
ATOM 2340 N N . ILE A 1 299 ? -4.848 8.764 -10.542 1.00 91.75 299 ILE A N 1
ATOM 2341 C CA . ILE A 1 299 ? -5.676 9.779 -9.885 1.00 91.75 299 ILE A CA 1
ATOM 2342 C C . ILE A 1 299 ? -4.839 10.553 -8.868 1.00 91.75 299 ILE A C 1
ATOM 2344 O O . ILE A 1 299 ? -4.055 9.977 -8.112 1.00 91.75 299 ILE A O 1
ATOM 2348 N N . ALA A 1 300 ? -5.034 11.868 -8.818 1.00 88.88 300 ALA A N 1
ATOM 2349 C CA . ALA A 1 300 ? -4.513 12.710 -7.751 1.00 88.88 300 ALA A CA 1
ATOM 2350 C C . ALA A 1 300 ? -5.608 12.932 -6.704 1.00 88.88 300 ALA A C 1
ATOM 2352 O O . ALA A 1 300 ? -6.758 13.205 -7.045 1.00 88.88 300 ALA A O 1
ATOM 2353 N N . MET A 1 301 ? -5.253 12.829 -5.425 1.00 82.69 301 MET A N 1
ATOM 2354 C CA . MET A 1 301 ? -6.193 13.024 -4.324 1.00 82.69 301 MET A CA 1
ATOM 2355 C C . MET A 1 301 ? -5.569 13.816 -3.181 1.00 82.69 301 MET A C 1
ATOM 2357 O O . MET A 1 301 ? -4.365 13.733 -2.923 1.00 82.69 301 MET A O 1
ATOM 2361 N N . THR A 1 302 ? -6.428 14.532 -2.463 1.00 80.50 302 THR A N 1
ATOM 2362 C CA . THR A 1 302 ? -6.112 15.154 -1.179 1.00 80.50 302 THR A CA 1
ATOM 2363 C C . THR A 1 302 ? -6.821 14.365 -0.087 1.00 80.50 302 THR A C 1
ATOM 2365 O O . THR A 1 302 ? -8.007 14.067 -0.217 1.00 80.50 302 THR A O 1
ATOM 2368 N N . LEU A 1 303 ? -6.070 14.008 0.955 1.00 78.44 303 LEU A N 1
ATOM 2369 C CA . LEU A 1 303 ? -6.595 13.339 2.141 1.00 78.44 303 LEU A CA 1
ATOM 2370 C C . LEU A 1 303 ? -6.833 14.364 3.248 1.00 78.44 303 LEU A C 1
ATOM 2372 O O . LEU A 1 303 ? -5.938 15.173 3.548 1.00 78.44 303 LEU A O 1
ATOM 2376 N N . ASP A 1 304 ? -8.018 14.283 3.837 1.00 78.25 304 ASP A N 1
ATOM 2377 C CA . ASP A 1 304 ? -8.460 15.082 4.969 1.00 78.25 304 ASP A CA 1
ATOM 2378 C C . ASP A 1 304 ? -8.256 14.341 6.301 1.00 78.25 304 ASP A C 1
ATOM 2380 O O . ASP A 1 304 ? -8.284 13.109 6.353 1.00 78.25 304 ASP A O 1
ATOM 2384 N N . PRO A 1 305 ? -8.103 15.065 7.425 1.00 77.69 305 PRO A N 1
ATOM 2385 C CA . PRO A 1 305 ? -8.039 14.459 8.748 1.00 77.69 305 PRO A CA 1
ATOM 2386 C C . PRO A 1 305 ? -9.123 13.429 9.031 1.00 77.69 305 PRO A C 1
ATOM 2388 O O . PRO A 1 305 ? -10.296 13.762 9.131 1.00 77.69 305 PRO A O 1
ATOM 2391 N N . GLY A 1 306 ? -8.675 12.191 9.250 1.00 79.88 306 GLY A N 1
ATOM 2392 C CA . GLY A 1 306 ? -9.535 11.047 9.539 1.00 79.88 306 GLY A CA 1
ATOM 2393 C C . GLY A 1 306 ? -9.907 10.217 8.320 1.00 79.88 306 GLY A C 1
ATOM 2394 O O . GLY A 1 306 ? -10.434 9.120 8.494 1.00 79.88 306 GLY A O 1
ATOM 2395 N N . ASP A 1 307 ? -9.569 10.672 7.114 1.00 85.00 307 ASP A N 1
ATOM 2396 C CA . ASP A 1 307 ? -9.570 9.794 5.955 1.00 85.00 307 ASP A CA 1
ATOM 2397 C C . ASP A 1 307 ? -8.626 8.627 6.200 1.00 85.00 307 ASP A C 1
ATOM 2399 O O . ASP A 1 307 ? -7.633 8.756 6.918 1.00 85.00 307 ASP A O 1
ATOM 2403 N N . VAL A 1 308 ? -8.941 7.503 5.574 1.00 87.31 308 VAL A N 1
ATOM 2404 C CA . VAL A 1 308 ? -8.168 6.279 5.614 1.00 87.31 308 VAL A CA 1
ATOM 2405 C C . VAL A 1 308 ? -8.011 5.746 4.197 1.00 87.31 308 VAL A C 1
ATOM 2407 O O . VAL A 1 308 ? -8.966 5.273 3.590 1.00 87.31 308 VAL A O 1
ATOM 2410 N N . LEU A 1 309 ? -6.783 5.754 3.691 1.00 88.19 309 LEU A N 1
ATOM 2411 C CA . LEU A 1 309 ? -6.469 5.257 2.352 1.00 88.19 309 LEU A CA 1
ATOM 2412 C C . LEU A 1 309 ? -6.001 3.794 2.363 1.00 88.19 309 LEU A C 1
ATOM 2414 O O . LEU A 1 309 ? -4.829 3.555 2.662 1.00 88.19 309 LEU A O 1
ATOM 2418 N N . LEU A 1 310 ? -6.884 2.879 1.952 1.00 90.31 310 LEU A N 1
ATOM 2419 C CA . LEU A 1 310 ? -6.676 1.434 1.795 1.00 90.31 310 LEU A CA 1
ATOM 2420 C C . LEU A 1 310 ? -6.342 1.088 0.344 1.00 90.31 310 LEU A C 1
ATOM 2422 O O . LEU A 1 310 ? -7.059 1.490 -0.568 1.00 90.31 310 LEU A O 1
ATOM 2426 N N . TYR A 1 311 ? -5.266 0.341 0.105 1.00 90.50 311 TYR A N 1
ATOM 2427 C CA . TYR A 1 311 ? -4.899 -0.071 -1.248 1.00 90.50 311 TYR A CA 1
ATOM 2428 C C . TYR A 1 311 ? -4.022 -1.315 -1.263 1.00 90.50 311 TYR A C 1
ATOM 2430 O O . TYR A 1 311 ? -3.201 -1.543 -0.379 1.00 90.50 311 TYR A O 1
ATOM 2438 N N . ASN A 1 312 ? -4.137 -2.067 -2.347 1.00 90.00 312 ASN A N 1
ATOM 2439 C CA . ASN A 1 312 ? -3.274 -3.194 -2.643 1.00 90.00 312 ASN A CA 1
ATOM 2440 C C . ASN A 1 312 ? -2.064 -2.721 -3.468 1.00 90.00 312 ASN A C 1
ATOM 2442 O O . ASN A 1 312 ? -2.186 -2.504 -4.662 1.00 90.00 312 ASN A O 1
ATOM 2446 N N . ASN A 1 313 ? -0.876 -2.559 -2.878 1.00 82.44 313 ASN A N 1
ATOM 2447 C CA . ASN A 1 313 ? 0.367 -2.155 -3.589 1.00 82.44 313 ASN A CA 1
ATOM 2448 C C . ASN A 1 313 ? 0.974 -3.204 -4.513 1.00 82.44 313 ASN A C 1
ATOM 2450 O O . ASN A 1 313 ? 1.948 -2.886 -5.185 1.00 82.44 313 ASN A O 1
ATOM 2454 N N . LEU A 1 314 ? 0.462 -4.429 -4.587 1.00 86.12 314 LEU A N 1
ATOM 2455 C CA . LEU A 1 314 ? 0.792 -5.271 -5.736 1.00 86.12 314 LEU A CA 1
ATOM 2456 C C . LEU A 1 314 ? -0.077 -4.845 -6.936 1.00 86.12 314 LEU A C 1
ATOM 2458 O O . LEU A 1 314 ? 0.408 -4.814 -8.061 1.00 86.12 314 LEU A O 1
ATOM 2462 N N . ALA A 1 315 ? -1.324 -4.425 -6.702 1.00 84.50 315 ALA A N 1
ATOM 2463 C CA . ALA A 1 315 ? -2.234 -3.934 -7.740 1.00 84.50 315 ALA A CA 1
ATOM 2464 C C . ALA A 1 315 ? -1.992 -2.473 -8.166 1.00 84.50 315 ALA A C 1
ATOM 2466 O O . ALA A 1 315 ? -2.144 -2.148 -9.340 1.00 84.50 315 ALA A O 1
ATOM 2467 N N . VAL A 1 316 ? -1.674 -1.586 -7.220 1.00 88.19 316 VAL A N 1
ATOM 2468 C CA . VAL A 1 316 ? -1.721 -0.128 -7.389 1.00 88.19 316 VAL A CA 1
ATOM 2469 C C . VAL A 1 316 ? -0.374 0.493 -7.031 1.00 88.19 316 VAL A C 1
ATOM 2471 O O . VAL A 1 316 ? 0.069 0.443 -5.881 1.00 88.19 316 VAL A O 1
ATOM 2474 N N . LEU A 1 317 ? 0.258 1.132 -8.016 1.00 87.06 317 LEU A N 1
ATOM 2475 C CA . LEU A 1 317 ? 1.400 2.015 -7.783 1.00 87.06 317 LEU A CA 1
ATOM 2476 C C . LEU A 1 317 ? 0.920 3.301 -7.116 1.00 87.06 317 LEU A C 1
ATOM 2478 O O . LEU A 1 317 ? -0.131 3.842 -7.460 1.00 87.06 317 LEU A O 1
ATOM 2482 N N . HIS A 1 318 ? 1.703 3.819 -6.178 1.00 83.06 318 HIS A N 1
ATOM 2483 C CA . HIS A 1 318 ? 1.319 5.022 -5.449 1.00 83.06 318 HIS A CA 1
ATOM 2484 C C . HIS A 1 318 ? 2.527 5.917 -5.187 1.00 83.06 318 HIS A C 1
ATOM 2486 O O . HIS A 1 318 ? 3.658 5.468 -5.014 1.00 83.06 318 HIS A O 1
ATOM 2492 N N . GLY A 1 319 ? 2.287 7.221 -5.145 1.00 77.88 319 GLY A N 1
ATOM 2493 C CA . GLY A 1 319 ? 3.321 8.227 -4.946 1.00 77.88 319 GLY A CA 1
ATOM 2494 C C . GLY A 1 319 ? 2.781 9.429 -4.190 1.00 77.88 319 GLY A C 1
ATOM 2495 O O . GLY A 1 319 ? 1.599 9.500 -3.852 1.00 77.88 319 GLY A O 1
ATOM 2496 N N . ARG A 1 320 ? 3.664 10.380 -3.897 1.00 73.25 320 ARG A N 1
ATOM 2497 C CA . ARG A 1 320 ? 3.283 11.644 -3.264 1.00 73.25 320 ARG A CA 1
ATOM 2498 C C . ARG A 1 320 ? 4.053 12.793 -3.899 1.00 73.25 320 ARG A C 1
ATOM 2500 O O . ARG A 1 320 ? 5.279 12.741 -3.987 1.00 73.25 320 ARG A O 1
ATOM 2507 N N . ASN A 1 321 ? 3.332 13.861 -4.228 1.00 66.31 321 ASN A N 1
ATOM 2508 C CA . ASN A 1 321 ? 3.917 15.103 -4.724 1.00 66.31 321 ASN A CA 1
ATOM 2509 C C . ASN A 1 321 ? 4.800 15.795 -3.674 1.00 66.31 321 ASN A C 1
ATOM 2511 O O . ASN A 1 321 ? 4.633 15.614 -2.464 1.00 66.31 321 ASN A O 1
ATOM 2515 N N . ALA A 1 322 ? 5.738 16.615 -4.150 1.00 61.78 322 ALA A N 1
ATOM 2516 C CA . ALA A 1 322 ? 6.501 17.511 -3.290 1.00 61.78 322 ALA A CA 1
ATOM 2517 C C . ALA A 1 322 ? 5.572 18.474 -2.534 1.00 61.78 322 ALA A C 1
ATOM 2519 O O . ALA A 1 322 ? 4.540 18.904 -3.044 1.00 61.78 322 ALA A O 1
ATOM 2520 N N . PHE A 1 323 ? 5.960 18.808 -1.310 1.00 55.91 323 PHE A N 1
ATOM 2521 C CA . PHE A 1 323 ? 5.292 19.771 -0.444 1.00 55.91 323 PHE A CA 1
ATOM 2522 C C . PHE A 1 323 ? 6.362 20.420 0.437 1.00 55.91 323 PHE A C 1
ATOM 2524 O O . PHE A 1 323 ? 7.417 19.823 0.668 1.00 55.91 323 PHE A O 1
ATOM 2531 N N . THR A 1 324 ? 6.084 21.625 0.920 1.00 54.38 324 THR A N 1
ATOM 2532 C CA . THR A 1 324 ? 6.934 22.327 1.885 1.00 54.38 324 THR A CA 1
ATOM 2533 C C . THR A 1 324 ? 6.226 22.313 3.228 1.00 54.38 324 THR A C 1
ATOM 2535 O O . THR A 1 324 ? 5.049 22.668 3.306 1.00 54.38 324 THR A O 1
ATOM 2538 N N . ASP A 1 325 ? 6.923 21.886 4.277 1.00 54.19 325 ASP A N 1
ATOM 2539 C CA . ASP A 1 325 ? 6.401 21.985 5.635 1.00 54.19 325 ASP A CA 1
ATOM 2540 C C . ASP A 1 325 ? 6.406 23.438 6.112 1.00 54.19 325 ASP A C 1
ATOM 2542 O O . ASP A 1 325 ? 7.317 24.211 5.815 1.00 54.19 325 ASP A O 1
ATOM 2546 N N . VAL A 1 326 ? 5.393 23.807 6.893 1.00 54.38 326 VAL A N 1
ATOM 2547 C CA . VAL A 1 326 ? 5.367 25.102 7.578 1.00 54.38 326 VAL A CA 1
ATOM 2548 C C . VAL A 1 326 ? 6.242 24.989 8.832 1.00 54.38 326 VAL A C 1
ATOM 2550 O O . VAL A 1 326 ? 5.987 24.151 9.704 1.00 54.38 326 VAL A O 1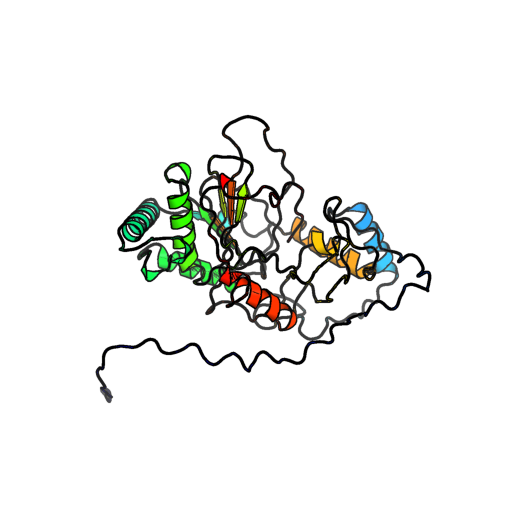
ATOM 2553 N N . GLU A 1 327 ? 7.300 25.802 8.929 1.00 46.81 327 GLU A N 1
ATOM 2554 C CA . GLU A 1 327 ? 8.262 25.747 10.044 1.00 46.81 327 GLU A CA 1
ATOM 2555 C C . GLU A 1 327 ? 7.622 26.080 11.405 1.00 46.81 327 GLU A C 1
ATOM 2557 O O . GLU A 1 327 ? 8.074 25.583 12.440 1.00 46.81 327 GLU A O 1
ATOM 2562 N N . THR A 1 328 ? 6.526 26.841 11.426 1.00 43.00 328 THR A N 1
ATOM 2563 C CA . THR A 1 328 ? 5.834 27.302 12.639 1.00 43.00 328 THR A CA 1
ATOM 2564 C C . THR A 1 328 ? 4.312 27.098 12.543 1.00 43.00 328 THR A C 1
ATOM 2566 O O . THR A 1 328 ? 3.714 27.313 11.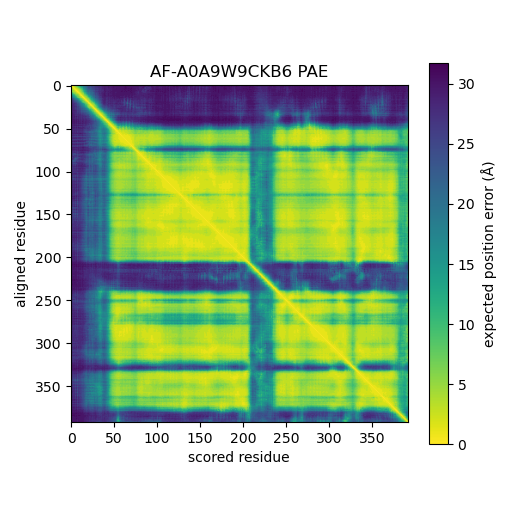491 1.00 43.00 328 THR A O 1
ATOM 2569 N N . GLY A 1 329 ? 3.685 26.666 13.649 1.00 48.06 329 GLY A N 1
ATOM 2570 C CA . GLY A 1 329 ? 2.226 26.492 13.797 1.00 48.06 329 GLY A CA 1
ATOM 2571 C C . GLY A 1 329 ? 1.745 25.053 14.071 1.00 48.06 329 GLY A C 1
ATOM 2572 O O . GLY A 1 329 ? 2.442 24.088 13.763 1.00 48.06 329 GLY A O 1
ATOM 2573 N N . ASP A 1 330 ? 0.522 24.922 14.608 1.00 46.06 330 ASP A N 1
ATOM 2574 C CA . ASP A 1 330 ? -0.177 23.668 14.992 1.00 46.06 330 ASP A CA 1
ATOM 2575 C C . ASP A 1 330 ? -0.701 22.843 13.792 1.00 46.06 330 ASP A C 1
ATOM 2577 O O . ASP A 1 330 ? -1.724 22.154 13.863 1.00 46.06 330 ASP A O 1
ATOM 2581 N N . HIS A 1 331 ? -0.101 22.979 12.611 1.00 46.47 331 HIS A N 1
ATOM 2582 C CA . HIS A 1 331 ? -0.693 22.492 11.362 1.00 46.47 331 HIS A CA 1
ATOM 2583 C C . HIS A 1 331 ? 0.278 21.685 10.517 1.00 46.47 331 HIS A C 1
ATOM 2585 O O . HIS A 1 331 ? 0.437 21.954 9.328 1.00 46.47 331 HIS A O 1
ATOM 2591 N N . ARG A 1 332 ? 0.871 20.648 11.101 1.00 56.06 332 ARG A N 1
ATOM 2592 C CA . ARG A 1 332 ? 1.725 19.742 10.341 1.00 56.06 332 ARG A CA 1
ATOM 2593 C C . ARG A 1 332 ? 1.084 18.366 10.130 1.00 56.06 332 ARG A C 1
ATOM 2595 O O . ARG A 1 332 ? 0.118 17.987 10.792 1.00 56.06 332 ARG A O 1
ATOM 2602 N N . ARG A 1 333 ? 1.552 17.649 9.107 1.00 56.38 333 ARG A N 1
ATOM 2603 C CA . ARG A 1 333 ? 0.952 16.391 8.642 1.00 56.38 333 ARG A CA 1
ATOM 2604 C C . ARG A 1 333 ? 1.490 15.219 9.467 1.00 56.38 333 ARG A C 1
ATOM 2606 O O . ARG A 1 333 ? 2.677 14.913 9.406 1.00 56.38 333 ARG A O 1
ATOM 2613 N N . HIS A 1 334 ? 0.595 14.516 10.152 1.00 67.12 334 HIS A N 1
ATOM 2614 C CA . HIS A 1 334 ? 0.872 13.219 10.764 1.00 67.12 334 HIS A CA 1
ATOM 2615 C C . HIS A 1 334 ? 0.014 12.146 10.086 1.00 67.12 334 HIS A C 1
ATOM 2617 O O . HIS A 1 334 ? -1.204 12.307 10.009 1.00 67.12 334 HIS A O 1
ATOM 2623 N N . ILE A 1 335 ? 0.668 11.099 9.573 1.00 72.81 335 ILE A N 1
ATOM 2624 C CA . ILE A 1 335 ? 0.054 9.920 8.956 1.00 72.81 335 ILE A CA 1
ATOM 2625 C C . ILE A 1 335 ? 0.511 8.655 9.685 1.00 72.81 335 ILE A C 1
ATOM 2627 O O . ILE A 1 335 ? 1.705 8.374 9.744 1.00 72.81 335 ILE A O 1
ATOM 2631 N N . MET A 1 336 ? -0.434 7.840 10.144 1.00 77.38 336 MET A N 1
ATOM 2632 C CA . MET A 1 336 ? -0.165 6.467 10.585 1.00 77.38 336 MET A CA 1
ATOM 2633 C C . MET A 1 336 ? -0.200 5.503 9.399 1.00 77.38 336 MET A C 1
ATOM 2635 O O . MET A 1 336 ? -1.106 5.608 8.579 1.00 77.38 336 MET A O 1
ATOM 2639 N N . ARG A 1 337 ? 0.736 4.549 9.327 1.00 80.19 337 ARG A N 1
ATOM 2640 C CA . ARG A 1 337 ? 0.775 3.487 8.307 1.00 80.19 337 ARG A CA 1
ATOM 2641 C C . ARG A 1 337 ? 0.985 2.111 8.939 1.00 80.19 337 ARG A C 1
ATOM 2643 O O . ARG A 1 337 ? 1.935 1.921 9.700 1.00 80.19 337 ARG A O 1
ATOM 2650 N N . LEU A 1 338 ? 0.158 1.148 8.538 1.00 80.25 338 LEU A N 1
ATOM 2651 C CA . LEU A 1 338 ? 0.257 -0.269 8.906 1.00 80.25 338 LEU A CA 1
ATOM 2652 C C . LEU A 1 338 ? 0.294 -1.144 7.679 1.00 80.25 338 LEU A C 1
ATOM 2654 O O . LEU A 1 338 ? -0.534 -0.962 6.813 1.00 80.25 338 LEU A O 1
ATOM 2658 N N . TRP A 1 339 ? 1.158 -2.147 7.647 1.00 87.00 339 TRP A N 1
ATOM 2659 C CA . TRP A 1 339 ? 0.995 -3.238 6.693 1.00 87.00 339 TRP A CA 1
ATOM 2660 C C . TRP A 1 339 ? 0.119 -4.283 7.349 1.00 87.00 339 TRP A C 1
ATOM 2662 O O . TRP A 1 339 ? 0.416 -4.697 8.469 1.00 87.00 339 TRP A O 1
ATOM 2672 N N . VAL A 1 340 ? -0.937 -4.703 6.675 1.00 87.25 340 VAL A N 1
ATOM 2673 C CA . VAL A 1 340 ? -1.707 -5.876 7.090 1.00 87.25 340 VAL A CA 1
ATOM 2674 C C . VAL A 1 340 ? -1.557 -6.979 6.062 1.00 87.25 340 VAL A C 1
ATOM 2676 O O . VAL A 1 340 ? -0.866 -6.754 5.077 1.00 87.25 340 VAL A O 1
ATOM 2679 N N . ARG A 1 341 ? -2.092 -8.168 6.341 1.00 90.75 341 ARG A N 1
ATOM 2680 C CA . ARG A 1 341 ? -2.220 -9.286 5.399 1.00 90.75 341 ARG A CA 1
ATOM 2681 C C . ARG A 1 341 ? -3.471 -10.077 5.740 1.00 90.75 341 ARG A C 1
ATOM 2683 O O . ARG A 1 341 ? -3.656 -10.412 6.906 1.00 90.75 341 ARG A O 1
ATOM 2690 N N . ASN A 1 342 ? -4.294 -10.324 4.725 1.00 92.75 342 ASN A N 1
ATOM 2691 C CA . ASN A 1 342 ? -5.418 -11.249 4.775 1.00 92.75 342 ASN A CA 1
ATOM 2692 C C . ASN A 1 342 ? -4.987 -12.563 4.121 1.00 92.75 342 ASN A C 1
ATOM 2694 O O . ASN A 1 342 ? -4.861 -12.598 2.901 1.00 92.75 342 ASN A O 1
ATOM 2698 N N . GLU A 1 343 ? -4.698 -13.617 4.884 1.00 90.06 343 GLU A N 1
ATOM 2699 C CA . GLU A 1 343 ? -4.185 -14.868 4.298 1.00 90.06 343 GLU A CA 1
ATOM 2700 C C . GLU A 1 343 ? -5.187 -15.573 3.384 1.00 90.06 343 GLU A C 1
ATOM 2702 O O . GLU A 1 343 ? -4.772 -16.248 2.446 1.00 90.06 343 GLU A O 1
ATOM 2707 N N . GLU A 1 344 ? -6.488 -15.402 3.616 1.00 90.75 344 GLU A N 1
ATOM 2708 C CA . GLU A 1 344 ? -7.522 -16.007 2.772 1.00 90.75 344 GLU A CA 1
ATOM 2709 C C . GLU A 1 344 ? -7.552 -15.372 1.375 1.00 90.75 344 GLU A C 1
ATOM 2711 O O . GLU A 1 344 ? -7.786 -16.056 0.379 1.00 90.75 344 GLU A O 1
ATOM 2716 N N . GLN A 1 345 ? -7.301 -14.063 1.292 1.00 90.31 345 GLN A N 1
ATOM 2717 C CA . GLN A 1 345 ? -7.397 -13.302 0.043 1.00 90.31 345 GLN A CA 1
ATOM 2718 C C . GLN A 1 345 ? -6.044 -12.944 -0.579 1.00 90.31 345 GLN A C 1
ATOM 2720 O O . GLN A 1 345 ? -5.986 -12.483 -1.726 1.00 90.31 345 GLN A O 1
ATOM 2725 N N . ALA A 1 346 ? -4.954 -13.110 0.168 1.00 88.38 346 ALA A N 1
ATOM 2726 C CA . ALA A 1 346 ? -3.630 -12.715 -0.264 1.00 88.38 346 ALA A CA 1
ATOM 2727 C C . ALA A 1 346 ? -3.215 -13.459 -1.530 1.00 88.38 346 ALA A C 1
ATOM 2729 O O . ALA A 1 346 ? -3.359 -14.672 -1.658 1.00 88.38 346 ALA A O 1
ATOM 2730 N N . TRP A 1 347 ? -2.600 -12.718 -2.446 1.00 88.94 347 TRP A N 1
ATOM 2731 C CA . TRP A 1 347 ? -2.006 -13.324 -3.626 1.00 88.94 347 TRP A CA 1
ATOM 2732 C C . TRP A 1 347 ? -0.821 -14.202 -3.242 1.00 88.94 347 TRP A C 1
ATOM 2734 O O . TRP A 1 347 ? -0.130 -13.958 -2.236 1.00 88.94 347 TRP A O 1
ATOM 2744 N N . GLU A 1 348 ? -0.577 -15.211 -4.076 1.00 86.06 348 GLU A N 1
ATOM 2745 C CA . GLU A 1 348 ? 0.563 -16.093 -3.912 1.00 86.06 348 GLU A CA 1
ATOM 2746 C C . GLU A 1 348 ? 1.848 -15.264 -3.897 1.00 86.06 348 GLU A C 1
ATOM 2748 O O . GLU A 1 348 ? 2.057 -14.357 -4.702 1.00 86.06 348 GLU A O 1
ATOM 2753 N N . THR A 1 349 ? 2.710 -15.545 -2.923 1.00 85.25 349 THR A N 1
ATOM 2754 C CA . THR A 1 349 ? 3.986 -14.847 -2.807 1.00 85.25 349 THR A CA 1
ATOM 2755 C C . THR A 1 349 ? 5.004 -15.536 -3.709 1.00 85.25 349 THR A C 1
ATOM 2757 O O . THR A 1 349 ? 5.384 -16.670 -3.413 1.00 85.25 349 THR A O 1
ATOM 2760 N N . PRO A 1 350 ? 5.531 -14.871 -4.756 1.00 83.50 350 PRO A N 1
ATOM 2761 C CA . PRO A 1 350 ? 6.544 -15.471 -5.611 1.00 83.50 350 PRO A CA 1
ATOM 2762 C C . PRO A 1 350 ? 7.762 -15.918 -4.803 1.00 83.50 350 PRO A C 1
ATOM 2764 O O . PRO A 1 350 ? 8.202 -15.216 -3.889 1.00 83.50 350 PRO A O 1
ATOM 2767 N N . ALA A 1 351 ? 8.398 -17.022 -5.203 1.00 84.25 351 ALA A N 1
ATOM 2768 C CA . ALA A 1 351 ? 9.568 -17.571 -4.508 1.00 84.25 351 ALA A CA 1
ATOM 2769 C C . ALA A 1 351 ? 10.695 -16.536 -4.289 1.00 84.25 351 ALA A C 1
ATOM 2771 O O . ALA A 1 351 ? 11.336 -16.513 -3.239 1.00 84.25 351 ALA A O 1
ATOM 2772 N N . LYS A 1 352 ? 10.895 -15.611 -5.243 1.00 80.25 352 LYS A N 1
ATOM 2773 C CA . LYS A 1 352 ? 11.885 -14.519 -5.135 1.00 80.25 352 LYS A CA 1
ATOM 2774 C C . LYS A 1 352 ? 11.564 -13.487 -4.046 1.00 80.25 352 LYS A C 1
ATOM 2776 O O . LYS A 1 352 ? 12.432 -12.693 -3.692 1.00 80.25 352 LYS A O 1
ATOM 2781 N N . LEU A 1 353 ? 10.335 -13.479 -3.540 1.00 82.94 353 LEU A N 1
ATOM 2782 C CA . LEU A 1 353 ? 9.844 -12.573 -2.506 1.00 82.94 353 LEU A CA 1
ATOM 2783 C C . LEU A 1 353 ? 9.617 -13.270 -1.157 1.00 82.94 353 LEU A C 1
ATOM 2785 O O . LEU A 1 353 ? 9.539 -12.589 -0.135 1.00 82.94 353 LEU A O 1
ATOM 2789 N N . ALA A 1 354 ? 9.595 -14.607 -1.132 1.00 84.94 354 ALA A N 1
ATOM 2790 C CA . ALA A 1 354 ? 9.267 -15.417 0.042 1.00 84.94 354 ALA A CA 1
ATOM 2791 C C . ALA A 1 354 ? 10.067 -15.036 1.298 1.00 84.94 354 ALA A C 1
ATOM 2793 O O . ALA A 1 354 ? 9.484 -14.833 2.362 1.00 84.94 354 ALA A O 1
ATOM 2794 N N . ARG A 1 355 ? 11.393 -14.858 1.177 1.00 83.50 355 ARG A N 1
ATOM 2795 C CA . ARG A 1 355 ? 12.243 -14.452 2.312 1.00 83.50 355 ARG A CA 1
ATOM 2796 C C . ARG A 1 355 ? 11.762 -13.147 2.932 1.00 83.50 355 ARG A C 1
ATOM 2798 O O . ARG A 1 355 ? 11.706 -13.022 4.148 1.00 83.50 355 ARG A O 1
ATOM 2805 N N . GLU A 1 356 ? 11.472 -12.149 2.114 1.00 79.44 356 GLU A N 1
ATOM 2806 C CA . GLU A 1 356 ? 11.146 -10.836 2.645 1.00 79.44 356 GLU A CA 1
ATOM 2807 C C . GLU A 1 356 ? 9.699 -10.758 3.140 1.00 79.44 356 GLU A C 1
ATOM 2809 O O . GLU A 1 356 ? 9.455 -10.103 4.150 1.00 79.44 356 GLU A O 1
ATOM 2814 N N . TRP A 1 357 ? 8.767 -11.495 2.528 1.00 85.38 357 TRP A N 1
ATOM 2815 C CA . TRP A 1 357 ? 7.437 -11.711 3.107 1.00 85.38 357 TRP A CA 1
ATOM 2816 C C . TRP A 1 357 ? 7.528 -12.373 4.481 1.00 85.38 357 TRP A C 1
ATOM 2818 O O . TRP A 1 357 ? 6.889 -11.904 5.419 1.00 85.38 357 TRP A O 1
ATOM 2828 N N . HIS A 1 358 ? 8.378 -13.392 4.633 1.00 86.25 358 HIS A N 1
ATOM 2829 C CA . HIS A 1 358 ? 8.622 -14.028 5.925 1.00 86.25 358 HIS A CA 1
ATOM 2830 C C . HIS A 1 358 ? 9.182 -13.038 6.957 1.00 86.25 358 HIS A C 1
ATOM 2832 O O . HIS A 1 358 ? 8.730 -13.020 8.096 1.00 86.25 358 HIS A O 1
ATOM 2838 N N . LEU A 1 359 ? 10.105 -12.154 6.564 1.00 82.88 359 LEU A N 1
ATOM 2839 C CA . LEU A 1 359 ? 10.625 -11.120 7.466 1.00 82.88 359 LEU A CA 1
ATOM 2840 C C . LEU A 1 359 ? 9.559 -10.111 7.914 1.00 82.88 359 LEU A C 1
ATOM 2842 O O . LEU A 1 359 ? 9.685 -9.540 8.997 1.00 82.88 359 LEU A O 1
ATOM 2846 N N . VAL A 1 360 ? 8.544 -9.859 7.089 1.00 84.25 360 VAL A N 1
ATOM 2847 C CA . VAL A 1 360 ? 7.476 -8.898 7.381 1.00 84.25 360 VAL A CA 1
ATOM 2848 C C . VAL A 1 360 ? 6.336 -9.540 8.175 1.00 84.25 360 VAL A C 1
ATOM 2850 O O . VAL A 1 360 ? 5.941 -9.012 9.215 1.00 84.25 360 VAL A O 1
ATOM 2853 N N . TYR A 1 361 ? 5.803 -10.660 7.698 1.00 87.06 361 TYR A N 1
ATOM 2854 C CA . TYR A 1 361 ? 4.576 -11.270 8.216 1.00 87.06 361 TYR A CA 1
ATOM 2855 C C . TYR A 1 361 ? 4.837 -12.513 9.068 1.00 87.06 361 TYR A C 1
ATOM 2857 O O . TYR A 1 361 ? 4.134 -12.731 10.045 1.00 87.06 361 TYR A O 1
ATOM 2865 N N . GLY A 1 362 ? 5.892 -13.270 8.768 1.00 87.88 362 GLY A N 1
ATOM 2866 C CA . GLY A 1 362 ? 6.213 -14.503 9.480 1.00 87.88 362 GLY A CA 1
ATOM 2867 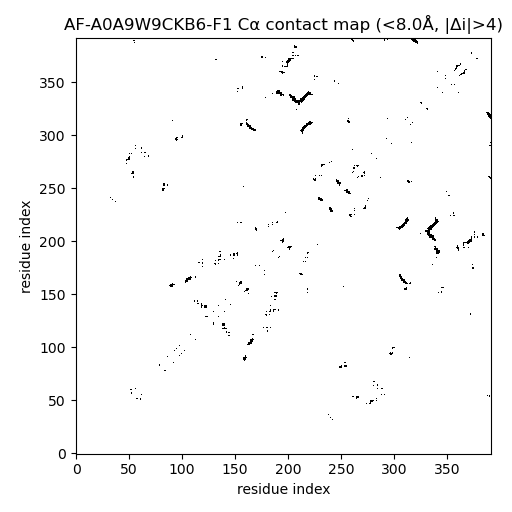C C . GLY A 1 362 ? 6.862 -14.305 10.853 1.00 87.88 362 GLY A C 1
ATOM 2868 O O . GLY A 1 362 ? 7.173 -13.189 11.288 1.00 87.88 362 GLY A O 1
ATOM 2869 N N . GLU A 1 363 ? 7.112 -15.440 11.508 1.00 89.56 363 GLU A N 1
ATOM 2870 C CA . GLU A 1 363 ? 7.907 -15.557 12.734 1.00 89.56 363 GLU A CA 1
ATOM 2871 C C . GLU A 1 363 ? 9.392 -15.308 12.442 1.00 89.56 363 GLU A C 1
ATOM 2873 O O . GLU A 1 363 ? 10.170 -16.233 12.209 1.00 89.56 363 GLU A O 1
ATOM 2878 N N . SER A 1 364 ? 9.768 -14.029 12.408 1.00 86.19 364 SER A N 1
ATOM 2879 C CA . SER A 1 364 ? 11.105 -13.563 12.041 1.00 86.19 364 SER A CA 1
ATOM 2880 C C . SER A 1 364 ? 11.837 -12.875 13.190 1.00 86.19 364 SER A C 1
ATOM 2882 O O . SER A 1 364 ? 11.251 -12.471 14.199 1.00 86.19 364 SER A O 1
ATOM 2884 N N . GLU A 1 365 ? 13.134 -12.621 13.005 1.00 86.00 365 GLU A N 1
ATOM 2885 C CA . GLU A 1 365 ? 13.930 -11.829 13.944 1.00 86.00 365 GLU A CA 1
ATOM 2886 C C . GLU A 1 365 ? 13.438 -10.380 14.096 1.00 86.00 365 GLU A C 1
ATOM 2888 O O . GLU A 1 365 ? 13.761 -9.724 15.090 1.00 86.00 365 GLU A O 1
ATOM 2893 N N . ARG A 1 366 ? 12.671 -9.870 13.117 1.00 86.31 366 ARG A N 1
ATOM 2894 C CA . ARG A 1 366 ? 12.026 -8.552 13.207 1.00 86.31 366 ARG A CA 1
ATOM 2895 C C . ARG A 1 366 ? 10.829 -8.618 14.148 1.00 86.31 366 ARG A C 1
ATOM 2897 O O . ARG A 1 366 ? 10.706 -7.765 15.023 1.00 86.31 366 ARG A O 1
ATOM 2904 N N . ARG A 1 367 ? 9.997 -9.654 13.998 1.00 88.38 367 ARG A N 1
ATOM 2905 C CA . ARG A 1 367 ? 8.810 -9.882 14.832 1.00 88.38 367 ARG A CA 1
ATOM 2906 C C . ARG A 1 367 ? 9.170 -10.195 16.281 1.00 88.38 367 ARG A C 1
ATOM 2908 O O . ARG A 1 367 ? 8.511 -9.695 17.182 1.00 88.38 367 ARG A O 1
ATOM 2915 N N . ALA A 1 368 ? 10.282 -10.891 16.520 1.00 89.19 368 ALA A N 1
ATOM 2916 C CA . ALA A 1 368 ? 10.804 -11.128 17.871 1.00 89.19 368 ALA A CA 1
ATOM 2917 C C . ALA A 1 368 ? 11.135 -9.837 18.655 1.00 89.19 368 ALA A C 1
ATOM 2919 O O . ALA A 1 368 ? 11.330 -9.881 19.866 1.00 89.19 368 ALA A O 1
ATOM 2920 N N . LYS A 1 369 ? 11.224 -8.688 17.971 1.00 91.50 369 LYS A N 1
ATOM 2921 C CA . LYS A 1 369 ? 11.468 -7.356 18.548 1.00 91.50 369 LYS A CA 1
ATOM 2922 C C . LYS A 1 369 ? 10.292 -6.409 18.297 1.00 91.50 369 LYS A C 1
ATOM 2924 O O . LYS A 1 369 ? 10.498 -5.198 18.211 1.00 91.50 369 LYS A O 1
ATOM 2929 N N . ALA A 1 370 ? 9.093 -6.960 18.098 1.00 90.94 370 ALA A N 1
ATOM 2930 C CA . ALA A 1 370 ? 7.904 -6.190 17.770 1.00 90.94 370 ALA A CA 1
ATOM 2931 C C . ALA A 1 370 ? 7.689 -5.059 18.782 1.00 90.94 370 ALA A C 1
ATOM 2933 O O . ALA A 1 370 ? 7.661 -5.279 19.991 1.00 90.94 370 ALA A O 1
ATOM 2934 N N . GLN A 1 371 ? 7.534 -3.841 18.271 1.00 91.56 371 GLN A N 1
ATOM 2935 C CA . GLN A 1 371 ? 7.275 -2.654 19.074 1.00 91.56 371 GLN A CA 1
ATOM 2936 C C . GLN A 1 371 ? 6.237 -1.755 18.402 1.00 91.56 371 GLN A C 1
ATOM 2938 O O . GLN A 1 371 ? 6.215 -1.589 17.177 1.00 91.56 371 GLN A O 1
ATOM 2943 N N . TRP A 1 372 ? 5.392 -1.146 19.229 1.00 89.62 372 TRP A N 1
ATOM 2944 C CA . TRP A 1 372 ? 4.325 -0.242 18.816 1.00 89.62 372 TRP A CA 1
ATOM 2945 C C . TRP A 1 372 ? 4.597 1.143 19.379 1.00 89.62 372 TRP A C 1
ATOM 2947 O O . TRP A 1 3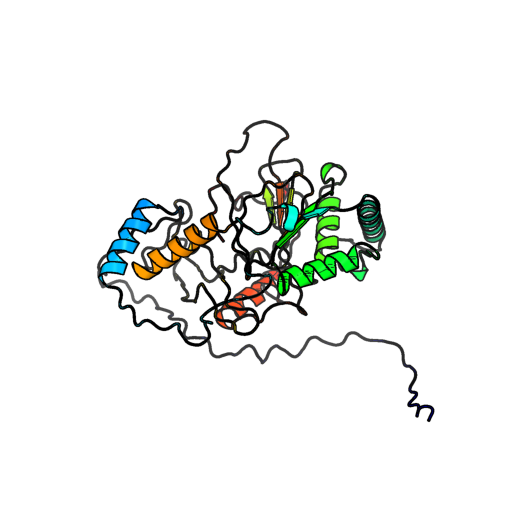72 ? 4.326 1.425 20.542 1.00 89.62 372 TRP A O 1
ATOM 2957 N N . LYS A 1 373 ? 5.159 2.009 18.540 1.00 84.31 373 LYS A N 1
ATOM 2958 C CA . LYS A 1 373 ? 5.388 3.413 18.877 1.00 84.31 373 LYS A CA 1
ATOM 2959 C C . LYS A 1 373 ? 4.064 4.145 18.735 1.00 84.31 373 LYS A C 1
ATOM 2961 O O . LYS A 1 373 ? 3.634 4.384 17.609 1.00 84.31 373 LYS A O 1
ATOM 2966 N N . ILE A 1 374 ? 3.387 4.381 19.857 1.00 79.69 374 ILE A N 1
ATOM 2967 C CA . ILE A 1 374 ? 2.033 4.951 19.900 1.00 79.69 374 ILE A CA 1
ATOM 2968 C C . ILE A 1 374 ? 2.092 6.462 19.775 1.00 79.69 374 ILE A C 1
ATOM 2970 O O . ILE A 1 374 ? 1.300 7.037 19.025 1.00 79.69 374 ILE A O 1
ATOM 2974 N N . ASN A 1 375 ? 3.027 7.102 20.473 1.00 75.88 375 ASN A N 1
ATOM 2975 C CA . ASN A 1 375 ? 3.146 8.538 20.387 1.00 75.88 375 ASN A CA 1
ATOM 2976 C C . ASN A 1 375 ? 4.170 8.913 19.315 1.00 75.88 375 ASN A C 1
ATOM 2978 O O . ASN A 1 375 ? 5.189 8.230 19.159 1.00 75.88 375 ASN A O 1
ATOM 2982 N N . PRO A 1 376 ? 3.921 9.983 18.557 1.00 61.66 376 PRO A N 1
ATOM 2983 C CA . PRO A 1 376 ? 4.849 10.374 17.513 1.00 61.66 376 PRO A CA 1
ATOM 2984 C C . PRO A 1 376 ? 6.259 10.729 18.012 1.00 61.66 376 PRO A C 1
ATOM 2986 O O . PRO A 1 376 ? 7.245 10.494 17.311 1.00 61.66 376 PRO A O 1
ATOM 2989 N N . GLU A 1 377 ? 6.375 11.197 19.255 1.00 64.94 377 GLU A N 1
ATOM 2990 C CA . GLU A 1 377 ? 7.639 11.512 19.928 1.00 64.94 377 GLU A CA 1
ATOM 2991 C C . GLU A 1 377 ? 8.508 10.272 20.170 1.00 64.94 377 GLU A C 1
ATOM 2993 O O . GLU A 1 377 ? 9.728 10.393 20.293 1.00 64.94 377 GLU A O 1
ATOM 2998 N N . ASP A 1 378 ? 7.905 9.081 20.175 1.00 58.72 378 ASP A N 1
ATOM 2999 C CA . ASP A 1 378 ? 8.594 7.811 20.404 1.00 58.72 378 ASP A CA 1
ATOM 3000 C C . ASP A 1 378 ? 9.417 7.375 19.169 1.00 58.72 378 ASP A C 1
ATOM 3002 O O . ASP A 1 378 ? 10.218 6.428 19.219 1.00 58.72 378 ASP A O 1
ATOM 3006 N N . VAL A 1 379 ? 9.228 8.033 18.017 1.00 57.62 379 VAL A N 1
ATOM 3007 C CA . VAL A 1 379 ? 9.907 7.713 16.756 1.00 57.62 379 VAL A CA 1
ATOM 3008 C C . VAL A 1 379 ? 11.242 8.458 16.651 1.00 57.62 379 VAL A C 1
ATOM 3010 O O . VAL A 1 379 ? 11.299 9.666 16.441 1.00 57.62 379 VAL A O 1
ATOM 3013 N N . GLU A 1 380 ? 12.354 7.716 16.735 1.00 49.38 380 GLU A N 1
ATOM 3014 C CA . GLU A 1 380 ? 13.688 8.244 16.422 1.00 49.38 380 GLU A CA 1
ATOM 3015 C C . GLU A 1 380 ? 13.724 8.828 14.997 1.00 49.38 380 GLU A C 1
ATOM 3017 O O . GLU A 1 380 ? 13.287 8.197 14.030 1.00 49.38 380 GLU A O 1
ATOM 3022 N N . LYS A 1 381 ? 14.270 10.046 14.877 1.00 45.25 381 LYS A N 1
ATOM 3023 C CA . LYS A 1 381 ? 14.151 10.964 13.725 1.00 45.25 381 LYS A CA 1
ATOM 3024 C C . LYS A 1 381 ? 14.791 10.497 12.409 1.00 45.25 381 LYS A C 1
ATOM 3026 O O . LYS A 1 381 ? 14.661 11.183 11.401 1.00 45.25 381 LYS A O 1
ATOM 3031 N N . ASP A 1 382 ? 15.410 9.324 12.363 1.00 33.03 382 ASP A N 1
ATOM 3032 C CA . ASP A 1 382 ? 16.164 8.834 11.198 1.00 33.03 382 ASP A CA 1
ATOM 3033 C C . ASP A 1 382 ? 15.291 8.321 10.036 1.00 33.03 382 ASP A C 1
ATOM 3035 O O . ASP A 1 382 ? 15.796 7.745 9.069 1.00 33.03 382 ASP A O 1
ATOM 3039 N N . ARG A 1 383 ? 13.964 8.458 10.127 1.00 35.72 383 ARG A N 1
ATOM 3040 C CA . ARG A 1 383 ? 13.012 7.800 9.210 1.00 35.72 383 ARG A CA 1
ATOM 3041 C C . ARG A 1 383 ? 11.919 8.690 8.669 1.00 35.72 383 ARG A C 1
ATOM 3043 O O . ARG A 1 383 ? 10.952 8.206 8.078 1.00 35.72 383 ARG A O 1
ATOM 3050 N N . VAL A 1 384 ? 12.071 9.987 8.859 1.00 34.31 384 VAL A N 1
ATOM 3051 C CA . VAL A 1 384 ? 11.127 10.932 8.305 1.00 34.31 384 VAL A CA 1
ATOM 3052 C C . VAL A 1 384 ? 11.427 11.075 6.818 1.00 34.31 384 VAL A C 1
ATOM 3054 O O . VAL A 1 384 ? 12.408 11.702 6.433 1.00 34.31 384 VAL A O 1
ATOM 3057 N N . ILE A 1 385 ? 10.606 10.445 5.974 1.00 35.81 385 ILE A N 1
ATOM 3058 C CA . ILE A 1 385 ? 10.673 10.590 4.514 1.00 35.81 385 ILE A CA 1
ATOM 3059 C C . ILE A 1 385 ? 10.122 11.982 4.162 1.00 35.81 385 ILE A C 1
ATOM 3061 O O . ILE A 1 385 ? 8.973 12.153 3.739 1.00 35.81 385 ILE A O 1
ATOM 3065 N N . GLY A 1 386 ? 10.944 12.997 4.414 1.00 34.78 386 GLY A N 1
ATOM 3066 C CA . GLY A 1 386 ? 10.958 14.212 3.619 1.00 34.78 386 GLY A CA 1
ATOM 3067 C C . GLY A 1 386 ? 11.574 13.885 2.261 1.00 34.78 386 GLY A C 1
ATOM 3068 O O . GLY A 1 386 ? 12.422 13.002 2.163 1.00 34.78 386 GLY A O 1
ATOM 3069 N N . HIS A 1 387 ? 11.149 14.610 1.234 1.00 38.72 387 HIS A N 1
ATOM 3070 C CA . HIS A 1 387 ? 11.613 14.543 -0.158 1.00 38.72 387 HIS A CA 1
ATOM 3071 C C . HIS A 1 387 ? 10.825 13.610 -1.089 1.00 38.72 387 HIS A C 1
ATOM 3073 O O . HIS A 1 387 ? 10.230 12.615 -0.670 1.00 38.72 387 HIS A O 1
ATOM 3079 N N . LYS A 1 388 ? 10.729 14.073 -2.349 1.00 35.72 388 LYS A N 1
ATOM 3080 C CA . LYS A 1 388 ? 9.899 13.560 -3.451 1.00 35.72 388 LYS A CA 1
ATOM 3081 C C . LYS A 1 388 ? 9.858 12.040 -3.421 1.00 35.72 388 LYS A C 1
ATOM 3083 O O . LYS A 1 388 ? 10.900 11.419 -3.477 1.00 35.72 388 LYS A O 1
ATOM 3088 N N . MET A 1 389 ? 8.680 11.434 -3.353 1.00 38.00 389 MET A N 1
ATOM 3089 C CA . MET A 1 389 ? 8.557 9.999 -3.608 1.00 38.00 389 MET A CA 1
ATOM 3090 C C . MET A 1 389 ? 7.759 9.856 -4.890 1.00 38.00 389 MET A C 1
ATOM 3092 O O . MET A 1 389 ? 6.532 9.954 -4.885 1.00 38.00 389 MET A O 1
ATOM 3096 N N . THR A 1 390 ? 8.480 9.677 -5.994 1.00 38.44 390 THR A N 1
ATOM 3097 C CA . THR A 1 390 ? 7.897 9.142 -7.223 1.00 38.44 390 THR A CA 1
ATOM 3098 C C . THR A 1 390 ? 7.566 7.665 -7.006 1.00 38.44 390 THR A C 1
ATOM 3100 O O . THR A 1 390 ? 8.151 7.018 -6.133 1.00 38.44 390 THR A O 1
ATOM 3103 N N . CYS A 1 391 ? 6.559 7.192 -7.744 1.00 33.00 391 CYS A N 1
ATOM 3104 C CA . CYS A 1 391 ? 5.860 5.912 -7.605 1.00 33.00 391 CYS A CA 1
ATOM 3105 C C . CYS A 1 391 ? 6.659 4.788 -6.913 1.00 33.00 391 CYS A C 1
ATOM 3107 O O . CYS A 1 391 ? 7.761 4.423 -7.338 1.00 33.00 391 CYS A O 1
ATOM 3109 N N . SER A 1 392 ? 6.077 4.252 -5.837 1.00 36.78 392 SER A N 1
ATOM 3110 C CA . SER A 1 392 ? 6.468 3.006 -5.166 1.00 36.78 392 SER A CA 1
ATOM 3111 C C . SER A 1 392 ? 5.468 1.899 -5.457 1.00 36.78 392 SER A C 1
ATOM 3113 O O . SER A 1 392 ? 4.257 2.212 -5.577 1.00 36.78 392 SER A O 1
#

Secondary structure (DSSP, 8-state):
-PPPP---------------S-TTS-----------------S-PPP-------SS--HHHHHHHHHHHHHH--TT-PPPTT--S---STT---TTTS--GGGGEEEPPHHHHHHHHHHHHHHHHSSS---TTS--GGGS--TTTHHHHHHHHHHHHHS-SEEEEE---GGGS-HHHHHHHHHHHHHHH-SEEE--STT-BSSEEEESSSS--EEEEE-S-----S-TT----SS-SS-------SEE--SSS--EE---HHHHH-BTTBPPPTTSPPPPHHHHHHHHHHHHHHHHH-----PPTT-EEEE-TTT----B------SSSS---EEEEEEEE-TTTPPP--HHHHHHHHHHHSS-TTGGG-B---SGGGS-GGG---S-B---

Solvent-accessible surface area (backbone atoms only — not comparable to full-atom values): 23705 Å² total; per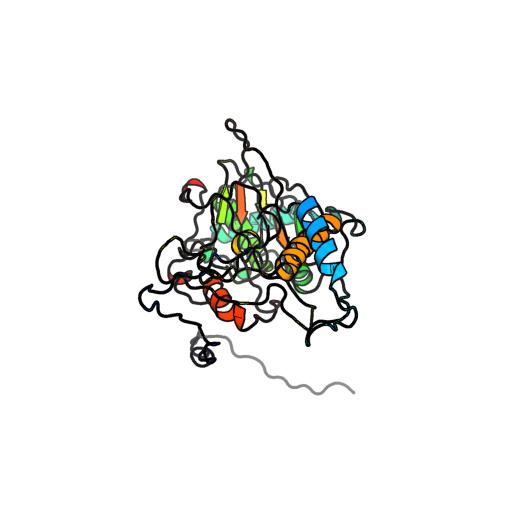-residue (Å²): 135,85,83,92,82,85,88,83,84,88,84,87,89,86,76,97,75,77,99,75,84,70,83,82,76,72,78,62,78,73,77,81,76,82,74,76,72,83,66,81,90,82,70,90,71,75,82,78,75,58,60,94,66,54,49,70,78,51,69,68,60,46,54,56,49,47,55,59,50,59,77,74,59,69,92,85,72,72,78,59,92,60,53,72,97,69,83,83,57,64,56,68,69,41,34,89,72,56,66,55,68,66,65,36,50,45,75,57,50,74,70,50,52,50,41,52,52,50,20,48,50,53,36,65,72,47,93,73,86,73,45,67,90,71,50,37,44,90,58,34,60,39,91,76,53,38,64,55,39,41,51,46,34,48,32,31,65,72,31,58,13,54,38,31,43,34,72,47,61,50,80,81,45,54,59,61,50,46,50,42,52,50,42,34,60,40,24,44,39,14,73,42,68,20,33,75,42,85,76,3,34,41,47,45,73,50,53,50,74,50,54,71,36,31,41,30,47,25,34,44,32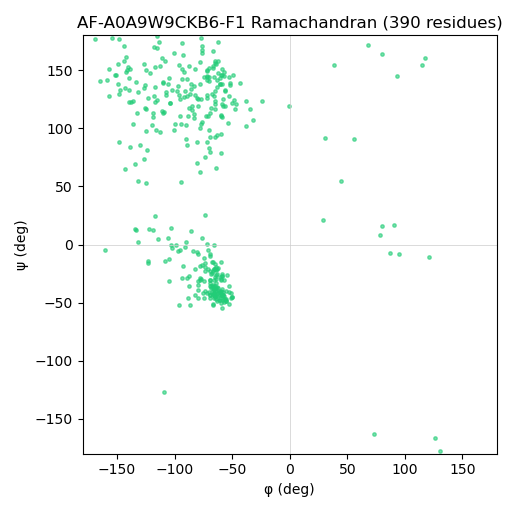,68,66,78,57,56,43,91,57,60,36,60,35,79,93,49,84,80,68,45,73,75,92,73,73,49,63,44,66,34,82,89,84,47,60,33,47,54,50,44,48,49,76,75,50,8,40,93,94,48,58,62,46,86,86,55,82,61,60,49,65,67,58,51,41,53,58,45,48,57,50,55,51,48,63,71,39,42,78,85,83,85,82,50,51,27,22,26,50,28,30,12,35,48,76,38,77,48,66,48,80,77,81,81,84,74,95,73,74,80,77,28,58,25,32,45,39,38,34,27,40,31,80,92,65,52,74,85,71,54,80,95,43,40,70,55,49,35,45,26,64,39,101,24,83,19,49,79,44,59,38,74,61,61,51,75,85,68,57,74,79,92,69,58,81,73,74,72,39,64,55,63

pLDDT: mean 72.71, std 24.15, range [24.41, 98.5]

Foldseek 3Di:
DDDDDDDDDDDDDDDDDDPDDPPPVPPPPPPDFPPPPDDDDDDDDDQFDFQDFALPGDVVSLVVLVVVCVVVDDPPDDDDPLADPDADAQQDAFCVPCPAPVSQEDEDDPVQQVLLVVLLVQLVPDPDPSALVPAAQVSRDRPPCLVVLLVVLVCLQQHNFKHKYDDDAPVVDDLRSSSNSLSNSLNSNFVFWWQPDQLAESKDKQWDDADFKFEAEEEPDPPPPPDPQLCLDPPDPPNGHDDDDQWARDDPNGIFGDHFSCSVRPHPVGDGDSPDRHDDSVRSSVSSVVQVVCVRRDHDDDGTGPMYMYGHRRSDWDWDDADDADPDDNDIYIYMYIYHDHPVSDDDQPPVSVVVCCNTGNPHSSNVSHDYPSDPVSDDPPDNPHDTGRID

Sequence (392 aa):
MAPETLTLSPSSPGPAAEFSGLRNLYTATEPAKQVIRSNKPTETREPVVRPSIKFEPDRADYEARSKRILQNWSPDATLPDGYPGQISGQRVWDGKTVGGVEAFALHLKPEEIEEIEDALKQFKDLPGPNGPDQMARELFPLPTLGPKLEAISKDLHSGRGLTILRGLKPTKYTAKDNVLLFTGLASYIGEQRGCQDRYGNMLSQCEHRYPIKNIKLTDTIQAHLVDMGFKFGKDKPPVVWNARPILFPETNHGPFFCFSRQKITGSEHYPLSTTLPAMSEEQAEALDMVHYVAEEHGIAMTLDPGDVLLYNNLAVLHGRNAFTDVETGDHRRHIMRLWVRNEEQAWETPAKLAREWHLVYGESERRAKAQWKINPEDVEKDRVIGHKMTCS